Protein 6QSP (pdb70)

Organism: NCBI:txid351671

Sequence (637 aa):
MWSHPQFQGIYISAVGMLNALGDNVDDIAQNLVLGQAPGMYERSGWLQPGKTTCCLGGVDAELPAMPDMLSEHNSRNNRLLLAALMQIKPQVDEAIARHGRERIAVVIMGTSTSGLDEGDQHVSRTVYQQSHGSYHDYHYYQQELGDPSRFLARYLAIEGPAFTLSTACSSSSRAIISGQRLIEMGLVDAAIVGGADTLSRMPINGFDSLESLSPTLCEPFCQDRQGITIGEASTLLLLTRREPQPIALLGVGESSDAWHMSAPHPEGRGAIAAINMALRKAGISPAEIGYINLHGTGTKLNDQMESIVINQIFGENTPCSSTKYLTGHTLGAAGACEAGLCWLLLTRHLPLPAQDFTRSGIDIALPACGLLTQSQPLEKPIVMSNSFAFGGNNTSLILGVAKLTLDITDWQAIAPGLSLTEEWKAWSATLPAAIDKSRPLEKCTQLPMMTARRLSSGSRLAVDCGLSLLRRHQVDAIVYTSRHGELERNYQILQNLAQQESISPTNFAMSVHNSSVGNLTIVAKAPLVSSSVSAGIDSFQQGLFEALTLIHAGHRKVLFVDFEGEIPGFYHNVIDAKTPTYPFAVALLLEQGAGLSCTKQSSMETEPSLPQSLQFLHGWLRGEQHFVVSGDHCQWNWSR

InterPro domains:
  IPR000794 Beta-ketoacyl synthase [PTHR11712] (4-388)
  IPR000794 Beta-ketoacyl synthase [cd00834] (2-388)
  IPR014030 Beta-ketoacyl synthase-like, N-terminal domain [PF00109] (92-232)
  IPR014031 Beta-ketoacyl synthase, C-terminal domain [PF02801] (239-338)
  IPR016039 Thiolase-like [G3DSA:3.40.47.10] (1-237)
  IPR016039 Thiolase-like [G3DSA:3.40.47.10] (241-387)
  IPR016039 Thiolase-like [SSF53901] (2-233)
  IPR016039 Thiolase-like [SSF53901] (207-389)
  IPR018201 Beta-ketoacyl synthase, active site [PS00606] (150-166)
  IPR020841 Polyketide synthase, beta-ketoacyl synthase domain [PS52004] (1-390)
  IPR020841 Polyketide synthase, beta-ketoacyl synthase domain [SM00825] (2-389)

Nearest PDB structures (foldseek):
  6qsp-assembly1_A  TM=1.003E+00  e=7.684E-95  Xenorhabdus doucetiae
  7f28-assembly2_D  TM=9.356E-01  e=2.136E-48  Acinetobacter baumannii NCGM 237
  2alm-assembly1_A-2  TM=8.874E-01  e=4.408E-36  Streptococcus pneumoniae
  2rjt-assembly2_C  TM=8.879E-01  e=5.010E-35  Streptococcus pneumoniae
  1ox0-assembly1_A  TM=8.831E-01  e=5.010E-35  Streptococcus pneumoniae

Solvent-accessible surface area: 23431 Å² total; per-residue (Å²): 241,195,89,86,104,151,207,182,44,4,46,5,32,3,6,0,0,3,3,2,0,10,66,52,24,88,66,0,6,117,20,6,75,107,41,95,16,90,6,27,96,101,34,92,67,52,6,41,109,90,102,64,0,10,0,0,2,8,94,25,165,13,45,79,16,40,132,143,10,50,47,1,36,1,72,1,1,61,0,0,5,13,0,0,84,53,2,56,96,73,0,62,86,11,29,87,136,24,23,116,101,86,1,0,0,0,0,0,0,34,3,2,0,16,27,8,0,4,69,12,0,15,66,59,56,117,161,82,84,184,85,35,221,52,114,34,66,6,37,0,16,4,24,0,1,0,1,26,0,0,13,127,68,18,47,9,80,6,8,14,0,0,0,2,0,7,9,0,0,0,0,1,0,4,0,0,0,4,13,0,9,47,55,42,44,1,12,0,0,0,0,0,0,0,1,7,10,0,50,7,10,0,12,0,17,51,31,45,160,26,14,6,73,82,48,2,25,0,0,0,76,86,7,120,3,2,0,2,3,3,0,0,0,0,1,5,0,8,106,42,104,45,101,4,10,9,55,0,3,0,2,12,1,12,16,131,87,10,43,25,30,23,77,122,2,126,0,3,39,32,0,0,46,59,0,7,173,101,23,66,28,49,45,76,76,5,4,0,0,2,1,3,0,8,0,30,97,97,12,0,83,8,1,1,59,0,1,47,121,33,23,24,105,138,12,25,0,0,0,0,0,27,5,1,0,4,0,12,0,0,0,1,0,0,1,1,0,2,1,31,0,4,6,46,98,158,20,53,0,11,22,4,19,41,123,102,37,20,80,16,154,86,22,48,58,3,18,22,10,106,129,61,57,98,44,141,90,75,25,0,0,2,0,2,17,11,22,2,5,2,3,0,0,1,0,2,0,75,95,146,6,56,0,46,23,70,27,43,53,3,15,1,5,25,20,19,86,84,127,60,1,105,66,23,5,76,78,118,110,31,62,32,70,142,97,144,108,62,85,148,14,101,60,13,91,83,131,48,1,178,170,16,18,20,0,1,64,7,0,0,13,6,0,13,10,0,32,189,118,50,160,8,48,0,0,0,0,0,0,20,17,6,6,7,40,23,24,43,93,0,0,35,25,2,7,91,149,80,110,14,55,57,88,19,12,6,34,12,24,4,1,1,0,0,0,16,0,0,47,69,34,177,15,57,38,11,2,0,0,0,0,11,0,15,12,3,4,0,9,0,1,12,0,0,17,0,0,20,78,45,65,30,107,60,0,0,0,0,6,3,18,9,90,4,19,55,46,0,89,128,41,27,62,115,102,8,27,15,18,12,2,0,1,0,0,0,0,16,126,25,83,43,7,24,1,52,71,96,100,19,175,96,44,9,21,75,15,16,7,0,0,27,0,0,10,8,29,25,83,42,91,116,121,21,79,0,25,0,41,104,8,47,4,40,2,30,134

B-factor: mean 27.85, std 10.8, range [8.54, 96.68]

Radius of gyration: 23.26 Å; Cα contacts (8 Å, |Δi|>4): 1718; chains: 2; bounding box: 78×54×68 Å

Foldseek 3Di:
DDDDVVVFFKFFADKFKFFQQHLGLVSNQVSLLVLARNQFDWDFDQAPPGATFGEIEGPDDFDADDPVLLLQGAVFQSQQVSRCVRCVVVVVCQCVPFNLAQEEEEEEEQWQRVQLVVCVVVCVVVVPDPVDPRDHHPLRGDRFNNQVSVCVVSVRNYHTGWAYQKLCGQVVSVVVQRVCCVVVSHFKYWGAGKYHDHSCVQNVCVVVQAGDRDQAAFQFAPQRHFHEIIMTMITMMGRDDDQKTFQFKFKFFQVPAQFAADQQCPGVLRRAVRRCVSNPHALQQALEEQEQRGRGPRRRQNRLNSLCVRNNQAREYEHSCSRRISNIRRNNRNVVSVLVSCQVVQRWDRARPQVPRHGNPPGHRRNHHNDTGGRPHFKYKYKTQGGSRIIMITIMGGD/DDFWDWDDKFKWFQQDGDPVSLLVLLQDPPNDDDLPHDTDDQDQDDNVRLVLAFQQLSRQLSRLVVVVVVDDFAEEEEFEACALVVLVVVVVVCVVVVHDRDPVSVVCRPSCNSVVVSCVVSVNPHHYYYFHDHLCRQVVSVVVVVVVLVVPGFKYKYKYWDDANPPVCCVVDDVLADRHTMMMITIIGHDGPKDKDKAFAPDERHSDRQSSQVSSNVSNPDQWGWRDYHRMIIIMGD

Secondary structure (DSSP, 8-state):
----TT---EEEEEEEEEBTTBSSHHHHHHHHHHT--TTEEEEEEEETTTEEEEEE---SPPPPPPGGGGGG--HHHHHHHHHHHHHHHHHHHHHHHH-GGGEEEEEE-S-SSHHHHHHHHHHHHHT--SS------GGGG-TTHHHHHHHHHHT--S-EEEE--GGGHHHHHHHHHHHHHHTTS-SEEEEEEEE---HHHHHHHHHTT-B-SSPP-TTBTT---B-BB-EEEEEEEESS--SEEEEEEEEEE--S-SSSPPTT-HHHHHHHHHHHHHHT--GGG-SEEE----S-HHHHHHHHHHHHHHHTT-S-EE--HHHH-B-GGGHHHHHHHHHHHHHHHTPPBPPP--SSS-B-TTSPP--B-SS-B---SSEEEEEEEEGGGEEEEEEEEE-/-EEEEEEEEEEEBTTB-SHHHHHHHHTSSS----TTSPPPPPSSS-HHHHHHS-HHHHHHHHHHHHHHHH---SEEEEE-SS-SHHHHHHHHHHHHTTPPPPHHHHHTTSTTHHHHHHHHHTT---EEEEEEBTBTHHHHHHHHHHHHHHTT-SEEEEEEEEPPPPGGGTTTS-TT---S-EEEEEEEEEEEEEEEEEEE-S--S-SS-HHHHHHHHHHHT-SEEEEE-SSEEEEEE-

Structure (mmCIF, N/CA/C/O backbone):
data_6QSP
#
_entry.id   6QSP
#
_cell.length_a   56.950
_cell.length_b   88.890
_cell.length_c   63.000
_cell.angle_alpha   90.00
_cell.angle_beta   108.13
_cell.angle_gamma   90.00
#
_symmetry.space_group_name_H-M   'P 1 21 1'
#
loop_
_entity.id
_entity.type
_entity.pdbx_description
1 polymer 'Beta-ketoacyl synthase'
2 polymer 'Uncharacterized protein'
3 non-polymer GLYCEROL
4 non-polymer 'PHOSPHATE ION'
5 water water
#
loop_
_atom_site.group_PDB
_atom_site.id
_atom_site.type_symbol
_atom_site.label_atom_id
_atom_site.label_alt_id
_atom_site.label_comp_id
_atom_site.label_asym_id
_atom_site.label_entity_id
_atom_site.label_seq_id
_atom_site.pdbx_PDB_ins_code
_atom_site.Cartn_x
_atom_site.Cartn_y
_atom_site.Cartn_z
_atom_site.occupancy
_atom_site.B_iso_or_equiv
_atom_site.auth_seq_id
_atom_site.auth_comp_id
_atom_site.auth_asym_id
_atom_site.auth_atom_id
_atom_site.pdbx_PDB_model_num
ATOM 1 N N . MET A 1 1 ? -31.876 63.910 33.822 1.00 45.93 -14 MET A N 1
ATOM 2 C CA . MET A 1 1 ? -32.636 64.606 32.743 1.00 39.01 -14 MET A CA 1
ATOM 3 C C . MET A 1 1 ? -31.981 64.292 31.396 1.00 39.99 -14 MET A C 1
ATOM 4 O O . MET A 1 1 ? -30.848 63.753 31.408 1.00 44.15 -14 MET A O 1
ATOM 9 N N . TRP A 1 2 ? -32.651 64.607 30.284 1.00 42.30 -13 TRP A N 1
ATOM 10 C CA . TRP A 1 2 ? -32.138 64.293 28.925 1.00 38.33 -13 TRP A CA 1
ATOM 11 C C . TRP A 1 2 ? -30.986 65.249 28.602 1.00 36.57 -13 TRP A C 1
ATOM 12 O O . TRP A 1 2 ? -31.095 66.434 28.931 1.00 34.43 -13 TRP A O 1
ATOM 23 N N . SER A 1 3 ? -29.918 64.734 27.988 1.00 35.18 -12 SER A N 1
ATOM 24 C CA . SER A 1 3 ? -28.796 65.549 27.456 1.00 30.23 -12 SER A CA 1
ATOM 25 C C . SER A 1 3 ? -28.594 65.196 25.983 1.00 31.01 -12 SER A C 1
ATOM 26 O O . SER A 1 3 ? -28.983 64.084 25.572 1.00 34.55 -12 SER A O 1
ATOM 29 N N . HIS A 1 4 ? -28.042 66.128 25.215 1.00 30.93 -11 HIS A N 1
ATOM 30 C CA . HIS A 1 4 ? -27.853 65.992 23.749 1.00 31.08 -11 HIS A CA 1
ATOM 31 C C . HIS A 1 4 ? -26.717 64.998 23.517 1.00 34.13 -11 HIS A C 1
ATOM 32 O O . HIS A 1 4 ? -25.607 65.169 24.024 1.00 35.97 -11 HIS A O 1
ATOM 39 N N . PRO A 1 5 ? -27.001 63.890 22.805 1.00 31.83 -10 PRO A N 1
ATOM 40 C CA . PRO A 1 5 ? -26.021 62.829 22.602 1.00 36.20 -10 PRO A CA 1
ATOM 41 C C . PRO A 1 5 ? -24.770 63.235 21.807 1.00 37.70 -10 PRO A C 1
ATOM 42 O O . PRO A 1 5 ? -23.840 62.493 21.835 1.00 43.02 -10 PRO A O 1
ATOM 46 N N . GLN A 1 6 ? -24.772 64.400 21.163 1.00 34.84 -9 GLN A N 1
ATOM 47 C CA . GLN A 1 6 ? -23.564 64.818 20.404 1.00 36.73 -9 GLN A CA 1
ATOM 48 C C . GLN A 1 6 ? -22.602 65.620 21.295 1.00 35.26 -9 GLN A C 1
ATOM 49 O O . GLN A 1 6 ? -21.542 65.970 20.803 1.00 41.85 -9 GLN A O 1
ATOM 55 N N . PHE A 1 7 ? -22.985 65.914 22.544 1.00 38.69 -8 PHE A N 1
ATOM 56 C CA . PHE A 1 7 ? -22.137 66.704 23.472 1.00 37.79 -8 PHE A CA 1
ATOM 57 C C . PHE A 1 7 ? -21.443 65.813 24.502 1.00 42.97 -8 PHE A C 1
ATOM 58 O O . PHE A 1 7 ? -21.960 64.735 24.717 1.00 45.05 -8 PHE A O 1
ATOM 66 N N . GLN A 1 15 ? -10.499 53.045 18.451 1.00 44.76 0 GLN A N 1
ATOM 67 C CA . GLN A 1 15 ? -10.285 53.720 17.138 1.00 45.03 0 GLN A CA 1
ATOM 68 C C . GLN A 1 15 ? -9.260 52.937 16.307 1.00 31.12 0 GLN A C 1
ATOM 69 O O . GLN A 1 15 ? -8.325 52.360 16.891 1.00 31.49 0 GLN A O 1
ATOM 75 N N . GLY A 1 16 ? -9.439 52.936 14.984 1.00 30.81 1 GLY A N 1
ATOM 76 C CA . GLY A 1 16 ? -8.628 52.158 14.030 1.00 28.92 1 GLY A CA 1
ATOM 77 C C . GLY A 1 16 ? -7.268 52.782 13.827 1.00 23.09 1 GLY A C 1
ATOM 78 O O . GLY A 1 16 ? -7.153 54.008 13.924 1.00 24.65 1 GLY A O 1
ATOM 79 N N . ILE A 1 17 ? -6.250 51.949 13.618 1.00 23.29 2 ILE A N 1
ATOM 80 C CA . ILE A 1 17 ? -4.867 52.409 13.337 1.00 22.85 2 ILE A CA 1
ATOM 81 C C . ILE A 1 17 ? -4.583 52.203 11.843 1.00 22.95 2 ILE A C 1
ATOM 82 O O . ILE A 1 17 ? -4.971 51.171 11.258 1.00 22.27 2 ILE A O 1
ATOM 87 N N . TYR A 1 18 ? -3.921 53.189 11.251 1.00 21.21 3 TYR A N 1
ATOM 88 C CA . TYR A 1 18 ? -3.587 53.225 9.815 1.00 22.47 3 TYR A CA 1
ATOM 89 C C . TYR A 1 18 ? -2.073 53.374 9.668 1.00 22.11 3 TYR A C 1
ATOM 90 O O . TYR A 1 18 ? -1.382 53.783 10.619 1.00 21.29 3 TYR A O 1
ATOM 99 N N . ILE A 1 19 ? -1.585 53.061 8.473 1.00 23.21 4 ILE A N 1
ATOM 100 C CA . ILE A 1 19 ? -0.154 53.226 8.109 1.00 24.42 4 ILE A CA 1
ATOM 101 C C . ILE A 1 19 ? -0.055 54.437 7.188 1.00 24.02 4 ILE A C 1
ATOM 102 O O . ILE A 1 19 ? -0.589 54.377 6.080 1.00 28.35 4 ILE A O 1
ATOM 107 N N . SER A 1 20 ? 0.627 55.494 7.615 1.00 23.05 5 SER A N 1
ATOM 108 C CA . SER A 1 20 ? 0.740 56.731 6.810 1.00 25.89 5 SER A CA 1
ATOM 109 C C . SER A 1 20 ? 1.987 56.684 5.919 1.00 24.42 5 SER A C 1
ATOM 110 O O . SER A 1 20 ? 1.934 57.282 4.828 1.00 29.62 5 SER A O 1
ATOM 113 N N . ALA A 1 21 ? 3.058 55.998 6.331 1.00 23.23 6 ALA A N 1
ATOM 114 C CA . ALA A 1 21 ? 4.340 56.033 5.597 1.00 22.96 6 ALA A CA 1
ATOM 115 C C . ALA A 1 21 ? 5.213 54.836 5.966 1.00 21.42 6 ALA A C 1
ATOM 116 O O . ALA A 1 21 ? 5.124 54.360 7.110 1.00 22.16 6 ALA A O 1
ATOM 118 N N . VAL A 1 22 ? 6.028 54.384 5.010 1.00 21.66 7 VAL A N 1
ATOM 119 C CA . VAL A 1 22 ? 6.983 53.265 5.222 1.00 21.74 7 VAL A CA 1
ATOM 120 C C . VAL A 1 22 ? 8.316 53.633 4.572 1.00 21.33 7 VAL A C 1
ATOM 121 O O . VAL A 1 22 ? 8.315 54.051 3.402 1.00 22.04 7 VAL A O 1
ATOM 125 N N . GLY A 1 23 ? 9.402 53.447 5.326 1.00 20.31 8 GLY A N 1
ATOM 126 C CA . GLY A 1 23 ? 10.792 53.558 4.845 1.00 20.43 8 GLY A CA 1
ATOM 127 C C . GLY A 1 23 ? 11.475 52.208 4.986 1.00 19.91 8 GLY A C 1
ATOM 128 O O . GLY A 1 23 ? 11.271 51.560 6.028 1.00 19.38 8 GLY A O 1
ATOM 129 N N . MET A 1 24 ? 12.201 51.750 3.971 1.00 18.75 9 MET A N 1
ATOM 130 C CA . MET A 1 24 ? 12.812 50.393 3.999 1.00 19.92 9 MET A CA 1
ATOM 131 C C . MET A 1 24 ? 14.196 50.392 3.340 1.00 20.07 9 MET A C 1
ATOM 132 O O . MET A 1 24 ? 14.379 51.062 2.324 1.00 21.75 9 MET A O 1
ATOM 137 N N . LEU A 1 25 ? 15.100 49.568 3.868 1.00 19.43 10 LEU A N 1
ATOM 138 C CA . LEU A 1 25 ? 16.314 49.089 3.157 1.00 18.56 10 LEU A CA 1
ATOM 139 C C . LEU A 1 25 ? 16.434 47.587 3.410 1.00 17.63 10 LEU A C 1
ATOM 140 O O . LEU A 1 25 ? 16.236 47.153 4.567 1.00 18.85 10 LEU A O 1
ATOM 145 N N . ASN A 1 26 ? 16.744 46.826 2.367 1.00 17.78 11 ASN A N 1
ATOM 146 C CA . ASN A 1 26 ? 17.027 45.374 2.494 1.00 18.38 11 ASN A CA 1
ATOM 147 C C . ASN A 1 26 ? 17.762 44.924 1.226 1.00 18.99 11 ASN A C 1
ATOM 148 O O . ASN A 1 26 ? 18.121 45.795 0.417 1.00 19.27 11 ASN A O 1
ATOM 153 N N . ALA A 1 27 ? 17.969 43.619 1.036 1.00 18.85 12 ALA A N 1
ATOM 154 C CA . ALA A 1 27 ? 18.721 43.110 -0.139 1.00 19.22 12 ALA A CA 1
ATOM 155 C C . ALA A 1 27 ? 18.008 43.460 -1.461 1.00 20.20 12 ALA A C 1
ATOM 156 O O . ALA A 1 27 ? 18.663 43.378 -2.514 1.00 21.18 12 ALA A O 1
ATOM 158 N N . LEU A 1 28 ? 16.711 43.798 -1.437 1.00 19.81 13 LEU A N 1
ATOM 159 C CA . LEU A 1 28 ? 15.938 44.179 -2.651 1.00 21.87 13 LEU A CA 1
ATOM 160 C C . LEU A 1 28 ? 16.181 45.645 -3.042 1.00 22.40 13 LEU A C 1
ATOM 161 O O . LEU A 1 28 ? 15.817 45.987 -4.175 1.00 27.23 13 LEU A O 1
ATOM 166 N N . GLY A 1 29 ? 16.775 46.480 -2.186 1.00 20.89 14 GLY A N 1
ATOM 167 C CA . GLY A 1 29 ? 17.031 47.886 -2.549 1.00 22.78 14 GLY A CA 1
ATOM 168 C C . GLY A 1 29 ? 17.127 48.839 -1.376 1.00 22.17 14 GLY A C 1
ATOM 169 O O . GLY A 1 29 ? 16.821 48.437 -0.228 1.00 21.86 14 GLY A O 1
ATOM 170 N N . ASP A 1 30 ? 17.470 50.093 -1.696 1.00 25.75 15 ASP A N 1
ATOM 171 C CA . ASP A 1 30 ? 17.835 51.185 -0.751 1.00 28.20 15 ASP A CA 1
ATOM 172 C C . ASP A 1 30 ? 16.636 52.101 -0.489 1.00 25.87 15 ASP A C 1
ATOM 173 O O . ASP A 1 30 ? 16.782 53.039 0.307 1.00 28.93 15 ASP A O 1
ATOM 178 N N . ASN A 1 31 ? 15.504 51.860 -1.151 1.00 25.64 16 ASN A N 1
ATOM 179 C CA . ASN A 1 31 ? 14.287 52.703 -1.017 1.00 28.78 16 ASN A CA 1
ATOM 180 C C . ASN A 1 31 ? 13.085 51.926 -1.558 1.00 27.34 16 ASN A C 1
ATOM 181 O O . ASN A 1 31 ? 13.297 50.916 -2.249 1.00 26.06 16 ASN A O 1
ATOM 186 N N . VAL A 1 32 ? 11.868 52.391 -1.264 1.00 31.42 17 VAL A N 1
ATOM 187 C CA . VAL A 1 32 ? 10.623 51.622 -1.563 1.00 32.12 17 VAL A CA 1
ATOM 188 C C . VAL A 1 32 ? 10.444 51.494 -3.084 1.00 30.81 17 VAL A C 1
ATOM 189 O O . VAL A 1 32 ? 9.935 50.443 -3.510 1.00 29.92 17 VAL A O 1
ATOM 193 N N . ASP A 1 33 ? 10.851 52.499 -3.874 1.00 32.43 18 ASP A N 1
ATOM 194 C CA . ASP A 1 33 ? 10.742 52.457 -5.358 1.00 35.69 18 ASP A CA 1
ATOM 195 C C . ASP A 1 33 ? 11.555 51.268 -5.887 1.00 30.44 18 ASP A C 1
ATOM 196 O O . ASP A 1 33 ? 10.988 50.442 -6.631 1.00 31.76 18 ASP A O 1
ATOM 201 N N . ASP A 1 34 ? 12.825 51.162 -5.488 1.00 29.33 19 ASP A N 1
ATOM 202 C CA . ASP A 1 34 ? 13.753 50.115 -5.989 1.00 28.65 19 ASP A CA 1
ATOM 203 C C . ASP A 1 34 ? 13.305 48.745 -5.473 1.00 24.90 19 ASP A C 1
ATOM 204 O O . ASP A 1 34 ? 13.376 47.763 -6.239 1.00 27.62 19 ASP A O 1
ATOM 209 N N . ILE A 1 35 ? 12.870 48.677 -4.216 1.00 23.82 20 ILE A N 1
ATOM 210 C CA . ILE A 1 35 ? 12.415 47.401 -3.595 1.00 23.42 20 ILE A CA 1
ATOM 211 C C . ILE A 1 35 ? 11.192 46.881 -4.366 1.00 25.46 20 ILE A C 1
ATOM 212 O O . ILE A 1 35 ? 11.154 45.675 -4.686 1.00 27.48 20 ILE A O 1
ATOM 217 N N . ALA A 1 36 ? 10.228 47.752 -4.656 1.00 27.52 21 ALA A N 1
ATOM 218 C CA . ALA A 1 36 ? 8.986 47.384 -5.375 1.00 29.50 21 ALA A CA 1
ATOM 219 C C . ALA A 1 36 ? 9.350 46.786 -6.743 1.00 29.86 21 ALA A C 1
ATOM 220 O O . ALA A 1 36 ? 8.832 45.705 -7.085 1.00 32.80 21 ALA A O 1
ATOM 222 N N . GLN A 1 37 ? 10.218 47.466 -7.494 1.00 29.00 22 GLN A N 1
ATOM 223 C CA . GLN A 1 37 ? 10.657 47.029 -8.848 1.00 33.78 22 GLN A CA 1
ATOM 224 C C . GLN A 1 37 ? 11.318 45.649 -8.729 1.00 30.90 22 GLN A C 1
ATOM 225 O O . GLN A 1 37 ? 10.919 44.733 -9.480 1.00 35.30 22 GLN A O 1
ATOM 231 N N . ASN A 1 38 ? 12.277 45.499 -7.809 1.00 30.40 23 ASN A N 1
ATOM 232 C CA . ASN A 1 38 ? 13.116 44.276 -7.704 1.00 29.68 23 ASN A CA 1
ATOM 233 C C . ASN A 1 38 ? 12.269 43.111 -7.177 1.00 30.07 23 ASN A C 1
ATOM 234 O O . ASN A 1 38 ? 12.530 41.971 -7.593 1.00 31.85 23 ASN A O 1
ATOM 239 N N . LEU A 1 39 ? 11.279 43.381 -6.322 1.00 30.73 24 LEU A N 1
ATOM 240 C CA . LEU A 1 39 ? 10.332 42.348 -5.825 1.00 32.00 24 LEU A CA 1
ATOM 241 C C . LEU A 1 39 ? 9.563 41.762 -7.015 1.00 33.54 24 LEU A C 1
ATOM 242 O O . LEU A 1 39 ? 9.438 40.524 -7.096 1.00 36.01 24 LEU A O 1
ATOM 247 N N . VAL A 1 40 ? 9.084 42.619 -7.919 1.00 32.39 25 VAL A N 1
ATOM 248 C CA . VAL A 1 40 ? 8.319 42.193 -9.128 1.00 34.69 25 VAL A CA 1
ATOM 249 C C . VAL A 1 40 ? 9.251 41.376 -10.030 1.00 34.36 25 VAL A C 1
ATOM 250 O O . VAL A 1 40 ? 8.782 40.391 -10.612 1.00 36.27 25 VAL A O 1
ATOM 254 N N . LEU A 1 41 ? 10.519 41.785 -10.146 1.00 33.72 26 LEU A N 1
ATOM 255 C CA . LEU A 1 41 ? 11.523 41.127 -11.023 1.00 32.86 26 LEU A CA 1
ATOM 256 C C . LEU A 1 41 ? 12.022 39.825 -10.385 1.00 30.47 26 LEU A C 1
ATOM 257 O O . LEU A 1 41 ? 12.540 38.986 -11.136 1.00 34.99 26 LEU A O 1
ATOM 262 N N . GLY A 1 42 ? 11.864 39.654 -9.066 1.00 29.84 27 GLY A N 1
ATOM 263 C CA . GLY A 1 42 ? 12.360 38.471 -8.334 1.00 27.73 27 GLY A CA 1
ATOM 264 C C . GLY A 1 42 ? 13.881 38.440 -8.249 1.00 28.80 27 GLY A C 1
ATOM 265 O O . GLY A 1 42 ? 14.457 37.339 -8.271 1.00 31.80 27 GLY A O 1
ATOM 266 N N . GLN A 1 43 ? 14.529 39.601 -8.147 1.00 27.38 28 GLN A N 1
ATOM 267 C CA . GLN A 1 43 ? 16.009 39.674 -8.042 1.00 30.15 28 GLN A CA 1
ATOM 268 C C . GLN A 1 43 ? 16.392 40.631 -6.906 1.00 28.59 28 GLN A C 1
ATOM 269 O O . GLN A 1 43 ? 15.826 41.729 -6.798 1.00 34.10 28 GLN A O 1
ATOM 275 N N . ALA A 1 44 ? 17.314 40.202 -6.057 1.00 24.82 29 ALA A N 1
ATOM 276 C CA . ALA A 1 44 ? 17.773 40.974 -4.885 1.00 22.26 29 ALA A CA 1
ATOM 277 C C . ALA A 1 44 ? 19.254 41.282 -5.077 1.00 21.09 29 ALA A C 1
ATOM 278 O O . ALA A 1 44 ? 20.095 40.413 -4.858 1.00 21.84 29 ALA A O 1
ATOM 280 N N . PRO A 1 45 ? 19.618 42.499 -5.538 1.00 21.80 30 PRO A N 1
ATOM 281 C CA . PRO A 1 45 ? 21.019 42.816 -5.823 1.00 23.45 30 PRO A CA 1
ATOM 282 C C . PRO A 1 45 ? 21.959 42.653 -4.618 1.00 22.13 30 PRO A C 1
ATOM 283 O O . PRO A 1 45 ? 23.135 42.456 -4.834 1.00 22.50 30 PRO A O 1
ATOM 287 N N . GLY A 1 46 ? 21.438 42.752 -3.391 1.00 20.72 31 GLY A N 1
ATOM 288 C CA . GLY A 1 46 ? 22.245 42.626 -2.168 1.00 20.00 31 GLY A CA 1
ATOM 289 C C . GLY A 1 46 ? 22.471 41.181 -1.738 1.00 19.26 31 GLY A C 1
ATOM 290 O O . GLY A 1 46 ? 23.205 40.974 -0.774 1.00 18.87 31 GLY A O 1
ATOM 291 N N . MET A 1 47 ? 21.833 40.213 -2.393 1.00 20.14 32 MET A N 1
ATOM 292 C CA . MET A 1 47 ? 21.902 38.782 -2.008 1.00 18.27 32 MET A CA 1
ATOM 293 C C . MET A 1 47 ? 23.021 38.092 -2.799 1.00 19.71 32 MET A C 1
ATOM 294 O O . MET A 1 47 ? 22.874 37.911 -4.030 1.00 21.57 32 MET A O 1
ATOM 299 N N . TYR A 1 48 ? 24.131 37.774 -2.126 1.00 18.95 33 TYR A N 1
ATOM 300 C CA . TYR A 1 48 ? 25.285 37.086 -2.763 1.00 19.67 33 TYR A CA 1
ATOM 301 C C . TYR A 1 48 ? 26.256 36.596 -1.692 1.00 18.95 33 TYR A C 1
ATOM 302 O O . TYR A 1 48 ? 26.137 36.964 -0.508 1.00 19.22 33 TYR A O 1
ATOM 311 N N . GLU A 1 49 ? 27.162 35.721 -2.113 1.00 21.14 34 GLU A N 1
ATOM 312 C CA . GLU A 1 49 ? 28.175 35.101 -1.227 1.00 21.26 34 GLU A CA 1
ATOM 313 C C . GLU A 1 49 ? 29.192 36.156 -0.778 1.00 19.55 34 GLU A C 1
ATOM 314 O O . GLU A 1 49 ? 29.722 36.903 -1.627 1.00 21.14 34 GLU A O 1
ATOM 320 N N . ARG A 1 50 ? 29.421 36.232 0.529 1.00 19.97 35 ARG A N 1
ATOM 321 C CA . ARG A 1 50 ? 30.386 37.173 1.146 1.00 21.46 35 ARG A CA 1
ATOM 322 C C . ARG A 1 50 ? 31.351 36.400 2.042 1.00 21.37 35 ARG A C 1
ATOM 323 O O . ARG A 1 50 ? 30.913 35.492 2.771 1.00 22.73 35 ARG A O 1
ATOM 331 N N . SER A 1 51 ? 32.622 36.790 1.988 1.00 23.01 36 SER A N 1
ATOM 332 C CA . SER A 1 51 ? 33.733 36.235 2.786 1.00 22.69 36 SER A CA 1
ATOM 333 C C . SER A 1 51 ? 33.837 36.993 4.114 1.00 20.89 36 SER A C 1
ATOM 334 O O . SER A 1 51 ? 33.369 38.146 4.199 1.00 23.97 36 SER A O 1
ATOM 337 N N . GLY A 1 52 ? 34.453 36.364 5.108 1.00 22.76 37 GLY A N 1
ATOM 338 C CA . GLY A 1 52 ? 34.867 37.019 6.361 1.00 24.63 37 GLY A CA 1
ATOM 339 C C . GLY A 1 52 ? 33.833 36.890 7.461 1.00 22.71 37 GLY A C 1
ATOM 340 O O . GLY A 1 52 ? 34.068 37.452 8.549 1.00 27.16 37 GLY A O 1
ATOM 341 N N . TRP A 1 53 ? 32.723 36.193 7.206 1.00 19.82 38 TRP A N 1
ATOM 342 C CA . TRP A 1 53 ? 31.628 36.063 8.207 1.00 19.27 38 TRP A CA 1
ATOM 343 C C . TRP A 1 53 ? 31.624 34.683 8.863 1.00 21.04 38 TRP A C 1
ATOM 344 O O . TRP A 1 53 ? 31.601 34.609 10.088 1.00 21.18 38 TRP A O 1
ATOM 355 N N . LEU A 1 54 ? 31.569 33.639 8.044 1.00 22.04 39 LEU A N 1
ATOM 356 C CA . LEU A 1 54 ? 31.336 32.250 8.498 1.00 24.77 39 LEU A CA 1
ATOM 357 C C . LEU A 1 54 ? 32.694 31.602 8.731 1.00 24.75 39 LEU A C 1
ATOM 358 O O . LEU A 1 54 ? 33.527 31.572 7.791 1.00 29.09 39 LEU A O 1
ATOM 363 N N . GLN A 1 55 ? 32.917 31.133 9.959 1.00 27.09 40 GLN A N 1
ATOM 364 C CA . GLN A 1 55 ? 34.180 30.464 10.356 1.00 30.08 40 GLN A CA 1
ATOM 365 C C . GLN A 1 55 ? 34.058 28.977 10.026 1.00 32.04 40 GLN A C 1
ATOM 366 O O . GLN A 1 55 ? 32.956 28.432 9.966 1.00 33.81 40 GLN A O 1
ATOM 372 N N . PRO A 1 56 ? 35.168 28.268 9.727 1.00 35.29 41 PRO A N 1
ATOM 373 C CA . PRO A 1 56 ? 36.485 28.871 9.532 1.00 33.03 41 PRO A CA 1
ATOM 374 C C . PRO A 1 56 ? 36.798 29.156 8.053 1.00 33.80 41 PRO A C 1
ATOM 375 O O . PRO A 1 56 ? 36.895 28.204 7.283 1.00 37.33 41 PRO A O 1
ATOM 379 N N . GLY A 1 57 ? 36.954 30.435 7.691 1.00 34.37 42 GLY A N 1
ATOM 380 C CA . GLY A 1 57 ? 37.369 30.886 6.345 1.00 35.67 42 GLY A CA 1
ATOM 381 C C . GLY A 1 57 ? 36.429 30.426 5.234 1.00 32.75 42 GLY A C 1
ATOM 382 O O . GLY A 1 57 ? 36.920 30.163 4.123 1.00 38.72 42 GLY A O 1
ATOM 383 N N . LYS A 1 58 ? 35.120 30.353 5.495 1.00 30.19 43 LYS A N 1
ATOM 384 C CA . LYS A 1 58 ? 34.106 29.928 4.488 1.00 32.41 43 LYS A CA 1
ATOM 385 C C . LYS A 1 58 ? 33.446 31.170 3.881 1.00 27.46 43 LYS A C 1
ATOM 386 O O . LYS A 1 58 ? 33.460 32.204 4.539 1.00 29.00 43 LYS A O 1
ATOM 392 N N . THR A 1 59 ? 32.904 31.070 2.663 1.00 28.72 44 THR A N 1
ATOM 393 C CA A THR A 1 59 ? 31.996 32.108 2.105 0.50 27.76 44 THR A CA 1
ATOM 394 C CA B THR A 1 59 ? 31.994 32.094 2.089 0.50 28.49 44 THR A CA 1
ATOM 395 C C . THR A 1 59 ? 30.563 31.727 2.485 1.00 26.84 44 THR A C 1
ATOM 396 O O . THR A 1 59 ? 30.317 30.554 2.817 1.00 29.50 44 THR A O 1
ATOM 403 N N . CYS A 1 60 ? 29.670 32.698 2.453 1.00 25.31 45 CYS A N 1
ATOM 404 C CA . CYS A 1 60 ? 28.285 32.521 2.928 1.00 26.98 45 CYS A CA 1
ATOM 405 C C . CYS A 1 60 ? 27.360 33.421 2.110 1.00 21.86 45 CYS A C 1
ATOM 406 O O . CYS A 1 60 ? 27.629 34.623 2.055 1.00 21.13 45 CYS A O 1
ATOM 409 N N . CYS A 1 61 ? 26.307 32.862 1.509 1.00 22.79 46 CYS A N 1
ATOM 410 C CA . CYS A 1 61 ? 25.248 33.661 0.846 1.00 20.86 46 CYS A CA 1
ATOM 411 C C . CYS A 1 61 ? 24.526 34.460 1.934 1.00 21.43 46 CYS A C 1
ATOM 412 O O . CYS A 1 61 ? 24.066 33.841 2.890 1.00 19.74 46 CYS A O 1
ATOM 415 N N . LEU A 1 62 ? 24.492 35.786 1.806 1.00 18.96 47 LEU A N 1
ATOM 416 C CA . LEU A 1 62 ? 23.860 36.690 2.788 1.00 17.93 47 LEU A CA 1
ATOM 417 C C . LEU A 1 62 ? 23.088 37.775 2.042 1.00 18.89 47 LEU A C 1
ATOM 418 O O . LEU A 1 62 ? 23.539 38.200 0.954 1.00 19.54 47 LEU A O 1
ATOM 423 N N . GLY A 1 63 ? 21.970 38.215 2.626 1.00 17.56 48 GLY A N 1
ATOM 424 C CA . GLY A 1 63 ? 21.210 39.378 2.132 1.00 19.25 48 GLY A CA 1
ATOM 425 C C . GLY A 1 63 ? 21.735 40.647 2.771 1.00 18.87 48 GLY A C 1
ATOM 426 O O . GLY A 1 63 ? 21.480 40.874 3.940 1.00 23.01 48 GLY A O 1
ATOM 427 N N . GLY A 1 64 ? 22.477 41.452 2.027 1.00 17.18 49 GLY A N 1
ATOM 428 C CA . GLY A 1 64 ? 23.129 42.652 2.564 1.00 18.45 49 GLY A CA 1
ATOM 429 C C . GLY A 1 64 ? 22.553 43.936 1.997 1.00 17.42 49 GLY A C 1
ATOM 430 O O . GLY A 1 64 ? 22.005 43.928 0.863 1.00 20.37 49 GLY A O 1
ATOM 431 N N . VAL A 1 65 ? 22.709 45.014 2.758 1.00 18.82 50 VAL A N 1
ATOM 432 C CA . VAL A 1 65 ? 22.453 46.408 2.307 1.00 19.40 50 VAL A CA 1
ATOM 433 C C . VAL A 1 65 ? 23.813 47.043 2.025 1.00 20.71 50 VAL A C 1
ATOM 434 O O . VAL A 1 65 ? 24.588 47.252 2.980 1.00 20.63 50 VAL A O 1
ATOM 438 N N . ASP A 1 66 ? 24.090 47.297 0.749 1.00 20.54 51 ASP A N 1
ATOM 439 C CA . ASP A 1 66 ? 25.415 47.770 0.280 1.00 22.28 51 ASP A CA 1
ATOM 440 C C . ASP A 1 66 ? 25.418 49.298 0.153 1.00 24.39 51 ASP A C 1
ATOM 441 O O . ASP A 1 66 ? 26.506 49.858 -0.066 1.00 27.92 51 ASP A O 1
ATOM 446 N N . ALA A 1 67 ? 24.255 49.943 0.291 1.00 26.02 52 ALA A N 1
ATOM 447 C CA . ALA A 1 67 ? 24.089 51.412 0.167 1.00 27.69 52 ALA A CA 1
ATOM 448 C C . ALA A 1 67 ? 25.058 52.149 1.101 1.00 25.03 52 ALA A C 1
ATOM 449 O O . ALA A 1 67 ? 25.290 51.689 2.231 1.00 24.37 52 ALA A O 1
ATOM 451 N N . GLU A 1 68 ? 25.575 53.290 0.660 1.00 27.95 53 GLU A N 1
ATOM 452 C CA . GLU A 1 68 ? 26.255 54.249 1.565 1.00 28.88 53 GLU A CA 1
ATOM 453 C C . GLU A 1 68 ? 25.192 54.773 2.534 1.00 27.46 53 GLU A C 1
ATOM 454 O O . GLU A 1 68 ? 24.141 55.264 2.070 1.00 30.84 53 GLU A O 1
ATOM 460 N N . LEU A 1 69 ? 25.432 54.639 3.832 1.00 25.88 54 LEU A N 1
ATOM 461 C CA . LEU A 1 69 ? 24.450 55.033 4.871 1.00 23.59 54 LEU A CA 1
ATOM 462 C C . LEU A 1 69 ? 24.756 56.440 5.364 1.00 25.00 54 LEU A C 1
ATOM 463 O O . LEU A 1 69 ? 25.907 56.868 5.354 1.00 26.68 54 LEU A O 1
ATOM 468 N N . PRO A 1 70 ? 23.725 57.195 5.803 1.00 26.36 55 PRO A N 1
ATOM 469 C CA . PRO A 1 70 ? 23.942 58.510 6.394 1.00 26.78 55 PRO A CA 1
ATOM 470 C C . PRO A 1 70 ? 24.886 58.409 7.600 1.00 23.49 55 PRO A C 1
ATOM 471 O O . PRO A 1 70 ? 24.816 57.452 8.373 1.00 25.02 55 PRO A O 1
ATOM 475 N N . ALA A 1 71 ? 25.772 59.385 7.735 1.00 25.81 56 ALA A N 1
ATOM 476 C CA . ALA A 1 71 ? 26.698 59.466 8.880 1.00 27.66 56 ALA A CA 1
ATOM 477 C C . ALA A 1 71 ? 25.883 59.715 10.153 1.00 26.06 56 ALA A C 1
ATOM 478 O O . ALA A 1 71 ? 24.891 60.474 10.105 1.00 29.32 56 ALA A O 1
ATOM 480 N N . MET A 1 72 ? 26.292 59.101 11.255 1.00 26.42 57 MET A N 1
ATOM 481 C CA . MET A 1 72 ? 25.768 59.437 12.598 1.00 25.79 57 MET A CA 1
ATOM 482 C C . MET A 1 72 ? 26.265 60.839 12.944 1.00 27.89 57 MET A C 1
ATOM 483 O O . MET A 1 72 ? 27.472 61.091 12.947 1.00 28.44 57 MET A O 1
ATOM 488 N N . PRO A 1 73 ? 25.365 61.814 13.201 1.00 29.98 58 PRO A N 1
ATOM 489 C CA . PRO A 1 73 ? 25.799 63.137 13.642 1.00 33.01 58 PRO A CA 1
ATOM 490 C C . PRO A 1 73 ? 26.770 62.958 14.815 1.00 32.17 58 PRO A C 1
ATOM 491 O O . PRO A 1 73 ? 26.535 62.093 15.652 1.00 32.47 58 PRO A O 1
ATOM 495 N N . ASP A 1 74 ? 27.844 63.747 14.857 1.00 33.77 59 ASP A N 1
ATOM 496 C CA . ASP A 1 74 ? 28.970 63.459 15.786 1.00 36.38 59 ASP A CA 1
ATOM 497 C C . ASP A 1 74 ? 28.560 63.813 17.229 1.00 31.03 59 ASP A C 1
ATOM 498 O O . ASP A 1 74 ? 29.189 63.289 18.149 1.00 32.79 59 ASP A O 1
ATOM 503 N N . MET A 1 75 ? 27.465 64.549 17.442 1.00 31.53 60 MET A N 1
ATOM 504 C CA . MET A 1 75 ? 26.926 64.800 18.807 1.00 30.37 60 MET A CA 1
ATOM 505 C C . MET A 1 75 ? 26.108 63.584 19.289 1.00 26.43 60 MET A C 1
ATOM 506 O O . MET A 1 75 ? 25.681 63.586 20.461 1.00 27.60 60 MET A O 1
ATOM 511 N N . LEU A 1 76 ? 25.922 62.567 18.441 1.00 23.78 61 LEU A N 1
ATOM 512 C CA . LEU A 1 76 ? 25.193 61.311 18.778 1.00 22.51 61 LEU A CA 1
ATOM 513 C C . LEU A 1 76 ? 26.106 60.096 18.562 1.00 22.25 61 LEU A C 1
ATOM 514 O O . LEU A 1 76 ? 25.588 58.983 18.320 1.00 22.96 61 LEU A O 1
ATOM 519 N N . SER A 1 77 ? 27.422 60.278 18.678 1.00 24.42 62 SER A N 1
ATOM 520 C CA . SER A 1 77 ? 28.423 59.228 18.341 1.00 25.43 62 SER A CA 1
ATOM 521 C C . SER A 1 77 ? 28.298 58.013 19.279 1.00 25.22 62 SER A C 1
ATOM 522 O O . SER A 1 77 ? 28.721 56.907 18.874 1.00 26.19 62 SER A O 1
ATOM 525 N N . GLU A 1 78 ? 27.690 58.162 20.460 1.00 24.06 63 GLU A N 1
ATOM 526 C CA . GLU A 1 78 ? 27.442 57.010 21.373 1.00 26.02 63 GLU A CA 1
ATOM 527 C C . GLU A 1 78 ? 26.517 55.999 20.684 1.00 22.13 63 GLU A C 1
ATOM 528 O O . GLU A 1 78 ? 26.510 54.823 21.113 1.00 25.69 63 GLU A O 1
ATOM 534 N N . HIS A 1 79 ? 25.740 56.441 19.686 1.00 21.20 64 HIS A N 1
ATOM 535 C CA . HIS A 1 79 ? 24.744 55.608 18.953 1.00 21.69 64 HIS A CA 1
ATOM 536 C C . HIS A 1 79 ? 25.255 55.222 17.555 1.00 20.96 64 HIS A C 1
ATOM 537 O O . HIS A 1 79 ? 24.447 54.748 16.747 1.00 20.84 64 HIS A O 1
ATOM 544 N N . ASN A 1 80 ? 26.547 55.406 17.281 1.00 20.15 65 ASN A N 1
ATOM 545 C CA . ASN A 1 80 ? 27.143 55.204 15.933 1.00 21.91 65 ASN A CA 1
ATOM 546 C C . ASN A 1 80 ? 27.329 53.706 15.651 1.00 21.37 65 ASN A C 1
ATOM 547 O O . ASN A 1 80 ? 28.467 53.234 15.705 1.00 25.39 65 ASN A O 1
ATOM 552 N N . SER A 1 81 ? 26.237 52.992 15.372 1.00 20.22 66 SER A N 1
ATOM 553 C CA . SER A 1 81 ? 26.225 51.608 14.837 1.00 18.88 66 SER A CA 1
ATOM 554 C C . SER A 1 81 ? 25.718 51.610 13.390 1.00 18.99 66 SER A C 1
ATOM 555 O O . SER A 1 81 ? 24.909 52.492 13.042 1.00 18.32 66 SER A O 1
ATOM 558 N N . ARG A 1 82 ? 26.099 50.612 12.585 1.00 18.01 67 ARG A N 1
ATOM 559 C CA . ARG A 1 82 ? 25.446 50.412 11.268 1.00 19.37 67 ARG A CA 1
ATOM 560 C C . ARG A 1 82 ? 23.943 50.229 11.504 1.00 18.09 67 ARG A C 1
ATOM 561 O O . ARG A 1 82 ? 23.155 50.719 10.695 1.00 18.84 67 ARG A O 1
ATOM 569 N N . ASN A 1 83 ? 23.561 49.556 12.587 1.00 17.37 68 ASN A N 1
ATOM 570 C CA . ASN A 1 83 ? 22.131 49.302 12.892 1.00 16.91 68 ASN A CA 1
ATOM 571 C C . ASN A 1 83 ? 21.375 50.642 12.919 1.00 16.51 68 ASN A C 1
ATOM 572 O O . ASN A 1 83 ? 20.348 50.764 12.243 1.00 17.71 68 ASN A O 1
ATOM 577 N N . ASN A 1 84 ? 21.877 51.631 13.649 1.00 16.09 69 ASN A N 1
ATOM 578 C CA . ASN A 1 84 ? 21.196 52.945 13.758 1.00 16.57 69 ASN A CA 1
ATOM 579 C C . ASN A 1 84 ? 21.338 53.739 12.460 1.00 18.06 69 ASN A C 1
ATOM 580 O O . ASN A 1 84 ? 20.415 54.513 12.160 1.00 18.01 69 ASN A O 1
ATOM 585 N N . ARG A 1 85 ? 22.437 53.583 11.716 1.00 17.94 70 ARG A N 1
ATOM 586 C CA . ARG A 1 85 ? 22.571 54.277 10.410 1.00 19.00 70 ARG A CA 1
ATOM 587 C C . ARG A 1 85 ? 21.573 53.686 9.405 1.00 18.30 70 ARG A C 1
ATOM 588 O O . ARG A 1 85 ? 21.053 54.455 8.590 1.00 19.58 70 ARG A O 1
ATOM 596 N N . LEU A 1 86 ? 21.257 52.388 9.487 1.00 18.31 71 LEU A N 1
ATOM 597 C CA . LEU A 1 86 ? 20.205 51.763 8.639 1.00 19.82 71 LEU A CA 1
ATOM 598 C C . LEU A 1 86 ? 18.836 52.339 9.025 1.00 18.12 71 LEU A C 1
ATOM 599 O O . LEU A 1 86 ? 18.023 52.582 8.130 1.00 20.32 71 LEU A O 1
ATOM 604 N N . LEU A 1 87 ? 18.578 52.501 10.322 1.00 18.81 72 LEU A N 1
ATOM 605 C CA . LEU A 1 87 ? 17.316 53.121 10.800 1.00 18.54 72 LEU A CA 1
ATOM 606 C C . LEU A 1 87 ? 17.257 54.578 10.326 1.00 17.69 72 LEU A C 1
ATOM 607 O O . LEU A 1 87 ? 16.183 54.999 9.886 1.00 20.78 72 LEU A O 1
ATOM 612 N N . LEU A 1 88 ? 18.365 55.317 10.407 1.00 19.90 73 LEU A N 1
ATOM 613 C CA . LEU A 1 88 ? 18.419 56.734 9.955 1.00 19.13 73 LEU A CA 1
ATOM 614 C C . LEU A 1 88 ? 18.127 56.790 8.447 1.00 20.43 73 LEU A C 1
ATOM 615 O O . LEU A 1 88 ? 17.353 57.666 8.020 1.00 21.82 73 LEU A O 1
ATOM 620 N N . ALA A 1 89 ? 18.670 55.861 7.659 1.00 20.37 74 ALA A N 1
ATOM 621 C CA . ALA A 1 89 ? 18.405 55.800 6.201 1.00 21.62 74 ALA A CA 1
ATOM 622 C C . ALA A 1 89 ? 16.905 55.575 5.963 1.00 20.59 74 ALA A C 1
ATOM 623 O O . ALA A 1 89 ? 16.341 56.236 5.077 1.00 24.16 74 ALA A O 1
ATOM 625 N N . ALA A 1 90 ? 16.266 54.678 6.727 1.00 20.41 75 ALA A N 1
ATOM 626 C CA . ALA A 1 90 ? 14.807 54.431 6.603 1.00 20.17 75 ALA A CA 1
ATOM 627 C C . ALA A 1 90 ? 14.029 55.687 7.018 1.00 19.91 75 ALA A C 1
ATOM 628 O O . ALA A 1 90 ? 13.056 56.058 6.329 1.00 20.42 75 ALA A O 1
ATOM 630 N N . LEU A 1 91 ? 14.452 56.346 8.094 1.00 20.95 76 LEU A N 1
ATOM 631 C CA . LEU A 1 91 ? 13.772 57.563 8.603 1.00 21.41 76 LEU A CA 1
ATOM 632 C C . LEU A 1 91 ? 13.804 58.666 7.534 1.00 21.46 76 LEU A C 1
ATOM 633 O O . LEU A 1 91 ? 12.796 59.395 7.367 1.00 22.39 76 LEU A O 1
ATOM 638 N N . MET A 1 92 ? 14.909 58.788 6.803 1.00 23.39 77 MET A N 1
ATOM 639 C CA . MET A 1 92 ? 15.042 59.865 5.789 1.00 25.10 77 MET A CA 1
ATOM 640 C C . MET A 1 92 ? 13.956 59.705 4.712 1.00 24.74 77 MET A C 1
ATOM 641 O O . MET A 1 92 ? 13.530 60.734 4.157 1.00 28.32 77 MET A O 1
ATOM 646 N N . GLN A 1 93 ? 13.508 58.474 4.437 1.00 23.74 78 GLN A N 1
ATOM 647 C CA . GLN A 1 93 ? 12.465 58.195 3.416 1.00 25.47 78 GLN A CA 1
ATOM 648 C C . GLN A 1 93 ? 11.103 58.737 3.868 1.00 26.57 78 GLN A C 1
ATOM 649 O O . GLN A 1 93 ? 10.283 59.063 2.984 1.00 29.53 78 GLN A O 1
ATOM 655 N N . ILE A 1 94 ? 10.860 58.818 5.179 1.00 25.67 79 ILE A N 1
ATOM 656 C CA . ILE A 1 94 ? 9.527 59.204 5.734 1.00 25.77 79 ILE A CA 1
ATOM 657 C C . ILE A 1 94 ? 9.630 60.475 6.584 1.00 25.84 79 ILE A C 1
ATOM 658 O O . ILE A 1 94 ? 8.669 60.761 7.298 1.00 28.05 79 ILE A O 1
ATOM 663 N N . LYS A 1 95 ? 10.726 61.228 6.487 1.00 25.97 80 LYS A N 1
ATOM 664 C CA . LYS A 1 95 ? 11.021 62.364 7.406 1.00 27.69 80 LYS A CA 1
ATOM 665 C C . LYS A 1 95 ? 9.914 63.422 7.346 1.00 27.34 80 LYS A C 1
ATOM 666 O O . LYS A 1 95 ? 9.471 63.887 8.392 1.00 29.06 80 LYS A O 1
ATOM 672 N N . PRO A 1 96 ? 9.401 63.846 6.164 1.00 28.60 81 PRO A N 1
ATOM 673 C CA . PRO A 1 96 ? 8.327 64.843 6.130 1.00 30.74 81 PRO A CA 1
ATOM 674 C C . PRO A 1 96 ? 7.075 64.397 6.910 1.00 29.68 81 PRO A C 1
ATOM 675 O O . PRO A 1 96 ? 6.497 65.195 7.631 1.00 31.44 81 PRO A O 1
ATOM 679 N N . GLN A 1 97 ? 6.700 63.123 6.767 1.00 28.86 82 GLN A N 1
ATOM 680 C CA . GLN A 1 97 ? 5.505 62.527 7.420 1.00 29.80 82 GLN A CA 1
ATOM 681 C C . GLN A 1 97 ? 5.737 62.489 8.941 1.00 27.73 82 GLN A C 1
ATOM 682 O O . GLN A 1 97 ? 4.809 62.832 9.694 1.00 27.58 82 GLN A O 1
ATOM 688 N N . VAL A 1 98 ? 6.938 62.113 9.383 1.00 25.01 83 VAL A N 1
ATOM 689 C CA . VAL A 1 98 ? 7.299 62.067 10.828 1.00 23.67 83 VAL A CA 1
ATOM 690 C C . VAL A 1 98 ? 7.287 63.493 11.398 1.00 25.98 83 VAL A C 1
ATOM 691 O O . VAL A 1 98 ? 6.685 63.701 12.464 1.00 27.70 83 VAL A O 1
ATOM 695 N N . ASP A 1 99 ? 7.902 64.446 10.698 1.00 29.31 84 ASP A N 1
ATOM 696 C CA . ASP A 1 99 ? 7.946 65.872 11.115 1.00 31.48 84 ASP A CA 1
ATOM 697 C C . ASP A 1 99 ? 6.516 66.410 11.267 1.00 31.54 84 ASP A C 1
ATOM 698 O O . ASP A 1 99 ? 6.263 67.138 12.249 1.00 33.31 84 ASP A O 1
ATOM 703 N N . GLU A 1 100 ? 5.607 66.050 10.354 1.00 30.70 85 GLU A N 1
ATOM 704 C CA . GLU A 1 100 ? 4.182 66.488 10.394 1.00 33.89 85 GLU A CA 1
ATOM 705 C C . GLU A 1 100 ? 3.500 65.903 11.645 1.00 30.90 85 GLU A C 1
ATOM 706 O O . GLU A 1 100 ? 2.792 66.640 12.346 1.00 32.18 85 GLU A O 1
ATOM 712 N N . ALA A 1 101 ? 3.696 64.622 11.929 1.00 28.11 86 ALA A N 1
ATOM 713 C CA . ALA A 1 101 ? 3.105 63.947 13.109 1.00 28.62 86 ALA A CA 1
ATOM 714 C C . ALA A 1 101 ? 3.570 64.628 14.405 1.00 27.60 86 ALA A C 1
ATOM 715 O O . ALA A 1 101 ? 2.725 64.878 15.273 1.00 28.70 86 ALA A O 1
ATOM 717 N N . ILE A 1 102 ? 4.868 64.914 14.541 1.00 27.35 87 ILE A N 1
ATOM 718 C CA . ILE A 1 102 ? 5.426 65.531 15.780 1.00 28.48 87 ILE A CA 1
ATOM 719 C C . ILE A 1 102 ? 4.815 66.931 15.946 1.00 31.10 87 ILE A C 1
ATOM 720 O O . ILE A 1 102 ? 4.392 67.264 17.069 1.00 33.20 87 ILE A O 1
ATOM 725 N N . ALA A 1 103 ? 4.745 67.712 14.868 1.00 31.55 88 ALA A N 1
ATOM 726 C CA . ALA A 1 103 ? 4.244 69.106 14.886 1.00 34.51 88 ALA A CA 1
ATOM 727 C C . ALA A 1 103 ? 2.747 69.119 15.231 1.00 35.68 88 ALA A C 1
ATOM 728 O O . ALA A 1 103 ? 2.314 70.001 15.998 1.00 41.26 88 ALA A O 1
ATOM 730 N N . ARG A 1 104 ? 1.988 68.162 14.693 1.00 32.15 89 ARG A N 1
ATOM 731 C CA . ARG A 1 104 ? 0.510 68.080 14.846 1.00 34.29 89 ARG A CA 1
ATOM 732 C C . ARG A 1 104 ? 0.134 67.607 16.255 1.00 32.78 89 ARG A C 1
ATOM 733 O O . ARG A 1 104 ? -0.784 68.220 16.856 1.00 36.46 89 ARG A O 1
ATOM 741 N N . HIS A 1 105 ? 0.758 66.528 16.742 1.00 28.11 90 HIS A N 1
ATOM 742 C CA . HIS A 1 105 ? 0.335 65.832 17.990 1.00 28.44 90 HIS A CA 1
ATOM 743 C C . HIS A 1 105 ? 1.163 66.287 19.199 1.00 27.55 90 HIS A C 1
ATOM 744 O O . HIS A 1 105 ? 0.651 66.142 20.326 1.00 30.77 90 HIS A O 1
ATOM 751 N N . GLY A 1 106 ? 2.375 66.811 18.981 1.00 29.17 91 GLY A N 1
ATOM 752 C CA . GLY A 1 106 ? 3.329 67.175 20.050 1.00 29.69 91 GLY A CA 1
ATOM 753 C C . GLY A 1 106 ? 4.275 66.029 20.369 1.00 29.01 91 GLY A C 1
ATOM 754 O O . GLY A 1 106 ? 3.888 64.865 20.131 1.00 29.01 91 GLY A O 1
ATOM 755 N N . ARG A 1 107 ? 5.464 66.359 20.889 1.00 29.34 92 ARG A N 1
ATOM 756 C CA . ARG A 1 107 ? 6.579 65.423 21.205 1.00 28.09 92 ARG A CA 1
ATOM 757 C C . ARG A 1 107 ? 6.109 64.321 22.164 1.00 25.95 92 ARG A C 1
ATOM 758 O O . ARG A 1 107 ? 6.628 63.191 22.090 1.00 26.65 92 ARG A O 1
ATOM 766 N N . GLU A 1 108 ? 5.173 64.643 23.057 1.00 27.69 93 GLU A N 1
ATOM 767 C CA . GLU A 1 108 ? 4.751 63.746 24.167 1.00 28.49 93 GLU A CA 1
ATOM 768 C C . GLU A 1 108 ? 3.761 62.688 23.648 1.00 24.90 93 GLU A C 1
ATOM 769 O O . GLU A 1 108 ? 3.578 61.668 24.345 1.00 28.71 93 GLU A O 1
ATOM 775 N N . ARG A 1 109 ? 3.122 62.916 22.491 1.00 24.62 94 ARG A N 1
ATOM 776 C CA . ARG A 1 109 ? 2.005 62.065 21.981 1.00 24.15 94 ARG A CA 1
ATOM 777 C C . ARG A 1 109 ? 2.458 61.287 20.735 1.00 24.38 94 ARG A C 1
ATOM 778 O O . ARG A 1 109 ? 1.609 60.903 19.898 1.00 23.37 94 ARG A O 1
ATOM 786 N N . ILE A 1 110 ? 3.763 61.031 20.636 1.00 22.93 95 ILE A N 1
ATOM 787 C CA . ILE A 1 110 ? 4.359 60.084 19.654 1.00 21.97 95 ILE A CA 1
ATOM 788 C C . ILE A 1 110 ? 5.096 59.006 20.451 1.00 20.31 95 ILE A C 1
ATOM 789 O O . ILE A 1 110 ? 5.772 59.340 21.435 1.00 21.20 95 ILE A O 1
ATOM 794 N N . ALA A 1 111 ? 4.978 57.754 20.031 1.00 20.35 96 ALA A N 1
ATOM 795 C CA . ALA A 1 111 ? 5.778 56.638 20.572 1.00 20.08 96 ALA A CA 1
ATOM 796 C C . ALA A 1 111 ? 6.853 56.232 19.563 1.00 18.87 96 ALA A C 1
ATOM 797 O O . ALA A 1 111 ? 6.659 56.430 18.344 1.00 20.23 96 ALA A O 1
ATOM 799 N N . VAL A 1 112 ? 7.951 55.666 20.055 1.00 18.85 97 VAL A N 1
ATOM 800 C CA A VAL A 1 112 ? 9.004 55.015 19.218 0.50 17.53 97 VAL A CA 1
ATOM 801 C CA B VAL A 1 112 ? 8.949 54.994 19.172 0.50 17.86 97 VAL A CA 1
ATOM 802 C C . VAL A 1 112 ? 9.172 53.579 19.715 1.00 17.13 97 VAL A C 1
ATOM 803 O O . VAL A 1 112 ? 9.787 53.421 20.779 1.00 18.47 97 VAL A O 1
ATOM 810 N N . ILE A 1 113 ? 8.619 52.596 19.001 1.00 17.58 98 ILE A N 1
ATOM 811 C CA . ILE A 1 113 ? 8.687 51.170 19.418 1.00 17.08 98 ILE A CA 1
ATOM 812 C C . ILE A 1 113 ? 9.444 50.394 18.348 1.00 16.41 98 ILE A C 1
ATOM 813 O O . ILE A 1 113 ? 8.942 50.223 17.232 1.00 17.49 98 ILE A O 1
ATOM 818 N N . MET A 1 114 ? 10.661 49.993 18.679 1.00 16.79 99 MET A N 1
ATOM 819 C CA . MET A 1 114 ? 11.526 49.253 17.743 1.00 16.75 99 MET A CA 1
ATOM 820 C C . MET A 1 114 ? 11.557 47.776 18.140 1.00 16.11 99 MET A C 1
ATOM 821 O O . MET A 1 114 ? 11.135 47.423 19.254 1.00 17.16 99 MET A O 1
ATOM 826 N N . GLY A 1 115 ? 12.093 46.962 17.246 1.00 16.51 100 GLY A N 1
ATOM 827 C CA . GLY A 1 115 ? 12.450 45.563 17.519 1.00 16.48 100 GLY A CA 1
ATOM 828 C C . GLY A 1 115 ? 13.819 45.276 16.935 1.00 16.48 100 GLY A C 1
ATOM 829 O O . GLY A 1 115 ? 14.133 45.777 15.841 1.00 17.38 100 GLY A O 1
ATOM 830 N N . THR A 1 116 ? 14.626 44.508 17.645 1.00 15.97 101 THR A N 1
ATOM 831 C CA . THR A 1 116 ? 15.933 44.052 17.133 1.00 15.18 101 THR A CA 1
ATOM 832 C C . THR A 1 116 ? 16.344 42.793 17.876 1.00 16.14 101 THR A C 1
ATOM 833 O O . THR A 1 116 ? 16.005 42.648 19.067 1.00 17.03 101 THR A O 1
ATOM 837 N N . SER A 1 117 ? 17.094 41.945 17.182 1.00 16.27 102 SER A N 1
ATOM 838 C CA . SER A 1 117 ? 17.813 40.806 17.792 1.00 17.58 102 SER A CA 1
ATOM 839 C C . SER A 1 117 ? 19.319 41.089 17.805 1.00 17.36 102 SER A C 1
ATOM 840 O O . SER A 1 117 ? 20.027 40.303 18.437 1.00 20.87 102 SER A O 1
ATOM 843 N N . THR A 1 118 ? 19.800 42.155 17.151 1.00 16.11 103 THR A N 1
ATOM 844 C CA . THR A 1 118 ? 21.263 42.442 17.084 1.00 17.09 103 THR A CA 1
ATOM 845 C C . THR A 1 118 ? 21.643 43.763 17.749 1.00 15.26 103 THR A C 1
ATOM 846 O O . THR A 1 118 ? 22.715 43.813 18.362 1.00 16.48 103 THR A O 1
ATOM 850 N N . SER A 1 119 ? 20.872 44.827 17.547 1.00 14.92 104 SER A N 1
ATOM 851 C CA . SER A 1 119 ? 21.389 46.198 17.756 1.00 16.07 104 SER A CA 1
ATOM 852 C C . SER A 1 119 ? 22.775 46.273 17.082 1.00 16.72 104 SER A C 1
ATOM 853 O O . SER A 1 119 ? 22.934 45.682 16.006 1.00 16.28 104 SER A O 1
ATOM 856 N N . GLY A 1 120 ? 23.756 46.914 17.709 1.00 16.75 105 GLY A N 1
ATOM 857 C CA . GLY A 1 120 ? 25.133 47.034 17.187 1.00 16.87 105 GLY A CA 1
ATOM 858 C C . GLY A 1 120 ? 26.001 45.859 17.608 1.00 15.56 105 GLY A C 1
ATOM 859 O O . GLY A 1 120 ? 27.100 46.074 18.146 1.00 17.19 105 GLY A O 1
ATOM 860 N N . LEU A 1 121 ? 25.543 44.635 17.358 1.00 16.90 106 LEU A N 1
ATOM 861 C CA . LEU A 1 121 ? 26.278 43.406 17.734 1.00 17.39 106 LEU A CA 1
ATOM 862 C C . LEU A 1 121 ? 27.601 43.338 16.955 1.00 16.17 106 LEU A C 1
ATOM 863 O O . LEU A 1 121 ? 28.610 42.959 17.542 1.00 16.42 106 LEU A O 1
ATOM 868 N N . ASP A 1 122 ? 27.615 43.728 15.685 1.00 16.99 107 ASP A N 1
ATOM 869 C CA . ASP A 1 122 ? 28.861 43.719 14.880 1.00 16.89 107 ASP A CA 1
ATOM 870 C C . ASP A 1 122 ? 29.884 44.662 15.527 1.00 15.62 107 ASP A C 1
ATOM 871 O O . ASP A 1 122 ? 31.088 44.306 15.600 1.00 17.38 107 ASP A O 1
ATOM 876 N N . GLU A 1 123 ? 29.440 45.824 16.004 1.00 16.90 108 GLU A N 1
ATOM 877 C CA . GLU A 1 123 ? 30.329 46.777 16.724 1.00 17.49 108 GLU A CA 1
ATOM 878 C C . GLU A 1 123 ? 30.848 46.127 18.018 1.00 16.88 108 GLU A C 1
ATOM 879 O O . GLU A 1 123 ? 32.042 46.286 18.349 1.00 17.46 108 GLU A O 1
ATOM 885 N N . GLY A 1 124 ? 30.008 45.382 18.734 1.00 16.75 109 GLY A N 1
ATOM 886 C CA . GLY A 1 124 ? 30.445 44.647 19.934 1.00 16.61 109 GLY A CA 1
ATOM 887 C C . GLY A 1 124 ? 31.492 43.593 19.599 1.00 15.84 109 GLY A C 1
ATOM 888 O O . GLY A 1 124 ? 32.464 43.435 20.358 1.00 16.76 109 GLY A O 1
ATOM 889 N N . ASP A 1 125 ? 31.305 42.896 18.482 1.00 16.20 110 ASP A N 1
ATOM 890 C CA . ASP A 1 125 ? 32.240 41.854 17.986 1.00 16.69 110 ASP A CA 1
ATOM 891 C C . ASP A 1 125 ? 33.595 42.515 17.680 1.00 16.03 110 ASP A C 1
ATOM 892 O O . ASP A 1 125 ? 34.653 42.026 18.166 1.00 18.45 110 ASP A O 1
ATOM 897 N N . GLN A 1 126 ? 33.585 43.591 16.899 1.00 17.60 111 GLN A N 1
ATOM 898 C CA . GLN A 1 126 ? 34.812 44.358 16.570 1.00 18.76 111 GLN A CA 1
ATOM 899 C C . GLN A 1 126 ? 35.513 44.761 17.872 1.00 17.74 111 GLN A C 1
ATOM 900 O O . GLN A 1 126 ? 36.748 44.638 17.964 1.00 19.61 111 GLN A O 1
ATOM 906 N N . HIS A 1 127 ? 34.763 45.244 18.863 1.00 17.30 112 HIS A N 1
ATOM 907 C CA . HIS A 1 127 ? 35.355 45.718 20.142 1.00 18.28 112 HIS A CA 1
ATOM 908 C C . HIS A 1 127 ? 36.082 44.571 20.857 1.00 18.45 112 HIS A C 1
ATOM 909 O O . HIS A 1 127 ? 37.206 44.766 21.335 1.00 19.20 112 HIS A O 1
ATOM 916 N N . VAL A 1 128 ? 35.475 43.399 20.945 1.00 17.35 113 VAL A N 1
ATOM 917 C CA . VAL A 1 128 ? 36.122 42.256 21.651 1.00 17.71 113 VAL A CA 1
ATOM 918 C C . VAL A 1 128 ? 37.385 41.858 20.879 1.00 17.49 113 VAL A C 1
ATOM 919 O O . VAL A 1 128 ? 38.456 41.778 21.496 1.00 20.29 113 VAL A O 1
ATOM 923 N N . SER A 1 129 ? 37.292 41.610 19.577 1.00 18.80 114 SER A N 1
ATOM 924 C CA . SER A 1 129 ? 38.454 41.143 18.776 1.00 19.53 114 SER A CA 1
ATOM 925 C C . SER A 1 129 ? 39.563 42.206 18.788 1.00 20.13 114 SER A C 1
ATOM 926 O O . SER A 1 129 ? 40.745 41.831 18.964 1.00 23.23 114 SER A O 1
ATOM 929 N N . ARG A 1 130 ? 39.216 43.481 18.616 1.00 21.67 115 ARG A N 1
ATOM 930 C CA . ARG A 1 130 ? 40.229 44.567 18.530 1.00 23.91 115 ARG A CA 1
ATOM 931 C C . ARG A 1 130 ? 40.913 44.674 19.894 1.00 21.66 115 ARG A C 1
ATOM 932 O O . ARG A 1 130 ? 42.127 44.957 19.934 1.00 24.48 115 ARG A O 1
ATOM 940 N N . THR A 1 131 ? 40.168 44.510 20.984 1.00 20.97 116 THR A N 1
ATOM 941 C CA . THR A 1 131 ? 40.716 44.638 22.359 1.00 21.42 116 THR A CA 1
ATOM 942 C C . THR A 1 131 ? 41.623 43.434 22.639 1.00 22.61 116 THR A C 1
ATOM 943 O O . THR A 1 131 ? 42.769 43.650 23.111 1.00 27.57 116 THR A O 1
ATOM 947 N N . VAL A 1 132 ? 41.142 42.216 22.366 1.00 23.87 117 VAL A N 1
ATOM 948 C CA . VAL A 1 132 ? 41.860 40.951 22.714 1.00 25.12 117 VAL A CA 1
ATOM 949 C C . VAL A 1 132 ? 43.208 40.938 21.992 1.00 24.17 117 VAL A C 1
ATOM 950 O O . VAL A 1 132 ? 44.226 40.595 22.636 1.00 27.73 117 VAL A O 1
ATOM 954 N N . TYR A 1 133 ? 43.249 41.360 20.728 1.00 23.25 118 TYR A N 1
ATOM 955 C CA . TYR A 1 133 ? 44.486 41.253 19.910 1.00 23.30 118 TYR A CA 1
ATOM 956 C C . TYR A 1 133 ? 45.153 42.611 19.683 1.00 25.62 118 TYR A C 1
ATOM 957 O O . TYR A 1 133 ? 46.173 42.623 18.977 1.00 27.79 118 TYR A O 1
ATOM 966 N N . GLN A 1 134 ? 44.659 43.678 20.315 1.00 24.91 119 GLN A N 1
ATOM 967 C CA . GLN A 1 134 ? 45.277 45.033 20.262 1.00 25.36 119 GLN A CA 1
ATOM 968 C C . GLN A 1 134 ? 45.414 45.440 18.789 1.00 24.36 119 GLN A C 1
ATOM 969 O O . GLN A 1 134 ? 46.485 45.903 18.365 1.00 27.68 119 GLN A O 1
ATOM 975 N N . GLN A 1 135 ? 44.342 45.257 18.030 1.00 24.92 120 GLN A N 1
ATOM 976 C CA . GLN A 1 135 ? 44.294 45.550 16.578 1.00 27.69 120 GLN A CA 1
ATOM 977 C C . GLN A 1 135 ? 44.124 47.063 16.407 1.00 30.35 120 GLN A C 1
ATOM 978 O O . GLN A 1 135 ? 43.298 47.658 17.112 1.00 37.92 120 GLN A O 1
ATOM 984 N N . SER A 1 136 ? 44.908 47.665 15.522 1.00 35.79 121 SER A N 1
ATOM 985 C CA . SER A 1 136 ? 44.935 49.133 15.307 1.00 39.75 121 SER A CA 1
ATOM 986 C C . SER A 1 136 ? 44.482 49.460 13.882 1.00 44.71 121 SER A C 1
ATOM 987 O O . SER A 1 136 ? 43.558 50.268 13.731 1.00 58.43 121 SER A O 1
ATOM 990 N N . HIS A 1 137 ? 45.061 48.791 12.886 1.00 38.37 122 HIS A N 1
ATOM 991 C CA . HIS A 1 137 ? 44.957 49.154 11.447 1.00 38.68 122 HIS A CA 1
ATOM 992 C C . HIS A 1 137 ? 43.579 48.841 10.850 1.00 47.75 122 HIS A C 1
ATOM 993 O O . HIS A 1 137 ? 43.009 49.750 10.211 1.00 60.36 122 HIS A O 1
ATOM 1000 N N . GLY A 1 138 ? 43.061 47.627 11.028 1.00 55.84 123 GLY A N 1
ATOM 1001 C CA . GLY A 1 138 ? 41.769 47.211 10.439 1.00 62.65 123 GLY A CA 1
ATOM 1002 C C . GLY A 1 138 ? 40.622 48.162 10.769 1.00 71.19 123 GLY A C 1
ATOM 1003 O O . GLY A 1 138 ? 39.760 48.372 9.880 1.00 66.36 123 GLY A O 1
ATOM 1004 N N . SER A 1 139 ? 40.616 48.727 11.987 1.00 74.83 124 SER A N 1
ATOM 1005 C CA . SER A 1 139 ? 39.450 49.380 12.645 1.00 76.33 124 SER A CA 1
ATOM 1006 C C . SER A 1 139 ? 39.674 50.890 12.807 1.00 75.85 124 SER A C 1
ATOM 1007 O O . SER A 1 139 ? 40.729 51.279 13.345 1.00 90.46 124 SER A O 1
ATOM 1010 N N . TYR A 1 140 ? 38.703 51.699 12.373 1.00 74.62 125 TYR A N 1
ATOM 1011 C CA . TYR A 1 140 ? 38.633 53.172 12.573 1.00 76.91 125 TYR A CA 1
ATOM 1012 C C . TYR A 1 140 ? 37.435 53.524 13.476 1.00 69.83 125 TYR A C 1
ATOM 1013 O O . TYR A 1 140 ? 37.180 54.729 13.689 1.00 66.60 125 TYR A O 1
ATOM 1022 N N . HIS A 1 141 ? 36.725 52.527 14.021 1.00 55.57 126 HIS A N 1
ATOM 1023 C CA . HIS A 1 141 ? 35.407 52.737 14.680 1.00 43.25 126 HIS A CA 1
ATOM 1024 C C . HIS A 1 141 ? 35.559 53.228 16.127 1.00 40.88 126 HIS A C 1
ATOM 1025 O O . HIS A 1 141 ? 36.259 52.552 16.908 1.00 38.78 126 HIS A O 1
ATOM 1032 N N . ASP A 1 142 ? 34.882 54.330 16.479 1.00 35.63 127 ASP A N 1
ATOM 1033 C CA . ASP A 1 142 ? 34.763 54.826 17.877 1.00 35.95 127 ASP A CA 1
ATOM 1034 C C . ASP A 1 142 ? 33.637 54.040 18.561 1.00 29.43 127 ASP A C 1
ATOM 1035 O O . ASP A 1 142 ? 32.473 54.439 18.449 1.00 30.69 127 ASP A O 1
ATOM 1040 N N . TYR A 1 143 ? 33.983 52.945 19.235 1.00 27.13 128 TYR A N 1
ATOM 1041 C CA . TYR A 1 143 ? 33.026 52.080 19.972 1.00 23.24 128 TYR A CA 1
ATOM 1042 C C . TYR A 1 143 ? 32.512 52.826 21.203 1.00 21.50 128 TYR A C 1
ATOM 1043 O O . TYR A 1 143 ? 33.282 53.517 21.882 1.00 23.99 128 TYR A O 1
ATOM 1052 N N . HIS A 1 144 ? 31.232 52.625 21.507 1.00 20.75 129 HIS A N 1
ATOM 1053 C CA . HIS A 1 144 ? 30.607 52.982 22.803 1.00 19.53 129 HIS A CA 1
ATOM 1054 C C . HIS A 1 144 ? 29.689 51.832 23.194 1.00 17.08 129 HIS A C 1
ATOM 1055 O O . HIS A 1 144 ? 29.017 51.298 22.296 1.00 17.70 129 HIS A O 1
ATOM 1062 N N . TYR A 1 145 ? 29.640 51.483 24.476 1.00 17.63 130 TYR A N 1
ATOM 1063 C CA . TYR A 1 145 ? 28.792 50.364 24.954 1.00 17.71 130 TYR A CA 1
ATOM 1064 C C . TYR A 1 145 ? 27.341 50.579 24.505 1.00 17.44 130 TYR A C 1
ATOM 1065 O O . TYR A 1 145 ? 26.668 49.589 24.168 1.00 17.79 130 TYR A O 1
ATOM 1074 N N . TYR A 1 146 ? 26.857 51.822 24.473 1.00 17.10 131 TYR A N 1
ATOM 1075 C CA . TYR A 1 146 ? 25.454 52.109 24.074 1.00 16.92 131 TYR A CA 1
ATOM 1076 C C . TYR A 1 146 ? 25.143 51.481 22.702 1.00 18.14 131 TYR A C 1
ATOM 1077 O O . TYR A 1 146 ? 24.001 51.033 22.488 1.00 19.45 131 TYR A O 1
ATOM 1086 N N . GLN A 1 147 ? 26.122 51.406 21.795 1.00 17.25 132 GLN A N 1
ATOM 1087 C CA . GLN A 1 147 ? 25.923 50.867 20.424 1.00 18.30 132 GLN A CA 1
ATOM 1088 C C . GLN A 1 147 ? 25.467 49.408 20.481 1.00 17.41 132 GLN A C 1
ATOM 1089 O O . GLN A 1 147 ? 24.748 48.988 19.578 1.00 17.69 132 GLN A O 1
ATOM 1095 N N . GLN A 1 148 ? 25.916 48.638 21.465 1.00 16.90 133 GLN A N 1
ATOM 1096 C CA . GLN A 1 148 ? 25.592 47.191 21.465 1.00 17.71 133 GLN A CA 1
ATOM 1097 C C . GLN A 1 148 ? 24.330 46.896 22.294 1.00 15.54 133 GLN A C 1
ATOM 1098 O O . GLN A 1 148 ? 23.828 45.765 22.198 1.00 18.18 133 GLN A O 1
ATOM 1104 N N . GLU A 1 149 ? 23.816 47.856 23.059 1.00 16.61 134 GLU A N 1
ATOM 1105 C CA . GLU A 1 149 ? 22.602 47.632 23.884 1.00 16.74 134 GLU A CA 1
ATOM 1106 C C . GLU A 1 149 ? 21.383 47.361 23.000 1.00 15.55 134 GLU A C 1
ATOM 1107 O O . GLU A 1 149 ? 21.160 48.085 22.033 1.00 16.50 134 GLU A O 1
ATOM 1113 N N . LEU A 1 150 ? 20.552 46.403 23.402 1.00 14.98 135 LEU A N 1
ATOM 1114 C CA . LEU A 1 150 ? 19.334 46.066 22.627 1.00 14.65 135 LEU A CA 1
ATOM 1115 C C . LEU A 1 150 ? 18.300 47.197 22.678 1.00 15.51 135 LEU A C 1
ATOM 1116 O O . LEU A 1 150 ? 17.477 47.248 21.767 1.00 17.73 135 LEU A O 1
ATOM 1121 N N . GLY A 1 151 ? 18.347 48.078 23.682 1.00 15.51 136 GLY A N 1
ATOM 1122 C CA . GLY A 1 151 ? 17.438 49.237 23.741 1.00 15.97 136 GLY A CA 1
ATOM 1123 C C . GLY A 1 151 ? 17.918 50.405 22.890 1.00 16.07 136 GLY A C 1
ATOM 1124 O O . GLY A 1 151 ? 17.195 51.403 22.816 1.00 16.68 136 GLY A O 1
ATOM 1125 N N . ASP A 1 152 ? 19.083 50.303 22.243 1.00 17.12 137 ASP A N 1
ATOM 1126 C CA . ASP A 1 152 ? 19.650 51.489 21.559 1.00 16.50 137 ASP A CA 1
ATOM 1127 C C . ASP A 1 152 ? 18.792 51.944 20.375 1.00 16.77 137 ASP A C 1
ATOM 1128 O O . ASP A 1 152 ? 18.747 53.149 20.120 1.00 18.32 137 ASP A O 1
ATOM 1133 N N . PRO A 1 153 ? 18.110 51.076 19.583 1.00 17.21 138 PRO A N 1
ATOM 1134 C CA . PRO A 1 153 ? 17.339 51.578 18.435 1.00 18.65 138 PRO A CA 1
ATOM 1135 C C . PRO A 1 153 ? 16.302 52.646 18.820 1.00 17.41 138 PRO A C 1
ATOM 1136 O O . PRO A 1 153 ? 16.232 53.725 18.202 1.00 17.18 138 PRO A O 1
ATOM 1140 N N . SER A 1 154 ? 15.480 52.350 19.816 1.00 16.79 139 SER A N 1
ATOM 1141 C CA . SER A 1 154 ? 14.430 53.305 20.270 1.00 17.80 139 SER A CA 1
ATOM 1142 C C . SER A 1 154 ? 15.056 54.491 21.007 1.00 17.57 139 SER A C 1
ATOM 1143 O O . SER A 1 154 ? 14.578 55.609 20.824 1.00 19.35 139 SER A O 1
ATOM 1146 N N . ARG A 1 155 ? 16.114 54.265 21.783 1.00 17.36 140 ARG A N 1
ATOM 1147 C CA . ARG A 1 155 ? 16.807 55.343 22.512 1.00 17.89 140 ARG A CA 1
ATOM 1148 C C . ARG A 1 155 ? 17.369 56.340 21.493 1.00 17.66 140 ARG A C 1
ATOM 1149 O O . ARG A 1 155 ? 17.152 57.555 21.653 1.00 18.57 140 ARG A O 1
ATOM 1157 N N . PHE A 1 156 ? 18.051 55.845 20.467 1.00 17.64 141 PHE A N 1
ATOM 1158 C CA . PHE A 1 156 ? 18.665 56.691 19.424 1.00 18.71 141 PHE A CA 1
ATOM 1159 C C . PHE A 1 156 ? 17.568 57.505 18.718 1.00 18.43 141 PHE A C 1
ATOM 1160 O O . PHE A 1 156 ? 17.678 58.735 18.585 1.00 18.62 141 PHE A O 1
ATOM 1168 N N . LEU A 1 157 ? 16.510 56.845 18.246 1.00 17.10 142 LEU A N 1
ATOM 1169 C CA . LEU A 1 157 ? 15.486 57.555 17.441 1.00 18.28 142 LEU A CA 1
ATOM 1170 C C . LEU A 1 157 ? 14.778 58.594 18.317 1.00 17.95 142 LEU A C 1
ATOM 1171 O O . LEU A 1 157 ? 14.507 59.695 17.817 1.00 18.60 142 LEU A O 1
ATOM 1176 N N . ALA A 1 158 ? 14.494 58.277 19.576 1.00 19.07 143 ALA A N 1
ATOM 1177 C CA . ALA A 1 158 ? 13.820 59.233 20.482 1.00 20.33 143 ALA A CA 1
ATOM 1178 C C . ALA A 1 158 ? 14.713 60.462 20.683 1.00 19.55 143 ALA A C 1
ATOM 1179 O O . ALA A 1 158 ? 14.187 61.599 20.646 1.00 21.00 143 ALA A O 1
ATOM 1181 N N . ARG A 1 159 ? 16.015 60.263 20.883 1.00 18.07 144 ARG A N 1
ATOM 1182 C CA . ARG A 1 159 ? 16.959 61.388 21.090 1.00 18.10 144 ARG A CA 1
ATOM 1183 C C . ARG A 1 159 ? 17.053 62.220 19.805 1.00 19.31 144 ARG A C 1
ATOM 1184 O O . ARG A 1 159 ? 17.078 63.471 19.881 1.00 19.71 144 ARG A O 1
ATOM 1192 N N . TYR A 1 160 ? 17.132 61.548 18.659 1.00 18.29 145 TYR A N 1
ATOM 1193 C CA . TYR A 1 160 ? 17.309 62.196 17.338 1.00 18.69 145 TYR A CA 1
ATOM 1194 C C . TYR A 1 160 ? 16.106 63.094 17.015 1.00 18.58 145 TYR A C 1
ATOM 1195 O O . TYR A 1 160 ? 16.312 64.186 16.473 1.00 19.88 145 TYR A O 1
ATOM 1204 N N . LEU A 1 161 ? 14.893 62.644 17.353 1.00 18.57 146 LEU A N 1
ATOM 1205 C CA . LEU A 1 161 ? 13.620 63.307 16.971 1.00 19.54 146 LEU A CA 1
ATOM 1206 C C . LEU A 1 161 ? 13.003 64.092 18.139 1.00 20.43 146 LEU A C 1
ATOM 1207 O O . LEU A 1 161 ? 11.974 64.753 17.902 1.00 22.67 146 LEU A O 1
ATOM 1212 N N . ALA A 1 162 ? 13.578 64.023 19.343 1.00 19.45 147 ALA A N 1
ATOM 1213 C CA . ALA A 1 162 ? 13.037 64.636 20.581 1.00 20.46 147 ALA A CA 1
ATOM 1214 C C . ALA A 1 162 ? 11.634 64.078 20.874 1.00 20.84 147 ALA A C 1
ATOM 1215 O O . ALA A 1 162 ? 10.749 64.840 21.301 1.00 25.68 147 ALA A O 1
ATOM 1217 N N . ILE A 1 163 ? 11.445 62.772 20.722 1.00 21.14 148 ILE A N 1
ATOM 1218 C CA . ILE A 1 163 ? 10.151 62.121 21.059 1.00 23.06 148 ILE A CA 1
ATOM 1219 C C . ILE A 1 163 ? 10.164 61.810 22.562 1.00 20.67 148 ILE A C 1
ATOM 1220 O O . ILE A 1 163 ? 11.134 61.204 23.030 1.00 21.90 148 ILE A O 1
ATOM 1225 N N . GLU A 1 164 ? 9.143 62.280 23.288 1.00 21.67 149 GLU A N 1
ATOM 1226 C CA . GLU A 1 164 ? 9.068 62.218 24.770 1.00 23.50 149 GLU A CA 1
ATOM 1227 C C . GLU A 1 164 ? 7.997 61.203 25.200 1.00 23.63 149 GLU A C 1
ATOM 1228 O O . GLU A 1 164 ? 7.873 60.981 26.407 1.00 26.50 149 GLU A O 1
ATOM 1234 N N . GLY A 1 165 ? 7.288 60.585 24.248 1.00 22.40 150 GLY A N 1
ATOM 1235 C CA . GLY A 1 165 ? 6.325 59.501 24.512 1.00 22.36 150 GLY A CA 1
ATOM 1236 C C . GLY A 1 165 ? 7.028 58.162 24.767 1.00 20.15 150 GLY A C 1
ATOM 1237 O O . GLY A 1 165 ? 8.256 58.087 24.892 1.00 21.91 150 GLY A O 1
ATOM 1238 N N . PRO A 1 166 ? 6.269 57.054 24.912 1.00 20.76 151 PRO A N 1
ATOM 1239 C CA . PRO A 1 166 ? 6.874 55.747 25.164 1.00 19.84 151 PRO A CA 1
ATOM 1240 C C . PRO A 1 166 ? 7.940 55.440 24.111 1.00 18.75 151 PRO A C 1
ATOM 1241 O O . PRO A 1 166 ? 7.730 55.694 22.933 1.00 21.05 151 PRO A O 1
ATOM 1245 N N . ALA A 1 167 ? 9.056 54.880 24.561 1.00 19.72 152 ALA A N 1
ATOM 1246 C CA . ALA A 1 167 ? 10.210 54.556 23.698 1.00 18.66 152 ALA A CA 1
ATOM 1247 C C . ALA A 1 167 ? 10.897 53.310 24.255 1.00 17.38 152 ALA A C 1
ATOM 1248 O O . ALA A 1 167 ? 11.490 53.367 25.354 1.00 19.69 152 ALA A O 1
ATOM 1250 N N . PHE A 1 168 ? 10.798 52.202 23.535 1.00 16.56 153 PHE A N 1
ATOM 1251 C CA . PHE A 1 168 ? 11.430 50.939 23.974 1.00 16.22 153 PHE A CA 1
ATOM 1252 C C . PHE A 1 168 ? 11.594 50.020 22.778 1.00 15.51 153 PHE A C 1
ATOM 1253 O O . PHE A 1 168 ? 11.029 50.270 21.711 1.00 15.72 153 PHE A O 1
ATOM 1261 N N . THR A 1 169 ? 12.418 49.000 22.968 1.00 16.42 154 THR A N 1
ATOM 1262 C CA . THR A 1 169 ? 12.720 47.991 21.931 1.00 15.43 154 THR A CA 1
ATOM 1263 C C . THR A 1 169 ? 12.266 46.608 22.413 1.00 15.72 154 THR A C 1
ATOM 1264 O O . THR A 1 169 ? 12.599 46.207 23.543 1.00 18.05 154 THR A O 1
ATOM 1268 N N . LEU A 1 170 ? 11.513 45.914 21.573 1.00 16.35 155 LEU A N 1
ATOM 1269 C CA . LEU A 1 170 ? 11.165 44.488 21.771 1.00 16.94 155 LEU A CA 1
ATOM 1270 C C . LEU A 1 170 ? 12.373 43.663 21.326 1.00 16.04 155 LEU A C 1
ATOM 1271 O O . LEU A 1 170 ? 12.931 43.939 20.251 1.00 16.89 155 LEU A O 1
ATOM 1276 N N . SER A 1 171 ? 12.751 42.655 22.094 1.00 16.48 156 SER A N 1
ATOM 1277 C CA . SER A 1 171 ? 13.796 41.697 21.654 1.00 16.04 156 SER A CA 1
ATOM 1278 C C . SER A 1 171 ? 13.289 40.281 21.926 1.00 17.07 156 SER A C 1
ATOM 1279 O O . SER A 1 171 ? 13.612 39.708 22.973 1.00 19.78 156 SER A O 1
ATOM 1282 N N . THR A 1 172 ? 12.415 39.817 21.036 1.00 17.93 157 THR A N 1
ATOM 1283 C CA . THR A 1 172 ? 11.828 38.457 21.030 1.00 17.57 157 THR A CA 1
ATOM 1284 C C . THR A 1 172 ? 12.324 37.732 19.783 1.00 17.78 157 THR A C 1
ATOM 1285 O O . THR A 1 172 ? 11.513 37.141 19.073 1.00 19.83 157 THR A O 1
ATOM 1289 N N . ALA A 1 173 ? 13.633 37.743 19.546 1.00 19.38 158 ALA A N 1
ATOM 1290 C CA . ALA A 1 173 ? 14.233 37.007 18.412 1.00 20.79 158 ALA A CA 1
ATOM 1291 C C . ALA A 1 173 ? 13.486 37.410 17.127 1.00 19.57 158 ALA A C 1
ATOM 1292 O O . ALA A 1 173 ? 13.301 38.633 16.936 1.00 20.32 158 ALA A O 1
ATOM 1294 N N . CYS A 1 174 ? 13.072 36.456 16.287 1.00 22.67 159 CYS A N 1
ATOM 1295 C CA . CYS A 1 174 ? 12.543 36.677 14.911 1.00 25.42 159 CYS A CA 1
ATOM 1296 C C . CYS A 1 174 ? 11.194 37.420 14.918 1.00 21.80 159 CYS A C 1
ATOM 1297 O O . CYS A 1 174 ? 10.764 37.810 13.825 1.00 26.07 159 CYS A O 1
ATOM 1300 N N . SER A 1 175 ? 10.525 37.605 16.066 1.00 19.12 160 SER A N 1
ATOM 1301 C CA . SER A 1 175 ? 9.216 38.317 16.118 1.00 18.05 160 SER A CA 1
ATOM 1302 C C . SER A 1 175 ? 9.360 39.743 16.664 1.00 17.91 160 SER A C 1
ATOM 1303 O O . SER A 1 175 ? 8.326 40.426 16.827 1.00 19.13 160 SER A O 1
ATOM 1306 N N . SER A 1 176 ? 10.583 40.202 16.919 1.00 16.95 161 SER A N 1
ATOM 1307 C CA . SER A 1 176 ? 10.835 41.491 17.610 1.00 17.24 161 SER A CA 1
ATOM 1308 C C . SER A 1 176 ? 10.086 42.634 16.917 1.00 17.38 161 SER A C 1
ATOM 1309 O O . SER A 1 176 ? 9.368 43.389 17.591 1.00 17.28 161 SER A O 1
ATOM 1312 N N . SER A 1 177 ? 10.301 42.824 15.624 1.00 16.54 162 SER A N 1
ATOM 1313 C CA . SER A 1 177 ? 9.820 44.034 14.925 1.00 16.78 162 SER A CA 1
ATOM 1314 C C . SER A 1 177 ? 8.338 43.898 14.562 1.00 17.67 162 SER A C 1
ATOM 1315 O O . SER A 1 177 ? 7.715 44.947 14.336 1.00 19.54 162 SER A O 1
ATOM 1318 N N . SER A 1 178 ? 7.773 42.691 14.501 1.00 17.93 163 SER A N 1
ATOM 1319 C CA . SER A 1 178 ? 6.297 42.531 14.387 1.00 18.77 163 SER A CA 1
ATOM 1320 C C . SER A 1 178 ? 5.630 42.785 15.745 1.00 17.98 163 SER A C 1
ATOM 1321 O O . SER A 1 178 ? 4.579 43.434 15.757 1.00 19.09 163 SER A O 1
ATOM 1324 N N . ARG A 1 179 ? 6.217 42.350 16.857 1.00 17.96 164 ARG A N 1
ATOM 1325 C CA . ARG A 1 179 ? 5.712 42.741 18.202 1.00 17.36 164 ARG A CA 1
ATOM 1326 C C . ARG A 1 179 ? 5.756 44.270 18.337 1.00 18.05 164 ARG A C 1
ATOM 1327 O O . ARG A 1 179 ? 4.838 44.837 18.958 1.00 18.76 164 ARG A O 1
ATOM 1335 N N . ALA A 1 180 ? 6.768 44.941 17.787 1.00 16.67 165 ALA A N 1
ATOM 1336 C CA . ALA A 1 180 ? 6.868 46.416 17.879 1.00 17.53 165 ALA A CA 1
ATOM 1337 C C . ALA A 1 180 ? 5.627 47.057 17.230 1.00 18.02 165 ALA A C 1
ATOM 1338 O O . ALA A 1 180 ? 5.124 48.073 17.749 1.00 18.35 165 ALA A O 1
ATOM 1340 N N . ILE A 1 181 ? 5.188 46.528 16.089 1.00 17.59 166 ILE A N 1
ATOM 1341 C CA . ILE A 1 181 ? 3.982 47.022 15.367 1.00 18.37 166 ILE A CA 1
ATOM 1342 C C . ILE A 1 181 ? 2.755 46.833 16.268 1.00 19.83 166 ILE A C 1
ATOM 1343 O O . ILE A 1 181 ? 1.952 47.784 16.388 1.00 19.84 166 ILE A O 1
ATOM 1348 N N . ILE A 1 182 ? 2.626 45.668 16.905 1.00 18.24 167 ILE A N 1
ATOM 1349 C CA . ILE A 1 182 ? 1.475 45.378 17.810 1.00 19.01 167 ILE A CA 1
ATOM 1350 C C . ILE A 1 182 ? 1.466 46.386 18.961 1.00 18.58 167 ILE A C 1
ATOM 1351 O O . ILE A 1 182 ? 0.400 46.960 19.247 1.00 20.07 167 ILE A O 1
ATOM 1356 N N . SER A 1 183 ? 2.602 46.585 19.625 1.00 18.22 168 SER A N 1
ATOM 1357 C CA . SER A 1 183 ? 2.678 47.481 20.805 1.00 18.64 168 SER A CA 1
ATOM 1358 C C . SER A 1 183 ? 2.372 48.931 20.393 1.00 18.53 168 SER A C 1
ATOM 1359 O O . SER A 1 183 ? 1.614 49.610 21.116 1.00 20.18 168 SER A O 1
ATOM 1362 N N . GLY A 1 184 ? 2.900 49.404 19.263 1.00 19.02 169 GLY A N 1
ATOM 1363 C CA . GLY A 1 184 ? 2.601 50.776 18.817 1.00 19.31 169 GLY A CA 1
ATOM 1364 C C . GLY A 1 184 ? 1.121 50.931 18.517 1.00 21.14 169 GLY A C 1
ATOM 1365 O O . GLY A 1 184 ? 0.538 51.964 18.881 1.00 21.66 169 GLY A O 1
ATOM 1366 N N . GLN A 1 185 ? 0.527 49.932 17.867 1.00 19.67 170 GLN A N 1
ATOM 1367 C CA . GLN A 1 185 ? -0.916 49.945 17.543 1.00 22.17 170 GLN A CA 1
ATOM 1368 C C . GLN A 1 185 ? -1.694 50.107 18.854 1.00 21.68 170 GLN A C 1
ATOM 1369 O O . GLN A 1 185 ? -2.626 50.934 18.909 1.00 23.00 170 GLN A O 1
ATOM 1375 N N . ARG A 1 186 ? -1.326 49.347 19.881 1.00 21.01 171 ARG A N 1
ATOM 1376 C CA . ARG A 1 186 ? -2.081 49.345 21.161 1.00 19.09 171 ARG A CA 1
ATOM 1377 C C . ARG A 1 186 ? -1.899 50.681 21.887 1.00 21.55 171 ARG A C 1
ATOM 1378 O O . ARG A 1 186 ? -2.890 51.171 22.455 1.00 21.74 171 ARG A O 1
ATOM 1386 N N . LEU A 1 187 ? -0.706 51.273 21.864 1.00 19.45 172 LEU A N 1
ATOM 1387 C CA . LEU A 1 187 ? -0.474 52.561 22.577 1.00 20.45 172 LEU A CA 1
ATOM 1388 C C . LEU A 1 187 ? -1.349 53.663 21.959 1.00 21.25 172 LEU A C 1
ATOM 1389 O O . LEU A 1 187 ? -1.804 54.548 22.711 1.00 22.40 172 LEU A O 1
ATOM 1394 N N . ILE A 1 188 ? -1.601 53.600 20.648 1.00 20.92 173 ILE A N 1
ATOM 1395 C CA . ILE A 1 188 ? -2.513 54.558 19.957 1.00 20.74 173 ILE A CA 1
ATOM 1396 C C . ILE A 1 188 ? -3.956 54.215 20.368 1.00 22.66 173 ILE A C 1
ATOM 1397 O O . ILE A 1 188 ? -4.679 55.125 20.775 1.00 25.17 173 ILE A O 1
ATOM 1402 N N . GLU A 1 189 ? -4.368 52.946 20.281 1.00 23.36 174 GLU A N 1
ATOM 1403 C CA . GLU A 1 189 ? -5.728 52.520 20.709 1.00 25.92 174 GLU A CA 1
ATOM 1404 C C . GLU A 1 189 ? -6.021 52.987 22.140 1.00 27.61 174 GLU A C 1
ATOM 1405 O O . GLU A 1 189 ? -7.179 53.378 22.422 1.00 32.20 174 GLU A O 1
ATOM 1411 N N . MET A 1 190 ? -5.036 52.878 23.027 1.00 25.89 175 MET A N 1
ATOM 1412 C CA . MET A 1 190 ? -5.165 53.213 24.471 1.00 28.23 175 MET A CA 1
ATOM 1413 C C . MET A 1 190 ? -5.380 54.717 24.669 1.00 28.68 175 MET A C 1
ATOM 1414 O O . MET A 1 190 ? -5.852 55.083 25.752 1.00 31.16 175 MET A O 1
ATOM 1419 N N . GLY A 1 191 ? -4.998 55.542 23.688 1.00 26.20 176 GLY A N 1
ATOM 1420 C CA . GLY A 1 191 ? -5.063 57.012 23.781 1.00 26.85 176 GLY A CA 1
ATOM 1421 C C . GLY A 1 191 ? -3.825 57.629 24.409 1.00 26.11 176 GLY A C 1
ATOM 1422 O O . GLY A 1 191 ? -3.855 58.851 24.657 1.00 31.04 176 GLY A O 1
ATOM 1423 N N . LEU A 1 192 ? -2.752 56.857 24.626 1.00 25.26 177 LEU A N 1
ATOM 1424 C CA . LEU A 1 192 ? -1.500 57.395 25.237 1.00 27.50 177 LEU A CA 1
ATOM 1425 C C . LEU A 1 192 ? -0.750 58.249 24.212 1.00 23.87 177 LEU A C 1
ATOM 1426 O O . LEU A 1 192 ? -0.088 59.229 24.608 1.00 25.88 177 LEU A O 1
ATOM 1431 N N . VAL A 1 193 ? -0.837 57.873 22.940 1.00 24.40 178 VAL A N 1
ATOM 1432 C CA . VAL A 1 193 ? -0.192 58.600 21.808 1.00 23.67 178 VAL A CA 1
ATOM 1433 C C . VAL A 1 193 ? -1.183 58.646 20.637 1.00 23.57 178 VAL A C 1
ATOM 1434 O O . VAL A 1 193 ? -2.151 57.850 20.622 1.00 23.45 178 VAL A O 1
ATOM 1438 N N . ASP A 1 194 ? -0.948 59.553 19.691 1.00 24.23 179 ASP A N 1
ATOM 1439 C CA . ASP A 1 194 ? -1.752 59.695 18.451 1.00 24.03 179 ASP A CA 1
ATOM 1440 C C . ASP A 1 194 ? -1.062 59.016 17.267 1.00 23.99 179 ASP A C 1
ATOM 1441 O O . ASP A 1 194 ? -1.756 58.670 16.287 1.00 23.62 179 ASP A O 1
ATOM 1446 N N . ALA A 1 195 ? 0.258 58.858 17.331 1.00 23.05 180 ALA A N 1
ATOM 1447 C CA . ALA A 1 195 ? 1.028 58.199 16.261 1.00 21.54 180 ALA A CA 1
ATOM 1448 C C . ALA A 1 195 ? 2.207 57.458 16.882 1.00 20.50 180 ALA A C 1
ATOM 1449 O O . ALA A 1 195 ? 2.601 57.771 18.018 1.00 21.42 180 ALA A O 1
ATOM 1451 N N . ALA A 1 196 ? 2.756 56.509 16.139 1.00 21.14 181 ALA A N 1
ATOM 1452 C CA . ALA A 1 196 ? 3.885 55.684 16.610 1.00 20.20 181 ALA A CA 1
ATOM 1453 C C . ALA A 1 196 ? 4.808 55.377 15.436 1.00 19.76 181 ALA A C 1
ATOM 1454 O O . ALA A 1 196 ? 4.336 54.924 14.396 1.00 22.07 181 ALA A O 1
ATOM 1456 N N . ILE A 1 197 ? 6.097 55.604 15.634 1.00 18.71 182 ILE A N 1
ATOM 1457 C CA . ILE A 1 197 ? 7.141 55.123 14.697 1.00 17.54 182 ILE A CA 1
ATOM 1458 C C . ILE A 1 197 ? 7.480 53.712 15.173 1.00 18.13 182 ILE A C 1
ATOM 1459 O O . ILE A 1 197 ? 7.945 53.556 16.327 1.00 19.30 182 ILE A O 1
ATOM 1464 N N . VAL A 1 198 ? 7.215 52.720 14.336 1.00 16.96 183 VAL A N 1
ATOM 1465 C CA . VAL A 1 198 ? 7.444 51.295 14.694 1.00 17.60 183 VAL A CA 1
ATOM 1466 C C . VAL A 1 198 ? 8.310 50.616 13.633 1.00 17.55 183 VAL A C 1
ATOM 1467 O O . VAL A 1 198 ? 8.431 51.120 12.499 1.00 18.42 183 VAL A O 1
ATOM 1471 N N . GLY A 1 199 ? 8.853 49.463 13.991 1.00 18.95 184 GLY A N 1
ATOM 1472 C CA . GLY A 1 199 ? 9.613 48.628 13.055 1.00 18.06 184 GLY A CA 1
ATOM 1473 C C . GLY A 1 199 ? 10.890 48.168 13.704 1.00 17.04 184 GLY A C 1
ATOM 1474 O O . GLY A 1 199 ? 10.870 47.808 14.884 1.00 18.27 184 GLY A O 1
ATOM 1475 N N . GLY A 1 200 ? 11.970 48.153 12.945 1.00 18.30 185 GLY A N 1
ATOM 1476 C CA . GLY A 1 200 ? 13.263 47.792 13.533 1.00 19.02 185 GLY A CA 1
ATOM 1477 C C . GLY A 1 200 ? 14.309 47.505 12.493 1.00 19.02 185 GLY A C 1
ATOM 1478 O O . GLY A 1 200 ? 14.034 47.586 11.281 1.00 18.12 185 GLY A O 1
ATOM 1479 N N . ALA A 1 201 ? 15.495 47.203 12.989 1.00 20.28 186 ALA A N 1
ATOM 1480 C CA . ALA A 1 201 ? 16.624 46.862 12.111 1.00 18.27 186 ALA A CA 1
ATOM 1481 C C . ALA A 1 201 ? 17.477 45.802 12.798 1.00 16.98 186 ALA A C 1
ATOM 1482 O O . ALA A 1 201 ? 17.597 45.835 13.990 1.00 17.35 186 ALA A O 1
ATOM 1484 N N . ASP A 1 202 ? 18.040 44.935 11.976 1.00 16.81 187 ASP A N 1
ATOM 1485 C CA . ASP A 1 202 ? 19.073 43.948 12.373 1.00 16.30 187 ASP A CA 1
ATOM 1486 C C . ASP A 1 202 ? 20.190 44.107 11.332 1.00 15.64 187 ASP A C 1
ATOM 1487 O O . ASP A 1 202 ? 19.878 44.350 10.194 1.00 18.49 187 ASP A O 1
ATOM 1492 N N . THR A 1 203 ? 21.433 43.943 11.757 1.00 17.07 188 THR A N 1
ATOM 1493 C CA . THR A 1 203 ? 22.588 44.101 10.851 1.00 16.57 188 THR A CA 1
ATOM 1494 C C . THR A 1 203 ? 23.440 42.835 10.886 1.00 15.78 188 THR A C 1
ATOM 1495 O O . THR A 1 203 ? 23.444 42.163 11.878 1.00 17.85 188 THR A O 1
ATOM 1499 N N . LEU A 1 204 ? 24.105 42.567 9.777 1.00 16.16 189 LEU A N 1
ATOM 1500 C CA . LEU A 1 204 ? 24.930 41.346 9.664 1.00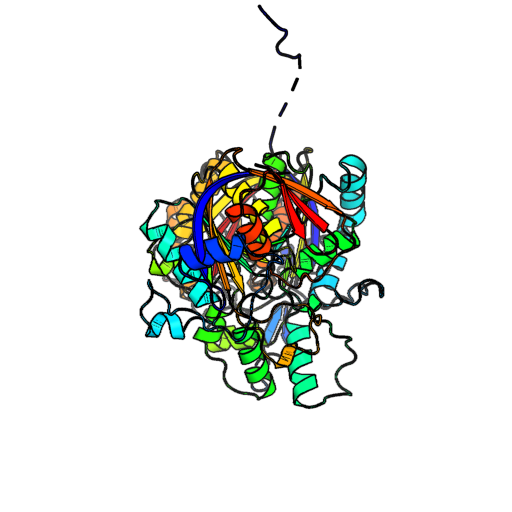 16.46 189 LEU A CA 1
ATOM 1501 C C . LEU A 1 204 ? 25.939 41.331 10.812 1.00 16.67 189 LEU A C 1
ATOM 1502 O O . LEU A 1 204 ? 26.588 42.358 11.098 1.00 17.29 189 LEU A O 1
ATOM 1507 N N . SER A 1 205 ? 26.098 40.171 11.421 1.00 17.00 190 SER A N 1
ATOM 1508 C CA . SER A 1 205 ? 27.118 39.932 12.458 1.00 16.91 190 SER A CA 1
ATOM 1509 C C . SER A 1 205 ? 27.581 38.481 12.380 1.00 16.29 190 SER A C 1
ATOM 1510 O O . SER A 1 205 ? 26.772 37.572 12.070 1.00 17.92 190 SER A O 1
ATOM 1513 N N . ARG A 1 206 ? 28.851 38.267 12.679 1.00 16.35 191 ARG A N 1
ATOM 1514 C CA . ARG A 1 206 ? 29.417 36.902 12.781 1.00 16.56 191 ARG A CA 1
ATOM 1515 C C . ARG A 1 206 ? 28.679 36.092 13.852 1.00 17.41 191 ARG A C 1
ATOM 1516 O O . ARG A 1 206 ? 28.692 34.856 13.764 1.00 17.59 191 ARG A O 1
ATOM 1524 N N . MET A 1 207 ? 28.112 36.737 14.874 1.00 16.40 192 MET A N 1
ATOM 1525 C CA . MET A 1 207 ? 27.525 35.969 16.005 1.00 17.58 192 MET A CA 1
ATOM 1526 C C . MET A 1 207 ? 26.304 35.179 15.521 1.00 18.40 192 MET A C 1
ATOM 1527 O O . MET A 1 207 ? 26.284 33.962 15.645 1.00 18.27 192 MET A O 1
ATOM 1532 N N . PRO A 1 208 ? 25.236 35.776 14.953 1.00 17.38 193 PRO A N 1
ATOM 1533 C CA . PRO A 1 208 ? 24.125 34.958 14.458 1.00 17.71 193 PRO A CA 1
ATOM 1534 C C . PRO A 1 208 ? 24.502 34.011 13.309 1.00 16.64 193 PRO A C 1
ATOM 1535 O O . PRO A 1 208 ? 23.961 32.916 13.226 1.00 17.97 193 PRO A O 1
ATOM 1539 N N . ILE A 1 209 ? 25.406 34.425 12.427 1.00 16.94 194 ILE A N 1
ATOM 1540 C CA . ILE A 1 209 ? 25.796 33.572 11.264 1.00 17.24 194 ILE A CA 1
ATOM 1541 C C . ILE A 1 209 ? 26.448 32.291 11.801 1.00 17.52 194 ILE A C 1
ATOM 1542 O O . ILE A 1 209 ? 26.018 31.196 11.428 1.00 19.43 194 ILE A O 1
ATOM 1547 N N . ASN A 1 210 ? 27.429 32.409 12.688 1.00 17.16 195 ASN A N 1
ATOM 1548 C CA . ASN A 1 210 ? 28.108 31.219 13.253 1.00 17.03 195 ASN A CA 1
ATOM 1549 C C . ASN A 1 210 ? 27.200 30.514 14.272 1.00 16.60 195 ASN A C 1
ATOM 1550 O O . ASN A 1 210 ? 27.310 29.267 14.400 1.00 18.61 195 ASN A O 1
ATOM 1555 N N . GLY A 1 211 ? 26.334 31.246 14.975 1.00 17.62 196 GLY A N 1
ATOM 1556 C CA . GLY A 1 211 ? 25.366 30.625 15.898 1.00 19.22 196 GLY A CA 1
ATOM 1557 C C . GLY A 1 211 ? 24.395 29.708 15.173 1.00 18.60 196 GLY A C 1
ATOM 1558 O O . GLY A 1 211 ? 24.213 28.547 15.594 1.00 19.10 196 GLY A O 1
ATOM 1559 N N . PHE A 1 212 ? 23.786 30.178 14.088 1.00 18.55 197 PHE A N 1
ATOM 1560 C CA . PHE A 1 212 ? 22.863 29.327 13.303 1.00 19.18 197 PHE A CA 1
ATOM 1561 C C . PHE A 1 212 ? 23.643 28.156 12.698 1.00 18.54 197 PHE A C 1
ATOM 1562 O O . PHE A 1 212 ? 23.077 27.043 12.570 1.00 20.91 197 PHE A O 1
ATOM 1570 N N . ASP A 1 213 ? 24.906 28.367 12.332 1.00 19.42 198 ASP A N 1
ATOM 1571 C CA . ASP A 1 213 ? 25.734 27.234 11.833 1.00 20.08 198 ASP A CA 1
ATOM 1572 C C . ASP A 1 213 ? 25.883 26.181 12.943 1.00 21.86 198 ASP A C 1
ATOM 1573 O O . ASP A 1 213 ? 25.791 24.980 12.637 1.00 23.74 198 ASP A O 1
ATOM 1578 N N . SER A 1 214 ? 26.098 26.608 14.187 1.00 19.42 199 SER A N 1
ATOM 1579 C CA . SER A 1 214 ? 26.264 25.693 15.353 1.00 21.09 199 SER A CA 1
ATOM 1580 C C . SER A 1 214 ? 24.979 24.878 15.584 1.00 21.57 199 SER A C 1
ATOM 1581 O O . SER A 1 214 ? 25.096 23.728 16.062 1.00 23.35 199 SER A O 1
ATOM 1584 N N . LEU A 1 215 ? 23.814 25.434 15.225 1.00 20.95 200 LEU A N 1
ATOM 1585 C CA . LEU A 1 215 ? 22.482 24.768 15.304 1.00 22.18 200 LEU A CA 1
ATOM 1586 C C . LEU A 1 215 ? 22.238 23.881 14.069 1.00 24.22 200 LEU A C 1
ATOM 1587 O O . LEU A 1 215 ? 21.135 23.293 13.983 1.00 26.66 200 LEU A O 1
ATOM 1592 N N . GLU A 1 216 ? 23.191 23.808 13.131 1.00 22.46 201 GLU A N 1
ATOM 1593 C CA . GLU A 1 216 ? 23.067 23.032 11.865 1.00 25.65 201 GLU A CA 1
ATOM 1594 C C . GLU A 1 216 ? 21.845 23.553 11.092 1.00 23.15 201 GLU A C 1
ATOM 1595 O O . GLU A 1 216 ? 21.170 22.775 10.429 1.00 26.84 201 GLU A O 1
ATOM 1601 N N . SER A 1 217 ? 21.580 24.852 11.176 1.00 22.65 202 SER A N 1
ATOM 1602 C CA . SER A 1 217 ? 20.356 25.490 10.631 1.00 23.04 202 SER A CA 1
ATOM 1603 C C . SER A 1 217 ? 20.709 26.573 9.602 1.00 20.49 202 SER A C 1
ATOM 1604 O O . SER A 1 217 ? 19.792 27.267 9.143 1.00 22.47 202 SER A O 1
ATOM 1607 N N . LEU A 1 218 ? 21.989 26.717 9.251 1.00 22.00 203 LEU A N 1
ATOM 1608 C CA . LEU A 1 218 ? 22.447 27.698 8.239 1.00 21.46 203 LEU A CA 1
ATOM 1609 C C . LEU A 1 218 ? 22.670 26.973 6.912 1.00 22.41 203 LEU A C 1
ATOM 1610 O O . LEU A 1 218 ? 23.482 26.038 6.873 1.00 24.80 203 LEU A O 1
ATOM 1615 N N . SER A 1 219 ? 21.954 27.382 5.872 1.00 23.52 204 SER A N 1
ATOM 1616 C CA . SER A 1 219 ? 22.259 27.009 4.472 1.00 28.59 204 SER A CA 1
ATOM 1617 C C . SER A 1 219 ? 23.421 27.882 3.995 1.00 33.58 204 SER A C 1
ATOM 1618 O O . SER A 1 219 ? 23.351 29.108 4.051 1.00 39.55 204 SER A O 1
ATOM 1621 N N . PRO A 1 220 ? 24.533 27.290 3.519 1.00 42.05 205 PRO A N 1
ATOM 1622 C CA . PRO A 1 220 ? 25.652 28.075 2.996 1.00 46.14 205 PRO A CA 1
ATOM 1623 C C . PRO A 1 220 ? 25.255 28.720 1.660 1.00 43.92 205 PRO A C 1
ATOM 1624 O O . PRO A 1 220 ? 25.740 29.832 1.375 1.00 34.69 205 PRO A O 1
ATOM 1628 N N . THR A 1 221 ? 24.365 28.025 0.927 1.00 44.39 206 THR A N 1
ATOM 1629 C CA . THR A 1 221 ? 23.743 28.436 -0.360 1.00 38.46 206 THR A CA 1
ATOM 1630 C C . THR A 1 221 ? 22.321 28.967 -0.139 1.00 27.60 206 THR A C 1
ATOM 1631 O O . THR A 1 221 ? 21.662 28.624 0.883 1.00 26.23 206 THR A O 1
ATOM 1635 N N . LEU A 1 222 ? 21.848 29.766 -1.087 1.00 25.67 207 LEU A N 1
ATOM 1636 C CA . LEU A 1 222 ? 20.586 30.524 -0.941 1.00 24.05 207 LEU A CA 1
ATOM 1637 C C . LEU A 1 222 ? 19.453 29.588 -0.504 1.00 22.19 207 LEU A C 1
ATOM 1638 O O . LEU A 1 222 ? 19.225 28.535 -1.162 1.00 25.44 207 LEU A O 1
ATOM 1643 N N . CYS A 1 223 ? 18.708 30.000 0.523 1.00 22.24 208 CYS A N 1
ATOM 1644 C CA . CYS A 1 223 ? 17.618 29.186 1.115 1.00 22.34 208 CYS A CA 1
ATOM 1645 C C . CYS A 1 223 ? 16.538 28.896 0.064 1.00 21.33 208 CYS A C 1
ATOM 1646 O O . CYS A 1 223 ? 16.377 29.667 -0.902 1.00 21.80 208 CYS A O 1
ATOM 1649 N N . GLU A 1 224 ? 15.828 27.792 0.271 1.00 22.31 209 GLU A N 1
ATOM 1650 C CA . GLU A 1 224 ? 14.721 27.331 -0.593 1.00 22.82 209 GLU A CA 1
ATOM 1651 C C . GLU A 1 224 ? 13.536 26.963 0.288 1.00 22.81 209 GLU A C 1
ATOM 1652 O O . GLU A 1 224 ? 13.272 25.781 0.508 1.00 24.30 209 GLU A O 1
ATOM 1658 N N . PRO A 1 225 ? 12.784 27.948 0.829 1.00 21.85 210 PRO A N 1
ATOM 1659 C CA . PRO A 1 225 ? 11.634 27.629 1.672 1.00 20.85 210 PRO A CA 1
ATOM 1660 C C . PRO A 1 225 ? 10.669 26.652 0.980 1.00 21.60 210 PRO A C 1
ATOM 1661 O O . PRO A 1 225 ? 10.375 26.817 -0.201 1.00 22.69 210 PRO A O 1
ATOM 1665 N N . PHE A 1 226 ? 10.220 25.648 1.734 1.00 22.91 211 PHE A N 1
ATOM 1666 C CA . PHE A 1 226 ? 9.199 24.641 1.342 1.00 23.60 211 PHE A CA 1
ATOM 1667 C C . PHE A 1 226 ? 9.705 23.684 0.254 1.00 24.34 211 PHE A C 1
ATOM 1668 O O . PHE A 1 226 ? 8.860 22.969 -0.315 1.00 27.29 211 PHE A O 1
ATOM 1676 N N . CYS A 1 227 ? 11.018 23.602 0.020 1.00 24.14 212 CYS A N 1
ATOM 1677 C CA . CYS A 1 227 ? 11.601 22.781 -1.069 1.00 25.98 212 CYS A CA 1
ATOM 1678 C C .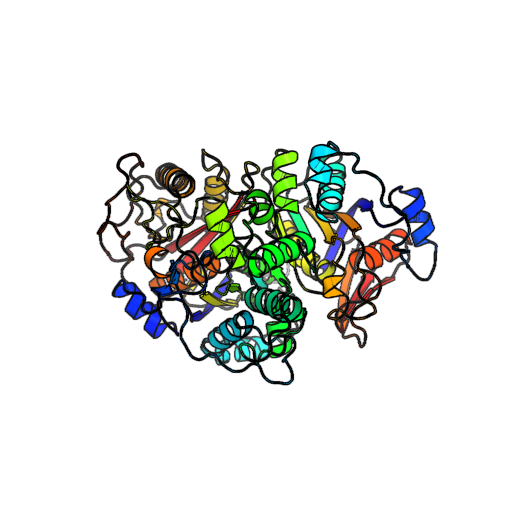 CYS A 1 227 ? 12.192 21.471 -0.541 1.00 24.38 212 CYS A C 1
ATOM 1679 O O . CYS A 1 227 ? 12.520 21.364 0.672 1.00 25.90 212 CYS A O 1
ATOM 1682 N N . GLN A 1 228 ? 12.286 20.503 -1.452 1.00 27.88 213 GLN A N 1
ATOM 1683 C CA . GLN A 1 228 ? 12.699 19.106 -1.167 1.00 29.94 213 GLN A CA 1
ATOM 1684 C C . GLN A 1 228 ? 14.096 19.086 -0.534 1.00 31.69 213 GLN A C 1
ATOM 1685 O O . GLN A 1 228 ? 14.286 18.329 0.438 1.00 37.19 213 GLN A O 1
ATOM 1691 N N . ASP A 1 229 ? 15.041 19.878 -1.048 1.00 31.93 214 ASP A N 1
ATOM 1692 C CA . ASP A 1 229 ? 16.474 19.781 -0.650 1.00 38.97 214 ASP A CA 1
ATOM 1693 C C . ASP A 1 229 ? 16.838 20.841 0.405 1.00 37.07 214 ASP A C 1
ATOM 1694 O O . ASP A 1 229 ? 18.043 21.034 0.643 1.00 39.53 214 ASP A O 1
ATOM 1699 N N . ARG A 1 230 ? 15.862 21.482 1.055 1.00 31.49 215 ARG A N 1
ATOM 1700 C CA . ARG A 1 230 ? 16.147 22.659 1.922 1.00 29.04 215 ARG A CA 1
ATOM 1701 C C . ARG A 1 230 ? 17.035 22.246 3.105 1.00 28.63 215 ARG A C 1
ATOM 1702 O O . ARG A 1 230 ? 16.787 21.188 3.722 1.00 30.72 215 ARG A O 1
ATOM 1710 N N . GLN A 1 231 ? 18.049 23.060 3.400 1.00 26.79 216 GLN A N 1
ATOM 1711 C CA . GLN A 1 231 ? 19.095 22.760 4.410 1.00 28.86 216 GLN A CA 1
ATOM 1712 C C . GLN A 1 231 ? 19.226 23.924 5.397 1.00 24.36 216 GLN A C 1
ATOM 1713 O O . GLN A 1 231 ? 20.281 24.018 6.044 1.00 28.48 216 GLN A O 1
ATOM 1719 N N . GLY A 1 232 ? 18.196 24.763 5.535 1.00 23.14 217 GLY A N 1
ATOM 1720 C CA . GLY A 1 232 ? 18.183 25.806 6.575 1.00 21.77 217 GLY A CA 1
ATOM 1721 C C . GLY A 1 232 ? 18.093 27.217 6.025 1.00 21.63 217 GLY A C 1
ATOM 1722 O O . GLY A 1 232 ? 17.616 27.406 4.892 1.00 21.65 217 GLY A O 1
ATOM 1723 N N . ILE A 1 233 ? 18.534 28.186 6.824 1.00 19.31 218 ILE A N 1
ATOM 1724 C CA . ILE A 1 233 ? 18.215 29.616 6.585 1.00 19.66 218 ILE A CA 1
ATOM 1725 C C . ILE A 1 233 ? 19.361 30.288 5.835 1.00 19.46 218 ILE A C 1
ATOM 1726 O O . ILE A 1 233 ? 20.504 29.781 5.857 1.00 20.80 218 ILE A O 1
ATOM 1731 N N . THR A 1 234 ? 19.026 31.401 5.194 1.00 18.00 219 THR A N 1
ATOM 1732 C CA . THR A 1 234 ? 19.976 32.400 4.667 1.00 18.64 219 THR A CA 1
ATOM 1733 C C . THR A 1 234 ? 19.759 33.676 5.465 1.00 17.68 219 THR A C 1
ATOM 1734 O O . THR A 1 234 ? 18.628 34.156 5.474 1.00 21.31 219 THR A O 1
ATOM 1738 N N . ILE A 1 235 ? 20.791 34.184 6.122 1.00 17.51 220 ILE A N 1
ATOM 1739 C CA . ILE A 1 235 ? 20.657 35.407 6.955 1.00 19.11 220 ILE A CA 1
ATOM 1740 C C . ILE A 1 235 ? 20.728 36.650 6.067 1.00 17.72 220 ILE A C 1
ATOM 1741 O O . ILE A 1 235 ? 21.475 36.674 5.074 1.00 17.78 220 ILE A O 1
ATOM 1746 N N . GLY A 1 236 ? 19.885 37.628 6.385 1.00 17.20 221 GLY A N 1
ATOM 1747 C CA . GLY A 1 236 ? 19.953 38.955 5.766 1.00 16.25 221 GLY A CA 1
ATOM 1748 C C . GLY A 1 236 ? 19.852 40.044 6.809 1.00 16.01 221 GLY A C 1
ATOM 1749 O O . GLY A 1 236 ? 19.570 39.736 7.995 1.00 17.43 221 GLY A O 1
ATOM 1750 N N . GLU A 1 237 ? 20.073 41.282 6.378 1.00 16.89 222 GLU A N 1
ATOM 1751 C CA . GLU A 1 237 ? 19.880 42.474 7.232 1.00 17.02 222 GLU A CA 1
ATOM 1752 C C . GLU A 1 237 ? 18.828 43.368 6.577 1.00 16.72 222 GLU A C 1
ATOM 1753 O O . GLU A 1 237 ? 18.648 43.332 5.334 1.00 17.80 222 GLU A O 1
ATOM 1759 N N . ALA A 1 238 ? 18.176 44.186 7.391 1.00 16.99 223 ALA A N 1
ATOM 1760 C CA . ALA A 1 238 ? 17.115 45.091 6.911 1.00 16.72 223 ALA A CA 1
ATOM 1761 C C . ALA A 1 238 ? 16.819 46.151 7.967 1.00 17.25 223 ALA A C 1
ATOM 1762 O O . ALA A 1 238 ? 17.025 45.882 9.154 1.00 16.88 223 ALA A O 1
ATOM 1764 N N . SER A 1 239 ? 16.302 47.297 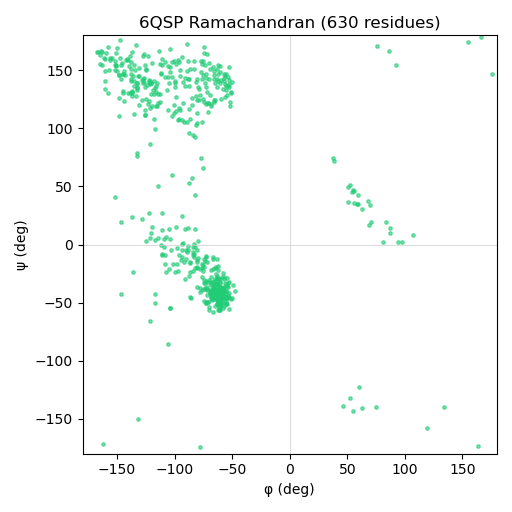7.522 1.00 18.06 224 SER A N 1
ATOM 1765 C CA . SER A 1 239 ? 15.641 48.308 8.381 1.00 18.51 224 SER A CA 1
ATOM 1766 C C . SER A 1 239 ? 14.272 48.608 7.782 1.00 18.72 224 SER A C 1
ATOM 1767 O O . SER A 1 239 ? 14.155 48.703 6.545 1.00 18.17 224 SER A O 1
ATOM 1770 N N . THR A 1 240 ? 13.272 48.733 8.643 1.00 17.36 225 THR A N 1
ATOM 1771 C CA . THR A 1 240 ? 11.915 49.164 8.249 1.00 17.55 225 THR A CA 1
ATOM 1772 C C . THR A 1 240 ? 11.381 50.099 9.330 1.00 17.99 225 THR A C 1
ATOM 1773 O O . THR A 1 240 ? 11.473 49.748 10.533 1.00 18.43 225 THR A O 1
ATOM 1777 N N . LEU A 1 241 ? 10.864 51.251 8.914 1.00 19.08 226 LEU A N 1
ATOM 1778 C CA . LEU A 1 241 ? 10.074 52.135 9.797 1.00 18.35 226 LEU A CA 1
ATOM 1779 C C . LEU A 1 241 ? 8.691 52.305 9.174 1.00 18.75 226 LEU A C 1
ATOM 1780 O O . LEU A 1 241 ? 8.605 52.578 7.953 1.00 20.24 226 LEU A O 1
ATOM 1785 N N . LEU A 1 242 ? 7.656 52.083 9.983 1.00 19.00 227 LEU A N 1
ATOM 1786 C CA . LEU A 1 242 ? 6.260 52.374 9.596 1.00 19.85 227 LEU A CA 1
ATOM 1787 C C . LEU A 1 242 ? 5.746 53.468 10.535 1.00 19.46 227 LEU A C 1
ATOM 1788 O O . LEU A 1 242 ? 5.982 53.388 11.754 1.00 21.21 227 LEU A O 1
ATOM 1793 N N . LEU A 1 243 ? 5.043 54.450 9.988 1.00 21.50 228 LEU A N 1
ATOM 1794 C CA . LEU A 1 243 ? 4.378 55.483 10.813 1.00 21.03 228 LEU A CA 1
ATOM 1795 C C . LEU A 1 243 ? 2.918 55.059 10.982 1.00 20.48 228 LEU A C 1
ATOM 1796 O O . LEU A 1 243 ? 2.166 55.075 9.995 1.00 23.57 228 LEU A O 1
ATOM 1801 N N . LEU A 1 244 ? 2.568 54.612 12.181 1.00 21.54 229 LEU A N 1
ATOM 1802 C CA . LEU A 1 244 ? 1.183 54.259 12.561 1.00 21.50 229 LEU A CA 1
ATOM 1803 C C . LEU A 1 244 ? 0.480 55.517 13.059 1.00 19.86 229 LEU A C 1
ATOM 1804 O O . LEU A 1 244 ? 1.114 56.339 13.746 1.00 21.17 229 LEU A O 1
ATOM 1809 N N . THR A 1 245 ? -0.794 55.655 12.733 1.00 22.08 230 THR A N 1
ATOM 1810 C CA . THR A 1 245 ? -1.580 56.836 13.152 1.00 22.65 230 THR A CA 1
ATOM 1811 C C . THR A 1 245 ? -3.063 56.487 13.308 1.00 23.16 230 THR A C 1
ATOM 1812 O O . THR A 1 245 ? -3.532 55.534 12.661 1.00 23.27 230 THR A O 1
ATOM 1816 N N . ARG A 1 246 ? -3.755 57.256 14.147 1.00 24.31 231 ARG A N 1
ATOM 1817 C CA A ARG A 1 246 ? -5.234 57.191 14.304 0.50 26.25 231 ARG A CA 1
ATOM 1818 C CA B ARG A 1 246 ? -5.236 57.179 14.300 0.50 26.65 231 ARG A CA 1
ATOM 1819 C C . ARG A 1 246 ? -5.909 57.942 13.146 1.00 27.81 231 ARG A C 1
ATOM 1820 O O . ARG A 1 246 ? -7.116 57.723 12.928 1.00 29.94 231 ARG A O 1
ATOM 1835 N N . GLU A 1 247 ? -5.164 58.786 12.423 1.00 27.26 232 GLU A N 1
ATOM 1836 C CA . GLU A 1 247 ? -5.709 59.580 11.289 1.00 28.53 232 GLU A CA 1
ATOM 1837 C C . GLU A 1 247 ? -5.838 58.672 10.067 1.00 27.53 232 GLU A C 1
ATOM 1838 O O . GLU A 1 247 ? -4.892 57.974 9.708 1.00 25.91 232 GLU A O 1
ATOM 1844 N N . PRO A 1 248 ? -7.020 58.624 9.407 1.00 26.71 233 PRO A N 1
ATOM 1845 C CA . PRO A 1 248 ? -7.234 57.736 8.264 1.00 27.98 233 PRO A CA 1
ATOM 1846 C C . PRO A 1 248 ? -6.186 57.885 7.148 1.00 26.81 233 PRO A C 1
ATOM 1847 O O . PRO A 1 248 ? -5.771 58.980 6.840 1.00 27.85 233 PRO A O 1
ATOM 1851 N N . GLN A 1 249 ? -5.736 56.744 6.627 1.00 26.34 234 GLN A N 1
ATOM 1852 C CA . GLN A 1 249 ? -4.778 56.631 5.499 1.00 26.45 234 GLN A CA 1
ATOM 1853 C C . GLN A 1 249 ? -5.276 55.533 4.564 1.00 27.97 234 GLN A C 1
ATOM 1854 O O . GLN A 1 249 ? -6.157 54.757 4.933 1.00 30.05 234 GLN A O 1
ATOM 1860 N N . PRO A 1 250 ? -4.743 55.429 3.326 1.00 29.41 235 PRO A N 1
ATOM 1861 C CA . PRO A 1 250 ? -5.216 54.408 2.390 1.00 31.46 235 PRO A CA 1
ATOM 1862 C C . PRO A 1 250 ? -5.115 52.959 2.892 1.00 27.88 235 PRO A C 1
ATOM 1863 O O . PRO A 1 250 ? -5.948 52.167 2.487 1.00 31.35 235 PRO A O 1
ATOM 1867 N N . ILE A 1 251 ? -4.136 52.652 3.755 1.00 27.55 236 ILE A N 1
ATOM 1868 C CA . ILE A 1 251 ? -3.912 51.281 4.300 1.00 26.02 236 ILE A CA 1
ATOM 1869 C C . ILE A 1 251 ? -4.177 51.272 5.805 1.00 22.97 236 ILE A C 1
ATOM 1870 O O . ILE A 1 251 ? -3.584 52.103 6.530 1.00 24.65 236 ILE A O 1
ATOM 1875 N N . ALA A 1 252 ? -4.997 50.314 6.238 1.00 24.75 237 ALA A N 1
ATOM 1876 C CA . ALA A 1 252 ? -5.374 50.075 7.644 1.00 25.16 237 ALA A CA 1
ATOM 1877 C C . ALA A 1 252 ? -4.585 48.883 8.186 1.00 23.88 237 ALA A C 1
ATOM 1878 O O . ALA A 1 252 ? -4.342 47.911 7.437 1.00 24.05 237 ALA A O 1
ATOM 1880 N N . LEU A 1 253 ? -4.213 48.959 9.457 1.00 23.59 238 LEU A N 1
ATOM 1881 C CA . LEU A 1 253 ? -3.762 47.775 10.229 1.00 23.10 238 LEU A CA 1
ATOM 1882 C C . LEU A 1 253 ? -5.033 47.142 10.814 1.00 24.24 238 LEU A C 1
ATOM 1883 O O . LEU A 1 253 ? -5.536 47.633 11.835 1.00 24.51 238 LEU A O 1
ATOM 1888 N N . LEU A 1 254 ? -5.567 46.132 10.122 1.00 24.68 239 LEU A N 1
ATOM 1889 C CA . LEU A 1 254 ? -6.917 45.574 10.391 1.00 25.46 239 LEU A CA 1
ATOM 1890 C C . LEU A 1 254 ? -6.859 44.654 11.608 1.00 24.73 239 LEU A C 1
ATOM 1891 O O . LEU A 1 254 ? -7.791 44.695 12.421 1.00 27.24 239 LEU A O 1
ATOM 1896 N N . GLY A 1 255 ? -5.804 43.845 11.717 1.00 25.84 240 GLY A N 1
ATOM 1897 C CA . GLY A 1 255 ? -5.739 42.768 12.717 1.00 24.12 240 GLY A CA 1
ATOM 1898 C C . GLY A 1 255 ? -4.320 42.521 13.185 1.00 21.90 240 GLY A C 1
ATOM 1899 O O . GLY A 1 255 ? -3.372 42.677 12.388 1.00 24.14 240 GLY A O 1
ATOM 1900 N N . VAL A 1 256 ? -4.183 42.164 14.458 1.00 20.26 241 VAL A N 1
ATOM 1901 C CA . VAL A 1 256 ? -2.902 41.726 15.071 1.00 20.79 241 VAL A CA 1
ATOM 1902 C C . VAL A 1 256 ? -3.213 40.511 15.943 1.00 22.12 241 VAL A C 1
ATOM 1903 O O . VAL A 1 256 ? -4.322 40.452 16.550 1.00 24.24 241 VAL A O 1
ATOM 1907 N N . GLY A 1 257 ? -2.279 39.569 15.986 1.00 22.23 242 GLY A N 1
ATOM 1908 C CA . GLY A 1 257 ? -2.389 38.336 16.781 1.00 22.07 242 GLY A CA 1
ATOM 1909 C C . GLY A 1 257 ? -1.044 37.945 17.347 1.00 20.56 242 GLY A C 1
ATOM 1910 O O . GLY A 1 257 ? -0.023 38.215 16.689 1.00 20.73 242 GLY A O 1
ATOM 1911 N N . GLU A 1 258 ? -1.056 37.307 18.516 1.00 20.30 243 GLU A N 1
ATOM 1912 C CA . GLU A 1 258 ? 0.164 36.956 19.276 1.00 20.46 243 GLU A CA 1
ATOM 1913 C C . GLU A 1 258 ? -0.105 35.686 20.087 1.00 21.29 243 GLU A C 1
ATOM 1914 O O . GLU A 1 258 ? -1.249 35.483 20.524 1.00 22.02 243 GLU A O 1
ATOM 1920 N N . SER A 1 259 ? 0.932 34.882 20.305 1.00 20.67 244 SER A N 1
ATOM 1921 C CA . SER A 1 259 ? 0.874 33.652 21.125 1.00 20.49 244 SER A CA 1
ATOM 1922 C C . SER A 1 259 ? 2.283 33.196 21.484 1.00 20.33 244 SER A C 1
ATOM 1923 O O . SER A 1 259 ? 3.247 33.653 20.827 1.00 20.75 244 SER A O 1
ATOM 1926 N N . SER A 1 260 ? 2.376 32.275 22.443 1.00 19.55 245 SER A N 1
ATOM 1927 C CA . SER A 1 260 ? 3.626 31.551 22.779 1.00 20.65 245 SER A CA 1
ATOM 1928 C C . SER A 1 260 ? 3.366 30.049 22.726 1.00 21.37 245 SER A C 1
ATOM 1929 O O . SER A 1 260 ? 2.325 29.606 23.257 1.00 24.67 245 SER A O 1
ATOM 1932 N N . ASP A 1 261 ? 4.284 29.297 22.114 1.00 22.31 246 ASP A N 1
ATOM 1933 C CA . ASP A 1 261 ? 4.174 27.820 21.984 1.00 21.93 246 ASP A CA 1
ATOM 1934 C C . ASP A 1 261 ? 4.305 27.130 23.349 1.00 21.50 246 ASP A C 1
ATOM 1935 O O . ASP A 1 261 ? 3.651 26.079 23.539 1.00 24.20 246 ASP A O 1
ATOM 1940 N N . ALA A 1 262 ? 5.196 27.612 24.218 1.00 22.15 247 ALA A N 1
ATOM 1941 C CA . ALA A 1 262 ? 5.585 26.939 25.479 1.00 23.75 247 ALA A CA 1
ATOM 1942 C C . ALA A 1 262 ? 6.039 25.504 25.174 1.00 24.15 247 ALA A C 1
ATOM 1943 O O . ALA A 1 262 ? 5.613 24.567 25.896 1.00 26.29 247 ALA A O 1
ATOM 1945 N N . TRP A 1 263 ? 6.864 25.325 24.136 1.00 21.90 248 TRP A N 1
ATOM 1946 C CA . TRP A 1 263 ? 7.277 23.973 23.667 1.00 22.39 248 TRP A CA 1
ATOM 1947 C C . TRP A 1 263 ? 8.804 23.824 23.715 1.00 22.26 248 TRP A C 1
ATOM 1948 O O . TRP A 1 263 ? 9.292 22.980 24.478 1.00 25.28 248 TRP A O 1
ATOM 1959 N N . HIS A 1 264 ? 9.530 24.589 22.900 1.00 24.17 249 HIS A N 1
ATOM 1960 C CA . HIS A 1 264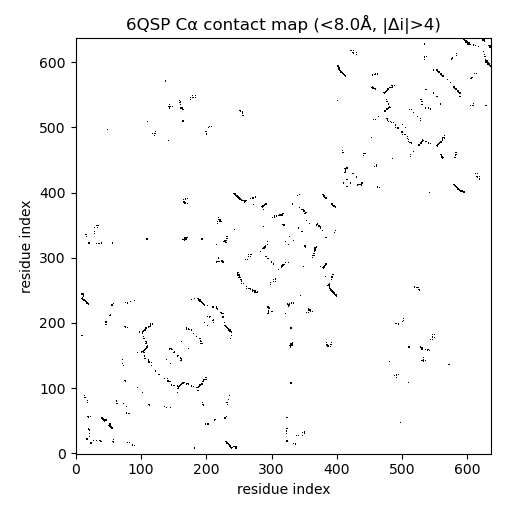 ? 11.008 24.482 22.769 1.00 22.69 249 HIS A CA 1
ATOM 1961 C C . HIS A 1 264 ? 11.607 25.866 22.514 1.00 22.33 249 HIS A C 1
ATOM 1962 O O . HIS A 1 264 ? 10.893 26.746 22.011 1.00 24.21 249 HIS A O 1
ATOM 1969 N N . MET A 1 265 ? 12.887 26.055 22.837 1.00 22.60 250 MET A N 1
ATOM 1970 C CA . MET A 1 265 ? 13.527 27.389 22.697 1.00 23.65 250 MET A CA 1
ATOM 1971 C C . MET A 1 265 ? 13.834 27.712 21.226 1.00 24.46 250 MET A C 1
ATOM 1972 O O . MET A 1 265 ? 13.935 28.924 20.915 1.00 26.22 250 MET A O 1
ATOM 1977 N N . SER A 1 266 ? 13.954 26.724 20.336 1.00 24.77 251 SER A N 1
ATOM 1978 C CA . SER A 1 266 ? 14.382 26.990 18.931 1.00 26.30 251 SER A CA 1
ATOM 1979 C C . SER A 1 266 ? 13.555 26.219 17.890 1.00 29.13 251 SER A C 1
ATOM 1980 O O . SER A 1 266 ? 13.530 26.676 16.738 1.00 36.45 251 SER A O 1
ATOM 1983 N N . ALA A 1 267 ? 12.928 25.099 18.259 1.00 29.79 252 ALA A N 1
ATOM 1984 C CA . ALA A 1 267 ? 12.043 24.288 17.392 1.00 32.33 252 ALA A CA 1
ATOM 1985 C C . ALA A 1 267 ? 10.591 24.692 17.624 1.00 32.04 252 ALA A C 1
ATOM 1986 O O . ALA A 1 267 ? 10.198 24.998 18.749 1.00 30.28 252 ALA A O 1
ATOM 1988 N N . PRO A 1 268 ? 9.745 24.682 16.573 1.00 33.94 253 PRO A N 1
ATOM 1989 C CA . PRO A 1 268 ? 8.334 25.043 16.716 1.00 33.67 253 PRO A CA 1
ATOM 1990 C C . PRO A 1 268 ? 7.487 23.922 17.336 1.00 33.11 253 PRO A C 1
ATOM 1991 O O . PRO A 1 268 ? 7.892 22.773 17.281 1.00 36.27 253 PRO A O 1
ATOM 1995 N N . HIS A 1 269 ? 6.336 24.277 17.912 1.00 30.85 254 HIS A N 1
ATOM 1996 C CA . HIS A 1 269 ? 5.296 23.304 18.332 1.00 31.52 254 HIS A CA 1
ATOM 1997 C C . HIS A 1 269 ? 5.000 22.419 17.124 1.00 34.61 254 HIS A C 1
ATOM 1998 O O . HIS A 1 269 ? 4.666 22.928 16.060 1.00 35.77 254 HIS A O 1
ATOM 2005 N N . PRO A 1 270 ? 5.160 21.082 17.229 1.00 41.21 255 PRO A N 1
ATOM 2006 C CA . PRO A 1 270 ? 5.041 20.206 16.063 1.00 44.01 255 PRO A CA 1
ATOM 2007 C C . PRO A 1 270 ? 3.650 20.280 15.412 1.00 48.55 255 PRO A C 1
ATOM 2008 O O . PRO A 1 270 ? 3.567 20.108 14.203 1.00 51.96 255 PRO A O 1
ATOM 2012 N N . GLU A 1 271 ? 2.616 20.565 16.214 1.00 44.59 256 GLU A N 1
ATOM 2013 C CA . GLU A 1 271 ? 1.208 20.722 15.759 1.00 41.26 256 GLU A CA 1
ATOM 2014 C C . GLU A 1 271 ? 0.892 22.195 15.461 1.00 35.27 256 GLU A C 1
ATOM 2015 O O . GLU A 1 271 ? -0.254 22.472 15.115 1.00 37.37 256 GLU A O 1
ATOM 2021 N N . GLY A 1 272 ? 1.846 23.115 15.620 1.00 30.81 257 GLY A N 1
ATOM 2022 C CA . GLY A 1 272 ? 1.633 24.532 15.271 1.00 29.02 257 GLY A CA 1
ATOM 2023 C C . GLY A 1 272 ? 0.536 25.182 16.106 1.00 27.52 257 GLY A C 1
ATOM 2024 O O . GLY A 1 272 ? -0.100 26.130 15.602 1.00 27.61 257 GLY A O 1
ATOM 2025 N N . ARG A 1 273 ? 0.342 24.738 17.352 1.00 28.79 258 ARG A N 1
ATOM 2026 C CA . ARG A 1 273 ? -0.725 25.253 18.256 1.00 30.38 258 ARG A CA 1
ATOM 2027 C C . ARG A 1 273 ? -0.584 26.776 18.410 1.00 28.67 258 ARG A C 1
ATOM 2028 O O . ARG A 1 273 ? -1.613 27.486 18.330 1.00 28.11 258 ARG A O 1
ATOM 2036 N N . GLY A 1 274 ? 0.637 27.276 18.613 1.00 24.45 259 GLY A N 1
ATOM 2037 C CA . GLY A 1 274 ? 0.860 28.718 18.798 1.00 25.98 259 GLY A CA 1
ATOM 2038 C C . GLY A 1 274 ? 0.592 29.486 17.516 1.00 24.07 259 GLY A C 1
ATOM 2039 O O . GLY A 1 274 ? -0.050 30.542 17.580 1.00 22.94 259 GLY A O 1
ATOM 2040 N N . ALA A 1 275 ? 1.062 28.987 16.374 1.00 23.95 260 ALA A N 1
ATOM 2041 C CA . ALA A 1 275 ? 0.836 29.650 15.068 1.00 24.65 260 ALA A CA 1
ATOM 2042 C C . ALA A 1 275 ? -0.672 29.796 14.844 1.00 23.72 260 ALA A C 1
ATOM 2043 O O . ALA A 1 275 ? -1.130 30.897 14.463 1.00 24.09 260 ALA A O 1
ATOM 2045 N N . ILE A 1 276 ? -1.426 28.732 15.107 1.00 23.53 261 ILE A N 1
ATOM 2046 C CA . ILE A 1 276 ? -2.905 28.715 14.906 1.00 25.60 261 ILE A CA 1
ATOM 2047 C C . ILE A 1 276 ? -3.539 29.797 15.793 1.00 24.51 261 ILE A C 1
ATOM 2048 O O . ILE A 1 276 ? -4.371 30.578 15.286 1.00 24.80 261 ILE A O 1
ATOM 2053 N N . ALA A 1 277 ? -3.126 29.886 17.058 1.00 25.09 262 ALA A N 1
ATOM 2054 C CA . ALA A 1 277 ? -3.666 30.850 18.044 1.00 24.33 262 ALA A CA 1
ATOM 2055 C C . ALA A 1 277 ? -3.419 32.290 17.571 1.00 23.37 262 ALA A C 1
ATOM 2056 O O . ALA A 1 277 ? -4.351 33.115 17.678 1.00 24.81 262 ALA A O 1
ATOM 2058 N N . ALA A 1 278 ? -2.217 32.597 17.068 1.00 21.97 263 ALA A N 1
ATOM 2059 C CA . ALA A 1 278 ? -1.861 33.963 16.624 1.00 22.84 263 ALA A CA 1
ATOM 2060 C C . ALA A 1 278 ? -2.686 34.328 15.386 1.00 22.25 263 ALA A C 1
ATOM 2061 O O . ALA A 1 278 ? -3.202 35.455 15.318 1.00 21.87 263 ALA A O 1
ATOM 2063 N N . ILE A 1 279 ? -2.790 33.424 14.418 1.00 22.89 264 ILE A N 1
ATOM 2064 C CA . ILE A 1 279 ? -3.540 33.678 13.153 1.00 23.11 264 ILE A CA 1
ATOM 2065 C C . ILE A 1 279 ? -5.023 33.905 13.485 1.00 23.73 264 ILE A C 1
ATOM 2066 O O . ILE A 1 279 ? -5.615 34.884 12.986 1.00 24.87 264 ILE A O 1
ATOM 2071 N N . ASN A 1 280 ? -5.594 33.046 14.320 1.00 24.98 265 ASN A N 1
ATOM 2072 C CA . ASN A 1 280 ? -7.021 33.135 14.723 1.00 26.71 265 ASN A CA 1
ATOM 2073 C C . ASN A 1 280 ? -7.261 34.477 15.427 1.00 23.43 265 ASN A C 1
ATOM 2074 O O . ASN A 1 280 ? -8.266 35.131 15.130 1.00 25.32 265 ASN A O 1
ATOM 2079 N N . MET A 1 281 ? -6.363 34.884 16.324 1.00 22.63 266 MET A N 1
ATOM 2080 C CA . MET A 1 281 ? -6.516 36.163 17.069 1.00 22.51 266 MET A CA 1
ATOM 2081 C C . MET A 1 281 ? -6.533 37.333 16.066 1.00 23.51 266 MET A C 1
ATOM 2082 O O . MET A 1 281 ? -7.373 38.236 16.229 1.00 24.16 266 MET A O 1
ATOM 2087 N N . ALA A 1 282 ? -5.654 37.330 15.060 1.00 21.40 267 ALA A N 1
ATOM 2088 C CA . ALA A 1 282 ? -5.573 38.431 14.068 1.00 22.66 267 ALA A CA 1
ATOM 2089 C C . ALA A 1 282 ? -6.869 38.472 13.243 1.00 22.79 267 ALA A C 1
ATOM 2090 O O . ALA A 1 282 ? -7.403 39.574 13.041 1.00 23.50 267 ALA A O 1
ATOM 2092 N N . LEU A 1 283 ? -7.373 37.317 12.799 1.00 22.08 268 LEU A N 1
ATOM 2093 C CA . LEU A 1 283 ? -8.612 37.252 11.984 1.00 22.84 268 LEU A CA 1
ATOM 2094 C C . LEU A 1 283 ? -9.786 37.808 12.805 1.00 25.86 268 LEU A C 1
ATOM 2095 O O . LEU A 1 283 ? -10.579 38.582 12.245 1.00 26.30 268 LEU A O 1
ATOM 2100 N N . ARG A 1 284 ? -9.878 37.468 14.090 1.00 25.32 269 ARG A N 1
ATOM 2101 C CA . ARG A 1 284 ? -11.032 37.877 14.932 1.00 26.91 269 ARG A CA 1
ATOM 2102 C C . ARG A 1 284 ? -10.945 39.387 15.222 1.00 25.77 269 ARG A C 1
ATOM 2103 O O . ARG A 1 284 ? -11.992 40.046 15.182 1.00 28.09 269 ARG A O 1
ATOM 2111 N N . LYS A 1 285 ? -9.752 39.936 15.444 1.00 23.48 270 LYS A N 1
ATOM 2112 C CA . LYS A 1 285 ? -9.549 41.404 15.603 1.00 23.74 270 LYS A CA 1
ATOM 2113 C C . LYS A 1 285 ? -10.015 42.129 14.338 1.00 24.61 270 LYS A C 1
ATOM 2114 O O . LYS A 1 285 ? -10.655 43.198 14.465 1.00 28.14 270 LYS A O 1
ATOM 2120 N N . ALA A 1 286 ? -9.676 41.600 13.158 1.00 26.17 271 ALA A N 1
ATOM 2121 C CA . ALA A 1 286 ? -10.051 42.204 11.855 1.00 25.37 271 ALA A CA 1
ATOM 2122 C C . ALA A 1 286 ? -11.532 41.940 11.539 1.00 25.94 271 ALA A C 1
ATOM 2123 O O . ALA A 1 286 ? -12.070 42.625 10.661 1.00 30.68 271 ALA A O 1
ATOM 2125 N N . GLY A 1 287 ? -12.161 40.977 12.220 1.00 27.48 272 GLY A N 1
ATOM 2126 C CA . GLY A 1 287 ? -13.579 40.617 12.033 1.00 28.92 272 GLY A CA 1
ATOM 2127 C C . GLY A 1 287 ? -13.800 39.977 10.676 1.00 28.70 272 GLY A C 1
ATOM 2128 O O . GLY A 1 287 ? -14.851 40.221 10.067 1.00 33.95 272 GLY A O 1
ATOM 2129 N N . ILE A 1 288 ? -12.842 39.170 10.220 1.00 28.20 273 ILE A N 1
ATOM 2130 C CA . ILE A 1 288 ? -12.896 38.494 8.890 1.00 31.03 273 ILE A CA 1
ATOM 2131 C C . ILE A 1 288 ? -12.676 36.989 9.054 1.00 29.71 273 ILE A C 1
ATOM 2132 O O . ILE A 1 288 ? -12.138 36.566 10.092 1.00 31.64 273 ILE A O 1
ATOM 2137 N N . SER A 1 289 ? -13.064 36.232 8.024 1.00 32.88 274 SER A N 1
ATOM 2138 C CA . SER A 1 289 ? -12.849 34.770 7.899 1.00 34.39 274 SER A CA 1
ATOM 2139 C C . SER A 1 289 ? -11.557 34.513 7.128 1.00 32.18 274 SER A C 1
ATOM 2140 O O . SER A 1 289 ? -11.050 35.403 6.446 1.00 29.19 274 SER A O 1
ATOM 2143 N N . PRO A 1 290 ? -10.976 33.295 7.226 1.00 30.93 275 PRO A N 1
ATOM 2144 C CA . PRO A 1 290 ? -9.815 32.920 6.417 1.00 31.85 275 PRO A CA 1
ATOM 2145 C C . PRO A 1 290 ? -10.004 33.217 4.919 1.00 30.55 275 PRO A C 1
ATOM 2146 O O . PRO A 1 290 ? -9.042 33.598 4.275 1.00 32.38 275 PRO A O 1
ATOM 2150 N N . ALA A 1 291 ? -11.238 33.073 4.421 1.00 32.24 276 ALA A N 1
ATOM 2151 C CA . ALA A 1 291 ? -11.610 33.221 2.992 1.00 32.99 276 ALA A CA 1
ATOM 2152 C C . ALA A 1 291 ? -11.378 34.659 2.503 1.00 32.60 276 ALA A C 1
ATOM 2153 O O . ALA A 1 291 ? -11.294 34.842 1.274 1.00 36.90 276 ALA A O 1
ATOM 2155 N N . GLU A 1 292 ? -11.280 35.644 3.406 1.00 30.55 277 GLU A N 1
ATOM 2156 C CA . GLU A 1 292 ? -11.175 37.085 3.035 1.00 30.10 277 GLU A CA 1
ATOM 2157 C C . GLU A 1 292 ? -9.706 37.491 2.839 1.00 28.09 277 GLU A C 1
ATOM 2158 O O . GLU A 1 292 ? -9.475 38.621 2.380 1.00 30.55 277 GLU A O 1
ATOM 2164 N N . ILE A 1 293 ? -8.750 36.610 3.141 1.00 29.86 278 ILE A N 1
ATOM 2165 C CA . ILE A 1 293 ? -7.289 36.867 2.940 1.00 28.14 278 ILE A CA 1
ATOM 2166 C C . ILE A 1 293 ? -6.931 36.626 1.465 1.00 26.96 278 ILE A C 1
ATOM 2167 O O . ILE A 1 293 ? -7.180 35.519 0.971 1.00 29.47 278 ILE A O 1
ATOM 2172 N N . GLY A 1 294 ? -6.336 37.620 0.800 1.00 28.18 279 GLY A N 1
ATOM 2173 C CA . GLY A 1 294 ? -5.902 37.521 -0.610 1.00 27.54 279 GLY A CA 1
ATOM 2174 C C . GLY A 1 294 ? -4.496 36.950 -0.750 1.00 26.37 279 GLY A C 1
ATOM 2175 O O . GLY A 1 294 ? -4.193 36.358 -1.802 1.00 27.59 279 GLY A O 1
ATOM 2176 N N . TYR A 1 295 ? -3.646 37.115 0.267 1.00 25.74 280 TYR A N 1
ATOM 2177 C CA . TYR A 1 295 ? -2.232 36.661 0.237 1.00 24.23 280 TYR A CA 1
ATOM 2178 C C . TYR A 1 295 ? -1.701 36.560 1.664 1.00 22.06 280 TYR A C 1
ATOM 2179 O O . TYR A 1 295 ? -1.990 37.431 2.496 1.00 23.39 280 TYR A O 1
ATOM 2188 N N . ILE A 1 296 ? -0.909 35.520 1.915 1.00 21.32 281 ILE A N 1
ATOM 2189 C CA . ILE A 1 296 ? -0.137 35.350 3.171 1.00 20.87 281 ILE A CA 1
ATOM 2190 C C . ILE A 1 296 ? 1.354 35.374 2.835 1.00 21.47 281 ILE A C 1
ATOM 2191 O O . ILE A 1 296 ? 1.810 34.497 2.077 1.00 22.20 281 ILE A O 1
ATOM 2196 N N . ASN A 1 297 ? 2.068 36.347 3.394 1.00 21.23 282 ASN A N 1
ATOM 2197 C CA . ASN A 1 297 ? 3.552 36.333 3.442 1.00 19.85 282 ASN A CA 1
ATOM 2198 C C . ASN A 1 297 ? 3.948 35.416 4.605 1.00 20.39 282 ASN A C 1
ATOM 2199 O O . ASN A 1 297 ? 3.784 35.804 5.774 1.00 19.93 282 ASN A O 1
ATOM 2204 N N . LEU A 1 298 ? 4.409 34.214 4.274 1.00 21.25 283 LEU A N 1
ATOM 2205 C CA . LEU A 1 298 ? 4.740 33.153 5.247 1.00 20.90 283 LEU A CA 1
ATOM 2206 C C . LEU A 1 298 ? 6.024 33.508 6.003 1.00 20.78 283 LEU A C 1
ATOM 2207 O O . LEU A 1 298 ? 6.800 34.401 5.572 1.00 22.01 283 LEU A O 1
ATOM 2212 N N . HIS A 1 299 ? 6.246 32.824 7.115 1.00 20.07 284 HIS A N 1
ATOM 2213 C CA . HIS A 1 299 ? 7.540 32.870 7.830 1.00 20.77 284 HIS A CA 1
ATOM 2214 C C . HIS A 1 299 ? 8.589 32.141 6.971 1.00 21.88 284 HIS A C 1
ATOM 2215 O O . HIS A 1 299 ? 9.597 32.783 6.603 1.00 23.45 284 HIS A O 1
ATOM 2222 N N . GLY A 1 300 ? 8.335 30.879 6.623 1.00 21.96 285 GLY A N 1
ATOM 2223 C CA . GLY A 1 300 ? 9.087 30.104 5.609 1.00 22.28 285 GLY A CA 1
ATOM 2224 C C . GLY A 1 300 ? 10.583 30.387 5.617 1.00 21.49 285 GLY A C 1
ATOM 2225 O O . GLY A 1 300 ? 11.092 31.017 4.676 1.00 21.22 285 GLY A O 1
ATOM 2226 N N . THR A 1 301 ? 11.293 29.862 6.606 1.00 21.47 286 THR A N 1
ATOM 2227 C CA . THR A 1 301 ? 12.734 30.149 6.825 1.00 20.45 286 THR A CA 1
ATOM 2228 C C . THR A 1 301 ? 13.622 29.211 6.005 1.00 20.26 286 THR A C 1
ATOM 2229 O O . THR A 1 301 ? 14.800 29.564 5.797 1.00 21.56 286 THR A O 1
ATOM 2233 N N . GLY A 1 302 ? 13.123 28.035 5.622 1.00 21.47 287 GLY A N 1
ATOM 2234 C CA . GLY A 1 302 ? 13.924 27.033 4.901 1.00 22.97 287 GLY A CA 1
ATOM 2235 C C . GLY A 1 302 ? 14.486 25.951 5.811 1.00 22.80 287 GLY A C 1
ATOM 2236 O O . GLY A 1 302 ? 15.211 25.092 5.297 1.00 23.86 287 GLY A O 1
ATOM 2237 N N . THR A 1 303 ? 14.186 25.956 7.114 1.00 21.97 288 THR A N 1
ATOM 2238 C CA . THR A 1 303 ? 14.516 24.794 7.981 1.00 23.16 288 THR A CA 1
ATOM 2239 C C . THR A 1 303 ? 13.510 23.666 7.710 1.00 24.42 288 THR A C 1
ATOM 2240 O O . THR A 1 303 ? 12.384 23.947 7.227 1.00 23.35 288 THR A O 1
ATOM 2244 N N . LYS A 1 304 ? 13.918 22.433 7.991 1.00 26.15 289 LYS A N 1
ATOM 2245 C CA . LYS A 1 304 ? 13.044 21.243 7.857 1.00 27.13 289 LYS A CA 1
ATOM 2246 C C . LYS A 1 304 ? 11.800 21.453 8.727 1.00 24.53 289 LYS A C 1
ATOM 2247 O O . LYS A 1 304 ? 10.690 21.383 8.181 1.00 27.12 289 LYS A O 1
ATOM 2253 N N . LEU A 1 305 ? 11.992 21.768 10.011 1.00 27.89 290 LEU A N 1
ATOM 2254 C CA . LEU A 1 305 ? 10.909 21.805 11.030 1.00 29.94 290 LEU A CA 1
ATOM 2255 C C . LEU A 1 305 ? 9.986 23.008 10.820 1.00 28.08 290 LEU A C 1
ATOM 2256 O O . LEU A 1 305 ? 8.758 22.828 10.933 1.00 29.79 290 LEU A O 1
ATOM 2261 N N . ASN A 1 306 ? 10.519 24.199 10.549 1.00 26.01 291 ASN A N 1
ATOM 2262 C CA . ASN A 1 306 ? 9.642 25.387 10.407 1.00 26.78 291 ASN A CA 1
ATOM 2263 C C . ASN A 1 306 ? 8.669 25.142 9.254 1.00 24.43 291 ASN A C 1
ATOM 2264 O O . ASN A 1 306 ? 7.452 25.310 9.435 1.00 26.16 291 ASN A O 1
ATOM 2269 N N . ASP A 1 307 ? 9.195 24.814 8.081 1.00 23.99 292 ASP A N 1
ATOM 2270 C CA . ASP A 1 307 ? 8.398 24.837 6.831 1.00 24.30 292 ASP A CA 1
ATOM 2271 C C . ASP A 1 307 ? 7.357 23.716 6.887 1.00 24.96 292 ASP A C 1
ATOM 2272 O O . ASP A 1 307 ? 6.246 23.936 6.399 1.00 27.32 292 ASP A O 1
ATOM 2277 N N . GLN A 1 308 ? 7.690 22.577 7.498 1.00 25.82 293 GLN A N 1
ATOM 2278 C CA . GLN A 1 308 ? 6.737 21.452 7.690 1.00 27.95 293 GLN A CA 1
ATOM 2279 C C . GLN A 1 308 ? 5.560 21.939 8.542 1.00 27.26 293 GLN A C 1
ATOM 2280 O O . GLN A 1 308 ? 4.401 21.826 8.080 1.00 28.45 293 GLN A O 1
ATOM 2286 N N . MET A 1 309 ? 5.846 22.463 9.736 1.00 28.08 294 MET A N 1
ATOM 2287 C CA . MET A 1 309 ? 4.825 22.961 10.701 1.00 26.37 294 MET A CA 1
ATOM 2288 C C . MET A 1 309 ? 3.939 23.999 9.995 1.00 23.62 294 MET A C 1
ATOM 2289 O O . MET A 1 309 ? 2.713 23.901 10.095 1.00 26.49 294 MET A O 1
ATOM 2294 N N . GLU A 1 310 ? 4.537 24.944 9.271 1.00 23.45 295 GLU A N 1
ATOM 2295 C CA . GLU A 1 310 ? 3.787 26.096 8.709 1.00 24.29 295 GLU A CA 1
ATOM 2296 C C . GLU A 1 310 ? 2.844 25.612 7.603 1.00 24.59 295 GLU A C 1
ATOM 2297 O O . GLU A 1 310 ? 1.698 26.118 7.547 1.00 24.83 295 GLU A O 1
ATOM 2303 N N . SER A 1 311 ? 3.297 24.692 6.746 1.00 24.17 296 SER A N 1
ATOM 2304 C CA . SER A 1 311 ? 2.468 24.125 5.651 1.00 24.96 296 SER A CA 1
ATOM 2305 C C . SER A 1 311 ? 1.240 23.438 6.269 1.00 25.78 296 SER A C 1
ATOM 2306 O O . SER A 1 311 ? 0.127 23.616 5.734 1.00 27.35 296 SER A O 1
ATOM 2309 N N . ILE A 1 312 ? 1.427 22.727 7.385 1.00 27.22 297 ILE A N 1
ATOM 2310 C CA . ILE A 1 312 ? 0.326 22.031 8.118 1.00 27.96 297 ILE A CA 1
ATOM 2311 C C . ILE A 1 312 ? -0.668 23.065 8.662 1.00 27.67 297 ILE A C 1
ATOM 2312 O O . ILE A 1 312 ? -1.872 22.839 8.506 1.00 30.31 297 ILE A O 1
ATOM 2317 N N . VAL A 1 313 ? -0.185 24.141 9.288 1.00 26.15 298 VAL A N 1
ATOM 2318 C CA . VAL A 1 313 ? -1.045 25.209 9.880 1.00 27.18 298 VAL A CA 1
ATOM 2319 C C . VAL A 1 313 ? -1.863 25.905 8.783 1.00 26.89 298 VAL A C 1
ATOM 2320 O O . VAL A 1 313 ? -3.078 26.109 8.978 1.00 28.39 298 VAL A O 1
ATOM 2324 N N . ILE A 1 314 ? -1.236 26.292 7.674 1.00 25.69 299 ILE A N 1
ATOM 2325 C CA . ILE A 1 314 ? -1.963 27.007 6.586 1.00 27.35 299 ILE A CA 1
ATOM 2326 C C . ILE A 1 314 ? -2.984 26.043 5.979 1.00 27.04 299 ILE A C 1
ATOM 2327 O O . ILE A 1 314 ? -4.139 26.476 5.779 1.00 27.63 299 ILE A O 1
ATOM 2332 N N . ASN A 1 315 ? -2.607 24.784 5.732 1.00 27.96 300 ASN A N 1
ATOM 2333 C CA . ASN A 1 315 ? -3.557 23.762 5.214 1.00 29.29 300 ASN A CA 1
ATOM 2334 C C . ASN A 1 315 ? -4.773 23.683 6.148 1.00 29.59 300 ASN A C 1
ATOM 2335 O O . ASN A 1 315 ? -5.902 23.618 5.623 1.00 35.19 300 ASN A O 1
ATOM 2340 N N . GLN A 1 316 ? -4.558 23.713 7.470 1.00 29.65 301 GLN A N 1
ATOM 2341 C CA . GLN A 1 316 ? -5.630 23.535 8.491 1.00 31.35 301 GLN A CA 1
ATOM 2342 C C . GLN A 1 316 ? -6.588 24.734 8.485 1.00 29.51 301 GLN A C 1
ATOM 2343 O O . GLN A 1 316 ? -7.808 24.503 8.538 1.00 34.07 301 GLN A O 1
ATOM 2349 N N . ILE A 1 317 ? -6.067 25.962 8.446 1.00 28.93 302 ILE A N 1
ATOM 2350 C CA . ILE A 1 317 ? -6.890 27.198 8.603 1.00 29.07 302 ILE A CA 1
ATOM 2351 C C . ILE A 1 317 ? -7.472 27.611 7.247 1.00 29.48 302 ILE A C 1
ATOM 2352 O O . ILE A 1 317 ? -8.674 27.940 7.195 1.00 30.70 302 ILE A O 1
ATOM 2357 N N . PHE A 1 318 ? -6.656 27.607 6.193 1.00 30.42 303 PHE A N 1
ATOM 2358 C CA . PHE A 1 318 ? -6.996 28.228 4.884 1.00 29.42 303 PHE A CA 1
ATOM 2359 C C . PHE A 1 318 ? -7.355 27.174 3.831 1.00 33.04 303 PHE A C 1
ATOM 2360 O O . PHE A 1 318 ? -8.018 27.528 2.840 1.00 36.62 303 PHE A O 1
ATOM 2368 N N . GLY A 1 319 ? -6.923 25.928 4.018 1.00 32.97 304 GLY A N 1
ATOM 2369 C CA . GLY A 1 319 ? -6.993 24.900 2.965 1.00 34.13 304 GLY A CA 1
ATOM 2370 C C . GLY A 1 319 ? -5.928 25.130 1.906 1.00 33.13 304 GLY A C 1
ATOM 2371 O O . GLY A 1 319 ? -4.798 25.516 2.283 1.00 31.19 304 GLY A O 1
ATOM 2372 N N . GLU A 1 320 ? -6.280 24.922 0.632 1.00 36.38 305 GLU A N 1
ATOM 2373 C CA . GLU A 1 320 ? -5.319 24.772 -0.498 1.00 39.32 305 GLU A CA 1
ATOM 2374 C C . GLU A 1 320 ? -5.395 25.963 -1.465 1.00 39.33 305 GLU A C 1
ATOM 2375 O O . GLU A 1 320 ? -4.627 25.954 -2.435 1.00 43.29 305 GLU A O 1
ATOM 2381 N N . ASN A 1 321 ? -6.269 26.949 -1.230 1.00 39.74 306 ASN A N 1
ATOM 2382 C CA . ASN A 1 321 ? -6.664 27.939 -2.273 1.00 42.51 306 ASN A CA 1
ATOM 2383 C C . ASN A 1 321 ? -6.347 29.385 -1.858 1.00 39.57 306 ASN A C 1
ATOM 2384 O O . ASN A 1 321 ? -6.781 30.300 -2.586 1.00 43.15 306 ASN A O 1
ATOM 2389 N N . THR A 1 322 ? -5.602 29.611 -0.773 1.00 34.28 307 THR A N 1
ATOM 2390 C CA . THR A 1 322 ? -5.162 30.974 -0.367 1.00 30.97 307 THR A CA 1
ATOM 2391 C C . THR A 1 322 ? -3.730 31.174 -0.850 1.00 30.05 307 THR A C 1
ATOM 2392 O O . THR A 1 322 ? -2.833 30.471 -0.400 1.00 29.08 307 THR A O 1
ATOM 2396 N N . PRO A 1 323 ? -3.467 32.105 -1.796 1.00 29.36 308 PRO A N 1
ATOM 2397 C CA . PRO A 1 323 ? -2.106 32.341 -2.274 1.00 27.65 308 PRO A CA 1
ATOM 2398 C C . PRO A 1 323 ? -1.155 32.659 -1.117 1.00 25.53 308 PRO A C 1
ATOM 2399 O O . PRO A 1 323 ? -1.477 33.468 -0.270 1.00 25.45 308 PRO A O 1
ATOM 2403 N N . CYS A 1 324 ? 0.001 32.011 -1.091 1.00 25.07 309 CYS A N 1
ATOM 2404 C CA . CYS A 1 324 ? 1.013 32.287 -0.050 1.00 23.42 309 CYS A CA 1
ATOM 2405 C C . CYS A 1 324 ? 2.416 31.998 -0.577 1.00 22.55 309 CYS A C 1
ATOM 2406 O O . CYS A 1 324 ? 2.585 31.212 -1.521 1.00 23.30 309 CYS A O 1
ATOM 2409 N N . SER A 1 325 ? 3.386 32.674 0.012 1.00 21.40 310 SER A N 1
ATOM 2410 C CA . SER A 1 325 ? 4.816 32.484 -0.298 1.00 21.99 310 SER A CA 1
ATOM 2411 C C . SER A 1 325 ? 5.642 33.096 0.825 1.00 20.48 310 SER A C 1
ATOM 2412 O O . SER A 1 325 ? 5.152 34.014 1.498 1.00 21.80 310 SER A O 1
ATOM 2415 N N . SER A 1 326 ? 6.859 32.582 0.988 1.00 20.65 311 SER A N 1
ATOM 2416 C CA . SER A 1 326 ? 7.943 33.209 1.770 1.00 21.26 311 SER A CA 1
ATOM 2417 C C . SER A 1 326 ? 8.892 33.931 0.819 1.00 20.38 311 SER A C 1
ATOM 2418 O O . SER A 1 326 ? 9.382 33.289 -0.127 1.00 22.13 311 SER A O 1
ATOM 2421 N N . THR A 1 327 ? 9.148 35.207 1.088 1.00 20.27 312 THR A N 1
ATOM 2422 C CA . THR A 1 327 ? 10.077 36.055 0.301 1.00 21.00 312 THR A CA 1
ATOM 2423 C C . THR A 1 327 ? 11.499 35.979 0.884 1.00 20.00 312 THR A C 1
ATOM 2424 O O . THR A 1 327 ? 12.334 36.786 0.467 1.00 20.34 312 THR A O 1
ATOM 2428 N N . LYS A 1 328 ? 11.800 35.030 1.777 1.00 20.04 313 LYS A N 1
ATOM 2429 C CA . LYS A 1 328 ? 13.133 34.992 2.441 1.00 20.57 313 LYS A CA 1
ATOM 2430 C C . LYS A 1 328 ? 14.216 34.540 1.447 1.00 19.69 313 LYS A C 1
ATOM 2431 O O . LYS A 1 328 ? 15.400 34.764 1.762 1.00 20.66 313 LYS A O 1
ATOM 2437 N N . TYR A 1 329 ? 13.861 33.972 0.286 1.00 19.59 314 TYR A N 1
ATOM 2438 C CA . TYR A 1 329 ? 14.855 33.674 -0.787 1.00 21.01 314 TYR A CA 1
ATOM 2439 C C . TYR A 1 329 ? 15.312 34.977 -1.473 1.00 20.72 314 TYR A C 1
ATOM 2440 O O . TYR A 1 329 ? 16.297 34.923 -2.244 1.00 23.05 314 TYR A O 1
ATOM 2449 N N . LEU A 1 330 ? 14.657 36.114 -1.201 1.00 20.82 315 LEU A N 1
ATOM 2450 C CA . LEU A 1 330 ? 15.032 37.446 -1.753 1.00 21.26 315 LEU A CA 1
ATOM 2451 C C . LEU A 1 330 ? 15.732 38.287 -0.685 1.00 20.14 315 LEU A C 1
ATOM 2452 O O . LEU A 1 330 ? 16.829 38.790 -0.960 1.00 23.41 315 LEU A O 1
ATOM 2457 N N . THR A 1 331 ? 15.108 38.471 0.480 1.00 19.00 316 THR A N 1
ATOM 2458 C CA . THR A 1 331 ? 15.650 39.309 1.580 1.00 19.48 316 THR A CA 1
ATOM 2459 C C . THR A 1 331 ? 16.647 38.537 2.457 1.00 18.97 316 THR A C 1
ATOM 2460 O O . THR A 1 331 ? 17.434 39.191 3.166 1.00 19.79 316 THR A O 1
ATOM 2464 N N . GLY A 1 332 ? 16.577 37.209 2.470 1.00 19.07 317 GLY A N 1
ATOM 2465 C CA . GLY A 1 332 ? 17.110 36.419 3.586 1.00 19.01 317 GLY A CA 1
ATOM 2466 C C . GLY A 1 332 ? 16.180 36.490 4.785 1.00 18.73 317 GLY A C 1
ATOM 2467 O O . GLY A 1 332 ? 15.186 37.262 4.781 1.00 19.58 317 GLY A O 1
ATOM 2468 N N . HIS A 1 333 ? 16.463 35.662 5.772 1.00 18.34 318 HIS A N 1
ATOM 2469 C CA . HIS A 1 333 ? 15.852 35.741 7.111 1.00 17.48 318 HIS A CA 1
ATOM 2470 C C . HIS A 1 333 ? 16.521 36.907 7.833 1.00 16.65 318 HIS A C 1
ATOM 2471 O O . HIS A 1 333 ? 17.711 36.766 8.196 1.00 16.75 318 HIS A O 1
ATOM 2478 N N . THR A 1 334 ? 15.821 38.031 7.982 1.00 17.29 319 THR A N 1
ATOM 2479 C CA . THR A 1 334 ? 16.386 39.264 8.593 1.00 17.26 319 THR A CA 1
ATOM 2480 C C . THR A 1 334 ? 16.193 39.242 10.118 1.00 16.68 319 THR A C 1
ATOM 2481 O O . THR A 1 334 ? 16.422 40.279 10.758 1.00 16.44 319 THR A O 1
ATOM 2485 N N . LEU A 1 335 ? 15.857 38.077 10.679 1.00 17.60 320 LEU A N 1
ATOM 2486 C CA . LEU A 1 335 ? 15.910 37.816 12.139 1.00 17.98 320 LEU A CA 1
ATOM 2487 C C . LEU A 1 335 ? 14.978 38.812 12.849 1.00 16.79 320 LEU A C 1
ATOM 2488 O O . LEU A 1 335 ? 13.771 38.815 12.512 1.00 19.05 320 LEU A O 1
ATOM 2493 N N . GLY A 1 336 ? 15.470 39.614 13.790 1.00 17.36 321 GLY A N 1
ATOM 2494 C CA . GLY A 1 336 ? 14.640 40.597 14.512 1.00 17.61 321 GLY A CA 1
ATOM 2495 C C . GLY A 1 336 ? 13.908 41.541 13.572 1.00 17.24 321 GLY A C 1
ATOM 2496 O O . GLY A 1 336 ? 12.816 42.021 13.930 1.00 19.56 321 GLY A O 1
ATOM 2497 N N . ALA A 1 337 ? 14.466 41.811 12.396 1.00 16.36 322 ALA A N 1
ATOM 2498 C CA . ALA A 1 337 ? 13.896 42.770 11.422 1.00 17.87 322 ALA A CA 1
ATOM 2499 C C . ALA A 1 337 ? 12.811 42.135 10.540 1.00 17.03 322 ALA A C 1
ATOM 2500 O O . ALA A 1 337 ? 12.162 42.893 9.793 1.00 18.55 322 ALA A O 1
ATOM 2502 N N . ALA A 1 338 ? 12.618 40.816 10.594 1.00 16.89 323 ALA A N 1
ATOM 2503 C CA . ALA A 1 338 ? 11.798 40.069 9.610 1.00 18.57 323 ALA A CA 1
ATOM 2504 C C . ALA A 1 338 ? 10.332 40.521 9.679 1.00 19.21 323 ALA A C 1
ATOM 2505 O O . ALA A 1 338 ? 9.734 40.725 8.613 1.00 20.79 323 ALA A O 1
ATOM 2507 N N . GLY A 1 339 ? 9.775 40.681 10.880 1.00 19.19 324 GLY A N 1
ATOM 2508 C CA . GLY A 1 339 ? 8.349 41.005 11.059 1.00 20.72 324 GLY A CA 1
ATOM 2509 C C . GLY A 1 339 ? 7.983 42.300 10.361 1.00 18.93 324 GLY A C 1
ATOM 2510 O O . GLY A 1 339 ? 6.991 42.340 9.602 1.00 21.04 324 GLY A O 1
ATOM 2511 N N . ALA A 1 340 ? 8.764 43.349 10.585 1.00 18.25 325 ALA A N 1
ATOM 2512 C CA . ALA A 1 340 ? 8.476 44.691 10.020 1.00 18.70 325 ALA A CA 1
ATOM 2513 C C . ALA A 1 340 ? 8.884 44.732 8.542 1.00 19.19 325 ALA A C 1
ATOM 2514 O O . ALA A 1 340 ? 8.192 45.379 7.763 1.00 20.45 325 ALA A O 1
ATOM 2516 N N . CYS A 1 341 ? 9.986 44.076 8.170 1.00 18.68 326 CYS A N 1
ATOM 2517 C CA . CYS A 1 341 ? 10.422 43.984 6.752 1.00 19.00 326 CYS A CA 1
ATOM 2518 C C . CYS A 1 341 ? 9.265 43.415 5.915 1.00 19.19 326 CYS A C 1
ATOM 2519 O O . CYS A 1 341 ? 8.860 44.027 4.908 1.00 19.41 326 CYS A O 1
ATOM 2522 N N . GLU A 1 342 ? 8.701 42.294 6.352 1.00 18.63 327 GLU A N 1
ATOM 2523 C CA . GLU A 1 342 ? 7.661 41.574 5.572 1.00 19.70 327 GLU A CA 1
ATOM 2524 C C . GLU A 1 342 ? 6.335 42.344 5.647 1.00 20.23 327 GLU A C 1
ATOM 2525 O O . GLU A 1 342 ? 5.630 42.357 4.631 1.00 20.62 327 GLU A O 1
ATOM 2531 N N . ALA A 1 343 ? 6.026 43.019 6.756 1.00 20.03 328 ALA A N 1
ATOM 2532 C CA . ALA A 1 343 ? 4.840 43.906 6.820 1.00 20.59 328 ALA A CA 1
ATOM 2533 C C . ALA A 1 343 ? 5.015 45.038 5.793 1.00 21.18 328 ALA A C 1
ATOM 2534 O O . ALA A 1 343 ? 4.050 45.372 5.061 1.00 21.84 328 ALA A O 1
ATOM 2536 N N . GLY A 1 344 ? 6.226 45.588 5.708 1.00 20.70 329 GLY A N 1
ATOM 2537 C CA . GLY A 1 344 ? 6.568 46.620 4.718 1.00 20.30 329 GLY A CA 1
ATOM 2538 C C . GLY A 1 344 ? 6.387 46.115 3.295 1.00 21.07 329 GLY A C 1
ATOM 2539 O O . GLY A 1 344 ? 5.820 46.860 2.476 1.00 22.30 329 GLY A O 1
ATOM 2540 N N . LEU A 1 345 ? 6.846 44.901 2.982 1.00 21.30 330 LEU A N 1
ATOM 2541 C CA . LEU A 1 345 ? 6.665 44.337 1.615 1.00 22.58 330 LEU A CA 1
ATOM 2542 C C . LEU A 1 345 ? 5.166 44.208 1.330 1.00 21.76 330 LEU A C 1
ATOM 2543 O O . LEU A 1 345 ? 4.750 44.510 0.197 1.00 23.02 330 LEU A O 1
ATOM 2548 N N . CYS A 1 346 ? 4.380 43.780 2.320 1.00 21.29 331 CYS A N 1
ATOM 2549 C CA . CYS A 1 346 ? 2.910 43.620 2.177 1.00 22.20 331 CYS A CA 1
ATOM 2550 C C . CYS A 1 346 ? 2.272 44.988 1.922 1.00 21.39 331 CYS A C 1
ATOM 2551 O O . CYS A 1 346 ? 1.362 45.070 1.076 1.00 23.34 331 CYS A O 1
ATOM 2554 N N . TRP A 1 347 ? 2.739 46.030 2.612 1.00 22.54 332 TRP A N 1
ATOM 2555 C CA . TRP A 1 347 ? 2.262 47.421 2.399 1.00 22.38 332 TRP A CA 1
ATOM 2556 C C . TRP A 1 347 ? 2.550 47.864 0.957 1.00 23.03 332 TRP A C 1
ATOM 2557 O O . TRP A 1 347 ? 1.678 48.521 0.359 1.00 24.79 332 TRP A O 1
ATOM 2568 N N . LEU A 1 348 ? 3.703 47.481 0.403 1.00 23.26 333 LEU A N 1
ATOM 2569 C CA . LEU A 1 348 ? 4.089 47.825 -0.992 1.00 24.52 333 LEU A CA 1
ATOM 2570 C C . LEU A 1 348 ? 3.183 47.083 -1.985 1.00 25.52 333 LEU A C 1
ATOM 2571 O O . LEU A 1 348 ? 2.772 47.707 -2.962 1.00 27.21 333 LEU A O 1
ATOM 2576 N N . LEU A 1 349 ? 2.909 45.794 -1.759 1.00 25.74 334 LEU A N 1
ATOM 2577 C CA . LEU A 1 349 ? 1.996 44.999 -2.623 1.00 26.30 334 LEU A CA 1
ATOM 2578 C C . LEU A 1 349 ? 0.661 45.745 -2.724 1.00 26.56 334 LEU A C 1
ATOM 2579 O O . LEU A 1 349 ? 0.133 45.854 -3.837 1.00 28.73 334 LEU A O 1
ATOM 2584 N N . LEU A 1 350 ? 0.141 46.230 -1.596 1.00 25.81 335 LEU A N 1
ATOM 2585 C CA . LEU A 1 350 ? -1.190 46.884 -1.541 1.00 28.21 335 LEU A CA 1
ATOM 2586 C C . LEU A 1 350 ? -1.125 48.266 -2.196 1.00 28.82 335 LEU A C 1
ATOM 2587 O O . LEU A 1 350 ? -2.013 48.555 -3.010 1.00 33.47 335 LEU A O 1
ATOM 2592 N N . THR A 1 351 ? -0.158 49.109 -1.833 1.00 29.09 336 THR A N 1
ATOM 2593 C CA . THR A 1 351 ? -0.156 50.538 -2.251 1.00 29.81 336 THR A CA 1
ATOM 2594 C C . THR A 1 351 ? 0.266 50.662 -3.717 1.00 32.26 336 THR A C 1
ATOM 2595 O O . THR A 1 351 ? -0.178 51.628 -4.348 1.00 37.45 336 THR A O 1
ATOM 2599 N N . ARG A 1 352 ? 1.076 49.730 -4.238 1.00 31.28 337 ARG A N 1
ATOM 2600 C CA . ARG A 1 352 ? 1.609 49.808 -5.625 1.00 34.30 337 ARG A CA 1
ATOM 2601 C C . ARG A 1 352 ? 0.957 48.756 -6.529 1.00 33.18 337 ARG A C 1
ATOM 2602 O O . ARG A 1 352 ? 1.327 48.705 -7.720 1.00 37.22 337 ARG A O 1
ATOM 2610 N N . HIS A 1 353 ? -0.028 48.016 -6.016 1.00 34.34 338 HIS A N 1
ATOM 2611 C CA . HIS A 1 353 ? -0.830 47.035 -6.791 1.00 37.11 338 HIS A CA 1
ATOM 2612 C C . HIS A 1 353 ? 0.125 46.085 -7.515 1.00 31.95 338 HIS A C 1
ATOM 2613 O O . HIS A 1 353 ? -0.008 45.915 -8.739 1.00 38.68 338 HIS A O 1
ATOM 2620 N N . LEU A 1 354 ? 1.071 45.506 -6.778 1.00 33.17 339 LEU A N 1
ATOM 2621 C CA . LEU A 1 354 ? 2.120 44.624 -7.345 1.00 31.63 339 LEU A CA 1
ATOM 2622 C C . LEU A 1 354 ? 1.556 43.218 -7.487 1.00 30.08 339 LEU A C 1
ATOM 2623 O O . LEU A 1 354 ? 0.690 42.806 -6.717 1.00 30.30 339 LEU A O 1
ATOM 2628 N N . PRO A 1 355 ? 2.046 42.433 -8.468 1.00 30.35 340 PRO A N 1
ATOM 2629 C CA . PRO A 1 355 ? 1.756 41.003 -8.504 1.00 29.89 340 PRO A CA 1
ATOM 2630 C C . PRO A 1 355 ? 2.351 40.297 -7.275 1.00 29.06 340 PRO A C 1
ATOM 2631 O O . PRO A 1 355 ? 3.346 40.759 -6.710 1.00 30.91 340 PRO A O 1
ATOM 2635 N N . LEU A 1 356 ? 1.713 39.204 -6.863 1.00 27.52 341 LEU A N 1
ATOM 2636 C CA . LEU A 1 356 ? 2.124 38.431 -5.671 1.00 28.72 341 LEU A CA 1
ATOM 2637 C C . LEU A 1 356 ? 3.402 37.672 -6.008 1.00 27.80 341 LEU A C 1
ATOM 2638 O O . LEU A 1 356 ? 3.515 37.091 -7.087 1.00 28.61 341 LEU A O 1
ATOM 2643 N N . PRO A 1 357 ? 4.398 37.673 -5.097 1.00 26.16 342 PRO A N 1
ATOM 2644 C CA . PRO A 1 357 ? 5.651 36.959 -5.326 1.00 26.81 342 PRO A CA 1
ATOM 2645 C C . PRO A 1 357 ? 5.462 35.436 -5.223 1.00 25.37 342 PRO A C 1
ATOM 2646 O O . PRO A 1 357 ? 4.844 34.963 -4.284 1.00 27.79 342 PRO A O 1
ATOM 2650 N N . ALA A 1 358 ? 5.978 34.707 -6.211 1.00 26.74 343 ALA A N 1
ATOM 2651 C CA . ALA A 1 358 ? 5.952 33.229 -6.258 1.00 27.27 343 ALA A CA 1
ATOM 2652 C C . ALA A 1 358 ? 6.902 32.678 -5.194 1.00 25.74 343 ALA A C 1
ATOM 2653 O O . ALA A 1 358 ? 7.835 33.393 -4.770 1.00 26.68 343 ALA A O 1
ATOM 2655 N N . GLN A 1 359 ? 6.666 31.445 -4.760 1.00 27.63 344 GLN A N 1
ATOM 2656 C CA . GLN A 1 359 ? 7.700 30.648 -4.061 1.00 27.25 344 GLN A CA 1
ATOM 2657 C C . GLN A 1 359 ? 8.726 30.218 -5.110 1.00 28.04 344 GLN A C 1
ATOM 2658 O O . GLN A 1 359 ? 8.331 29.927 -6.249 1.00 28.37 344 GLN A O 1
ATOM 2664 N N . ASP A 1 360 ? 10.000 30.188 -4.741 1.00 26.01 345 ASP A N 1
ATOM 2665 C CA . ASP A 1 360 ? 11.080 29.792 -5.678 1.00 26.25 345 ASP A CA 1
ATOM 2666 C C . ASP A 1 360 ? 11.151 28.262 -5.736 1.00 26.58 345 ASP A C 1
ATOM 2667 O O . ASP A 1 360 ? 11.695 27.657 -4.800 1.00 27.80 345 ASP A O 1
ATOM 2672 N N . PHE A 1 361 ? 10.620 27.665 -6.804 1.00 28.80 346 PHE A N 1
ATOM 2673 C CA . PHE A 1 361 ? 10.678 26.199 -7.053 1.00 30.07 346 PHE A CA 1
ATOM 2674 C C . PHE A 1 361 ? 11.601 25.900 -8.244 1.00 33.22 346 PHE A C 1
ATOM 2675 O O . PHE A 1 361 ? 11.575 24.762 -8.764 1.00 40.00 346 PHE A O 1
ATOM 2683 N N . THR A 1 362 ? 12.367 26.898 -8.668 1.00 32.13 347 THR A N 1
ATOM 2684 C CA . THR A 1 362 ? 13.270 26.795 -9.838 1.00 34.14 347 THR A CA 1
ATOM 2685 C C . THR A 1 362 ? 14.520 25.973 -9.526 1.00 36.71 347 THR A C 1
ATOM 2686 O O . THR A 1 362 ? 15.234 25.679 -10.469 1.00 39.58 347 THR A O 1
ATOM 2690 N N . ARG A 1 363 ? 14.802 25.672 -8.260 1.00 37.76 348 ARG A N 1
ATOM 2691 C CA . ARG A 1 363 ? 16.027 24.906 -7.916 1.00 37.00 348 ARG A CA 1
ATOM 2692 C C . ARG A 1 363 ? 15.708 23.456 -7.527 1.00 41.91 348 ARG A C 1
ATOM 2693 O O . ARG A 1 363 ? 15.786 22.604 -8.406 1.00 49.19 348 ARG A O 1
ATOM 2701 N N . SER A 1 364 ? 15.373 23.148 -6.280 1.00 40.93 349 SER A N 1
ATOM 2702 C CA . SER A 1 364 ? 15.147 21.716 -5.956 1.00 41.11 349 SER A CA 1
ATOM 2703 C C . SER A 1 364 ? 13.687 21.272 -6.105 1.00 42.14 349 SER A C 1
ATOM 2704 O O . SER A 1 364 ? 13.429 20.086 -6.135 1.00 45.78 349 SER A O 1
ATOM 2707 N N . GLY A 1 365 ? 12.775 22.213 -6.200 1.00 36.68 350 GLY A N 1
ATOM 2708 C CA . GLY A 1 365 ? 11.338 21.914 -6.358 1.00 38.11 350 GLY A CA 1
ATOM 2709 C C . GLY A 1 365 ? 10.657 21.698 -5.013 1.00 33.43 350 GLY A C 1
ATOM 2710 O O . GLY A 1 365 ? 11.357 21.547 -3.998 1.00 31.27 350 GLY A O 1
ATOM 2711 N N . ILE A 1 366 ? 9.327 21.687 -5.002 1.00 32.68 351 ILE A N 1
ATOM 2712 C CA . ILE A 1 366 ? 8.504 21.622 -3.756 1.00 30.48 351 ILE A CA 1
ATOM 2713 C C . ILE A 1 366 ? 8.789 20.312 -3.008 1.00 28.52 351 ILE A C 1
ATOM 2714 O O . ILE A 1 366 ? 9.070 19.283 -3.659 1.00 33.00 351 ILE A O 1
ATOM 2719 N N . ASP A 1 367 ? 8.730 20.362 -1.675 1.00 27.85 352 ASP A N 1
ATOM 2720 C CA . ASP A 1 367 ? 8.813 19.169 -0.799 1.00 29.31 352 ASP A CA 1
ATOM 2721 C C . ASP A 1 367 ? 7.508 18.390 -0.959 1.00 29.10 352 ASP A C 1
ATOM 2722 O O . ASP A 1 367 ? 6.444 18.931 -0.593 1.00 32.36 352 ASP A O 1
ATOM 2727 N N . ILE A 1 368 ? 7.590 17.180 -1.513 1.00 30.77 353 ILE A N 1
ATOM 2728 C CA . ILE A 1 368 ? 6.399 16.361 -1.888 1.00 34.47 353 ILE A CA 1
ATOM 2729 C C . ILE A 1 368 ? 5.704 15.801 -0.640 1.00 36.06 353 ILE A C 1
ATOM 2730 O O . ILE A 1 368 ? 4.597 15.274 -0.803 1.00 41.71 353 ILE A O 1
ATOM 2735 N N . ALA A 1 369 ? 6.305 15.903 0.551 1.00 35.49 354 ALA A N 1
ATOM 2736 C CA . ALA A 1 369 ? 5.726 15.388 1.817 1.00 39.28 354 ALA A CA 1
ATOM 2737 C C . ALA A 1 369 ? 4.810 16.440 2.458 1.00 38.17 354 ALA A C 1
ATOM 2738 O O . ALA A 1 369 ? 4.024 16.068 3.347 1.00 39.70 354 ALA A O 1
ATOM 2740 N N . LEU A 1 370 ? 4.885 17.704 2.032 1.00 33.32 355 LEU A N 1
ATOM 2741 C CA . LEU A 1 370 ? 4.090 18.795 2.652 1.00 33.23 355 LEU A CA 1
ATOM 2742 C C . LEU A 1 370 ? 2.666 18.772 2.106 1.00 33.51 355 LEU A C 1
ATOM 2743 O O . LEU A 1 370 ? 2.445 18.507 0.927 1.00 33.71 355 LEU A O 1
ATOM 2748 N N . PRO A 1 371 ? 1.651 19.049 2.951 1.00 32.51 356 PRO A N 1
ATOM 2749 C CA . PRO A 1 371 ? 0.283 19.197 2.463 1.00 34.58 356 PRO A CA 1
ATOM 2750 C C . PRO A 1 371 ? 0.166 20.427 1.551 1.00 34.35 356 PRO A C 1
ATOM 2751 O O . PRO A 1 371 ? 0.905 21.392 1.745 1.00 36.10 356 PRO A O 1
ATOM 2755 N N . ALA A 1 372 ? -0.739 20.356 0.570 1.00 35.37 357 ALA A N 1
ATOM 2756 C CA . ALA A 1 372 ? -1.147 21.497 -0.282 1.00 35.68 357 ALA A CA 1
ATOM 2757 C C . ALA A 1 372 ? -1.609 22.631 0.638 1.00 35.17 357 ALA A C 1
ATOM 2758 O O . ALA A 1 372 ? -2.423 22.358 1.541 1.00 35.07 357 ALA A O 1
ATOM 2760 N N . CYS A 1 373 ? -1.083 23.843 0.457 1.00 30.56 358 CYS A N 1
ATOM 2761 C CA . CYS A 1 373 ? -1.444 25.008 1.302 1.00 30.82 358 CYS A CA 1
ATOM 2762 C C . CYS A 1 373 ? -1.423 26.308 0.488 1.00 27.46 358 CYS A C 1
ATOM 2763 O O . CYS A 1 373 ? -1.394 27.368 1.108 1.00 31.06 358 CYS A O 1
ATOM 2766 N N . GLY A 1 374 ? -1.504 26.222 -0.845 1.00 31.70 359 GLY A N 1
ATOM 2767 C CA . GLY A 1 374 ? -1.675 27.383 -1.741 1.00 32.51 359 GLY A CA 1
ATOM 2768 C C . GLY A 1 374 ? -0.363 28.080 -2.075 1.00 28.54 359 GLY A C 1
ATOM 2769 O O . GLY A 1 374 ? -0.412 29.246 -2.523 1.00 29.29 359 GLY A O 1
ATOM 2770 N N . LEU A 1 375 ? 0.777 27.411 -1.900 1.00 27.49 360 LEU A N 1
ATOM 2771 C CA . LEU A 1 375 ? 2.094 27.993 -2.266 1.00 26.26 360 LEU A CA 1
ATOM 2772 C C . LEU A 1 375 ? 2.064 28.398 -3.747 1.00 24.29 360 LEU A C 1
ATOM 2773 O O . LEU A 1 375 ? 1.675 27.578 -4.587 1.00 30.95 360 LEU A O 1
ATOM 2778 N N . LEU A 1 376 ? 2.414 29.648 -4.043 1.00 26.66 361 LEU A N 1
ATOM 2779 C CA . LEU A 1 376 ? 2.414 30.193 -5.425 1.00 26.47 361 LEU A CA 1
ATOM 2780 C C . LEU A 1 376 ? 3.552 29.569 -6.246 1.00 27.62 361 LEU A C 1
ATOM 2781 O O . LEU A 1 376 ? 4.717 29.690 -5.842 1.00 27.66 361 LEU A O 1
ATOM 2786 N N . THR A 1 377 ? 3.189 28.928 -7.359 1.00 29.51 362 THR A N 1
ATOM 2787 C CA . THR A 1 377 ? 4.171 28.366 -8.317 1.00 32.59 362 THR A CA 1
ATOM 2788 C C . THR A 1 377 ? 4.505 29.425 -9.363 1.00 33.97 362 THR A C 1
ATOM 2789 O O . THR A 1 377 ? 5.457 29.253 -10.074 1.00 39.02 362 THR A O 1
ATOM 2793 N N . GLN A 1 378 ? 3.730 30.491 -9.410 1.00 33.52 363 GLN A N 1
ATOM 2794 C CA . GLN A 1 378 ? 4.003 31.605 -10.333 1.00 35.16 363 GLN A CA 1
ATOM 2795 C C . GLN A 1 378 ? 3.368 32.868 -9.772 1.00 33.57 363 GLN A C 1
ATOM 2796 O O . GLN A 1 378 ? 2.476 32.762 -8.972 1.00 33.83 363 GLN A O 1
ATOM 2802 N N . SER A 1 379 ? 3.833 34.012 -10.230 1.00 32.81 364 SER A N 1
ATOM 2803 C CA . SER A 1 379 ? 3.276 35.316 -9.816 1.00 34.34 364 SER A CA 1
ATOM 2804 C C . SER A 1 379 ? 1.831 35.454 -10.317 1.00 36.04 364 SER A C 1
ATOM 2805 O O . SER A 1 379 ? 1.519 34.934 -11.379 1.00 38.61 364 SER A O 1
ATOM 2808 N N . GLN A 1 380 ? 0.983 36.117 -9.546 1.00 36.12 365 GLN A N 1
ATOM 2809 C CA . GLN A 1 380 ? -0.416 36.333 -9.979 1.00 35.12 365 GLN A CA 1
ATOM 2810 C C . GLN A 1 380 ? -0.966 37.584 -9.300 1.00 35.49 365 GLN A C 1
ATOM 2811 O O . GLN A 1 380 ? -0.394 38.034 -8.322 1.00 32.40 365 GLN A O 1
ATOM 2817 N N . PRO A 1 381 ? -2.040 38.206 -9.813 1.00 36.42 366 PRO A N 1
ATOM 2818 C CA . PRO A 1 381 ? -2.580 39.386 -9.177 1.00 35.83 366 PRO A CA 1
ATOM 2819 C C . PRO A 1 381 ? -3.244 39.080 -7.831 1.00 32.99 366 PRO A C 1
ATOM 2820 O O . PRO A 1 381 ? -3.668 38.011 -7.611 1.00 34.50 366 PRO A O 1
ATOM 2824 N N . LEU A 1 382 ? -3.218 40.067 -6.954 1.00 31.28 367 LEU A N 1
ATOM 2825 C CA . LEU A 1 382 ? -3.939 40.017 -5.660 1.00 31.98 367 LEU A CA 1
ATOM 2826 C C . LEU A 1 382 ? -5.430 40.221 -5.950 1.00 32.22 367 LEU A C 1
ATOM 2827 O O . LEU A 1 382 ? -5.782 41.239 -6.593 1.00 34.36 367 LEU A O 1
ATOM 2832 N N . GLU A 1 383 ? -6.270 39.271 -5.537 1.00 30.52 368 GLU A N 1
ATOM 2833 C CA . GLU A 1 383 ? -7.707 39.240 -5.914 1.00 32.73 368 GLU A CA 1
ATOM 2834 C C . GLU A 1 383 ? -8.577 39.842 -4.803 1.00 32.44 368 GLU A C 1
ATOM 2835 O O . GLU A 1 383 ? -9.742 40.144 -5.095 1.00 39.66 368 GLU A O 1
ATOM 2841 N N . LYS A 1 384 ? -8.050 39.976 -3.585 1.00 33.83 369 LYS A N 1
ATOM 2842 C CA . LYS A 1 384 ? -8.754 40.569 -2.415 1.00 37.30 369 LYS A CA 1
ATOM 2843 C C . LYS A 1 384 ? -7.819 41.566 -1.737 1.00 33.23 369 LYS A C 1
ATOM 2844 O O . LYS A 1 384 ? -6.647 41.269 -1.555 1.00 38.65 369 LYS A O 1
ATOM 2850 N N . PRO A 1 385 ? -8.288 42.771 -1.340 1.00 36.37 370 PRO A N 1
ATOM 2851 C CA . PRO A 1 385 ? -7.400 43.812 -0.817 1.00 34.16 370 PRO A CA 1
ATOM 2852 C C . PRO A 1 385 ? -7.046 43.647 0.668 1.00 30.66 370 PRO A C 1
ATOM 2853 O O . PRO A 1 385 ? -7.025 44.632 1.379 1.00 29.02 370 PRO A O 1
ATOM 2857 N N . ILE A 1 386 ? -6.757 42.414 1.096 1.00 28.76 371 ILE A N 1
ATOM 2858 C CA . ILE A 1 386 ? -6.363 42.092 2.496 1.00 27.91 371 ILE A CA 1
ATOM 2859 C C . ILE A 1 386 ? -5.201 41.097 2.439 1.00 27.26 371 ILE A C 1
ATOM 2860 O O . ILE A 1 386 ? -5.311 40.073 1.735 1.00 28.05 371 ILE A O 1
ATOM 2865 N N . VAL A 1 387 ? -4.133 41.377 3.173 1.00 25.00 372 VAL A N 1
ATOM 2866 C CA . VAL A 1 387 ? -2.929 40.502 3.203 1.00 25.69 372 VAL A CA 1
ATOM 2867 C C . VAL A 1 387 ? -2.540 40.249 4.656 1.00 23.00 372 VAL A C 1
ATOM 2868 O O . VAL A 1 387 ? -2.799 41.124 5.519 1.00 26.38 372 VAL A O 1
ATOM 2872 N N . MET A 1 388 ? -1.921 39.093 4.887 1.00 22.35 373 MET A N 1
ATOM 2873 C CA . MET A 1 388 ? -1.449 38.626 6.215 1.00 21.27 373 MET A CA 1
ATOM 2874 C C . MET A 1 388 ? 0.058 38.371 6.146 1.00 21.48 373 MET A C 1
ATOM 2875 O O . MET A 1 388 ? 0.532 37.862 5.109 1.00 23.66 373 MET A O 1
ATOM 2880 N N . SER A 1 389 ? 0.778 38.737 7.208 1.00 20.51 374 SER A N 1
ATOM 2881 C CA . SER A 1 389 ? 2.216 38.410 7.374 1.00 20.09 374 SER A CA 1
ATOM 2882 C C . SER A 1 389 ? 2.440 37.749 8.738 1.00 19.33 374 SER A C 1
ATOM 2883 O O . SER A 1 389 ? 2.084 38.347 9.757 1.00 20.54 374 SER A O 1
ATOM 2886 N N . ASN A 1 390 ? 3.028 36.554 8.743 1.00 20.15 375 ASN A N 1
ATOM 2887 C CA . ASN A 1 390 ? 3.261 35.770 9.983 1.00 20.67 375 ASN A CA 1
ATOM 2888 C C . ASN A 1 390 ? 4.754 35.669 10.298 1.00 20.67 375 ASN A C 1
ATOM 2889 O O . ASN A 1 390 ? 5.580 35.627 9.351 1.00 20.45 375 ASN A O 1
ATOM 2894 N N . SER A 1 391 ? 5.066 35.637 11.596 1.00 19.39 376 SER A N 1
ATOM 2895 C CA . SER A 1 391 ? 6.435 35.469 12.142 1.00 19.46 376 SER A CA 1
ATOM 2896 C C . SER A 1 391 ? 6.410 34.482 13.318 1.00 20.73 376 SER A C 1
ATOM 2897 O O . SER A 1 391 ? 5.644 34.710 14.272 1.00 21.24 376 SER A O 1
ATOM 2900 N N . PHE A 1 392 ? 7.264 33.454 13.279 1.00 23.13 377 PHE A N 1
ATOM 2901 C CA . PHE A 1 392 ? 7.371 32.406 14.335 1.00 26.98 377 PHE A CA 1
ATOM 2902 C C . PHE A 1 392 ? 8.822 32.311 14.815 1.00 29.09 377 PHE A C 1
ATOM 2903 O O . PHE A 1 392 ? 9.667 31.825 14.040 1.00 37.71 377 PHE A O 1
ATOM 2911 N N . ALA A 1 393 ? 9.086 32.717 16.060 1.00 23.67 378 ALA A N 1
ATOM 2912 C CA . ALA A 1 393 ? 10.433 33.060 16.581 1.00 24.98 378 ALA A CA 1
ATOM 2913 C C . ALA A 1 393 ? 10.938 32.089 17.657 1.00 21.87 378 ALA A C 1
ATOM 2914 O O . ALA A 1 393 ? 10.137 31.320 18.209 1.00 25.10 378 ALA A O 1
ATOM 2916 N N . PHE A 1 394 ? 12.246 32.159 17.971 1.00 22.62 379 PHE A N 1
ATOM 2917 C CA . PHE A 1 394 ? 12.842 31.481 19.145 1.00 22.30 379 PHE A CA 1
ATOM 2918 C C . PHE A 1 394 ? 12.056 31.877 20.401 1.00 23.42 379 PHE A C 1
ATOM 2919 O O . PHE A 1 394 ? 11.435 32.981 20.460 1.00 24.06 379 PHE A O 1
ATOM 2927 N N . GLY A 1 395 ? 12.059 30.983 21.392 1.00 22.20 380 GLY A N 1
ATOM 2928 C CA . GLY A 1 395 ? 11.231 31.123 22.605 1.00 24.26 380 GLY A CA 1
ATOM 2929 C C . GLY A 1 395 ? 9.763 30.919 22.270 1.00 24.09 380 GLY A C 1
ATOM 2930 O O . GLY A 1 395 ? 8.893 31.376 23.075 1.00 25.37 380 GLY A O 1
ATOM 2931 N N . GLY A 1 396 ? 9.480 30.278 21.125 1.00 23.89 381 GLY A N 1
ATOM 2932 C CA . GLY A 1 396 ? 8.111 29.975 20.642 1.00 23.75 381 GLY A CA 1
ATOM 2933 C C . GLY A 1 396 ? 7.222 31.209 20.512 1.00 22.69 381 GLY A C 1
ATOM 2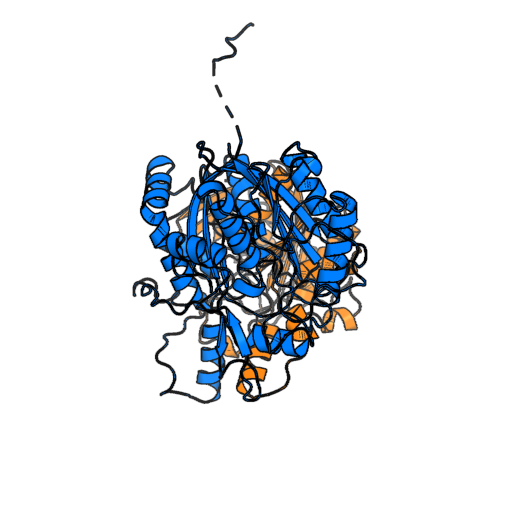934 O O . GLY A 1 396 ? 6.017 31.093 20.752 1.00 22.84 381 GLY A O 1
ATOM 2935 N N . ASN A 1 397 ? 7.775 32.351 20.114 1.00 20.25 382 ASN A N 1
ATOM 2936 C CA . ASN A 1 397 ? 7.061 33.653 20.128 1.00 18.81 382 ASN A CA 1
ATOM 2937 C C . ASN A 1 397 ? 6.481 33.938 18.735 1.00 18.35 382 ASN A C 1
ATOM 2938 O O . ASN A 1 397 ? 7.271 34.094 17.771 1.00 19.27 382 ASN A O 1
ATOM 2943 N N . ASN A 1 398 ? 5.149 34.040 18.630 1.00 18.99 383 ASN A N 1
ATOM 2944 C CA . ASN A 1 398 ? 4.424 34.085 17.334 1.00 19.11 383 ASN A CA 1
ATOM 2945 C C . ASN A 1 398 ? 3.665 35.408 17.168 1.00 19.35 383 ASN A C 1
ATOM 2946 O O . ASN A 1 398 ? 3.031 35.868 18.145 1.00 19.26 383 ASN A O 1
ATOM 2951 N N . THR A 1 399 ? 3.668 35.951 15.948 1.00 18.39 384 THR A N 1
ATOM 2952 C CA . THR A 1 399 ? 2.829 37.118 15.560 1.00 19.66 384 THR A CA 1
ATOM 2953 C C . THR A 1 399 ? 2.166 36.859 14.207 1.00 18.80 384 THR A C 1
ATOM 2954 O O . THR A 1 399 ? 2.745 36.153 13.346 1.00 19.75 384 THR A O 1
ATOM 2958 N N . SER A 1 400 ? 0.990 37.454 14.039 1.00 18.48 385 SER A N 1
ATOM 2959 C CA . SER A 1 400 ? 0.224 37.534 12.776 1.00 19.74 385 SER A CA 1
ATOM 2960 C C . SER A 1 400 ? -0.257 38.973 12.609 1.00 20.48 385 SER A C 1
ATOM 2961 O O . SER A 1 400 ? -0.850 39.501 13.566 1.00 21.33 385 SER A O 1
ATOM 2964 N N . LEU A 1 401 ? 0.007 39.576 11.450 1.00 19.22 386 LEU A N 1
ATOM 2965 C CA . LEU A 1 401 ? -0.441 40.955 11.114 1.00 20.19 386 LEU A CA 1
ATOM 2966 C C . LEU A 1 401 ? -1.313 40.902 9.863 1.00 21.08 386 LEU A C 1
ATOM 2967 O O . LEU A 1 401 ? -0.950 40.182 8.913 1.00 21.73 386 LEU A O 1
ATOM 2972 N N . ILE A 1 402 ? -2.401 41.673 9.866 1.00 21.55 387 ILE A N 1
ATOM 2973 C CA . ILE A 1 402 ? -3.320 41.799 8.704 1.00 22.18 387 ILE A CA 1
ATOM 2974 C C . ILE A 1 402 ? -3.399 43.272 8.298 1.00 21.97 387 ILE A C 1
ATOM 2975 O O . ILE A 1 402 ? -3.758 44.113 9.134 1.00 23.49 387 ILE A O 1
ATOM 2980 N N . LEU A 1 403 ? -3.071 43.545 7.039 1.00 22.13 388 LEU A N 1
ATOM 2981 C CA . LEU A 1 403 ? -3.139 44.890 6.418 1.00 22.96 388 LEU A CA 1
ATOM 2982 C C . LEU A 1 403 ? -4.251 44.866 5.371 1.00 25.05 388 LEU A C 1
ATOM 2983 O O . LEU A 1 403 ? -4.434 43.819 4.725 1.00 25.48 388 LEU A O 1
ATOM 2988 N N . GLY A 1 404 ? -4.925 45.995 5.174 1.00 26.28 389 GLY A N 1
ATOM 2989 C CA . GLY A 1 404 ? -6.021 46.095 4.197 1.00 29.93 389 GLY A CA 1
ATOM 2990 C C . GLY A 1 404 ? -6.161 47.486 3.633 1.00 29.18 389 GLY A C 1
ATOM 2991 O O . GLY A 1 404 ? -5.790 48.448 4.321 1.00 32.81 389 GLY A O 1
ATOM 2992 N N . VAL A 1 405 ? -6.701 47.583 2.418 1.00 35.58 390 VAL A N 1
ATOM 2993 C CA . VAL A 1 405 ? -7.129 48.877 1.812 1.00 38.50 390 VAL A CA 1
ATOM 2994 C C . VAL A 1 405 ? -8.300 49.384 2.658 1.00 42.36 390 VAL A C 1
ATOM 2995 O O . VAL A 1 405 ? -9.259 48.613 2.848 1.00 48.90 390 VAL A O 1
ATOM 2999 N N . ALA A 1 406 ? -8.190 50.608 3.178 1.00 44.14 391 ALA A N 1
ATOM 3000 C CA . ALA A 1 406 ? -9.191 51.251 4.059 1.00 49.04 391 ALA A CA 1
ATOM 3001 C C . ALA A 1 406 ? -10.469 51.508 3.254 1.00 54.40 391 ALA A C 1
ATOM 3002 O O . ALA A 1 406 ? -10.409 51.901 2.085 1.00 55.56 391 ALA A O 1
ATOM 3005 N N . LYS B 2 2 ? 1.623 58.936 31.299 1.0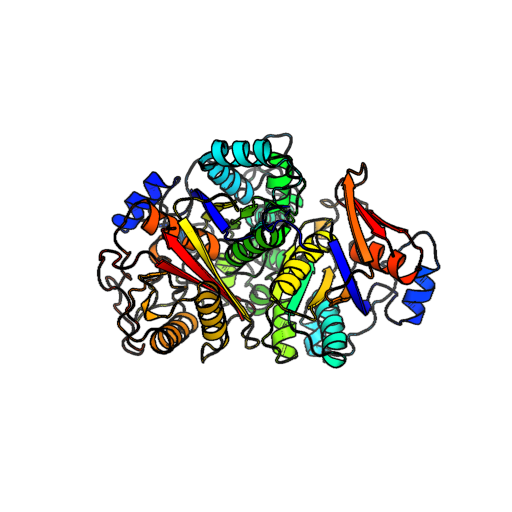0 50.11 2 LYS B N 1
ATOM 3006 C CA . LYS B 2 2 ? 1.068 58.563 32.618 1.00 49.62 2 LYS B CA 1
ATOM 3007 C C . LYS B 2 2 ? 0.432 57.174 32.585 1.00 45.96 2 LYS B C 1
ATOM 3008 O O . LYS B 2 2 ? -0.263 56.821 31.649 1.00 51.89 2 LYS B O 1
ATOM 3014 N N . LEU B 2 3 ? 0.627 56.446 33.676 1.00 37.33 3 LEU B N 1
ATOM 3015 C CA . LEU B 2 3 ? -0.011 55.121 33.776 1.00 35.19 3 LEU B CA 1
ATOM 3016 C C . LEU B 2 3 ? -0.541 54.879 35.189 1.00 30.55 3 LEU B C 1
ATOM 3017 O O . LEU B 2 3 ? -0.112 55.524 36.102 1.00 29.93 3 LEU B O 1
ATOM 3022 N N . THR B 2 4 ? -1.557 54.045 35.264 1.00 29.78 4 THR B N 1
ATOM 3023 C CA . THR B 2 4 ? -2.144 53.613 36.552 1.00 28.65 4 THR B CA 1
ATOM 3024 C C . THR B 2 4 ? -2.291 52.099 36.495 1.00 27.09 4 THR B C 1
ATOM 3025 O O . THR B 2 4 ? -2.648 51.563 35.414 1.00 29.63 4 THR B O 1
ATOM 3029 N N . LEU B 2 5 ? -1.984 51.436 37.601 1.00 25.96 5 LEU B N 1
ATOM 3030 C CA . LEU B 2 5 ? -2.141 49.969 37.700 1.00 26.80 5 LEU B CA 1
ATOM 3031 C C . LEU B 2 5 ? -2.254 49.558 39.166 1.00 24.06 5 LEU B C 1
ATOM 3032 O O . LEU B 2 5 ? -2.048 50.406 40.069 1.00 25.87 5 LEU B O 1
ATOM 3037 N N . ASP B 2 6 ? -2.610 48.297 39.364 1.00 24.56 6 ASP B N 1
ATOM 3038 C CA . ASP B 2 6 ? -2.530 47.619 40.675 1.00 23.12 6 ASP B CA 1
ATOM 3039 C C . ASP B 2 6 ? -1.345 46.656 40.626 1.00 20.19 6 ASP B C 1
ATOM 3040 O O . ASP B 2 6 ? -1.056 46.076 39.554 1.00 21.56 6 ASP B O 1
ATOM 3045 N N . ILE B 2 7 ? -0.655 46.528 41.750 1.00 22.77 7 ILE B N 1
ATOM 3046 C CA . ILE B 2 7 ? 0.374 45.475 41.949 1.00 22.65 7 ILE B CA 1
ATOM 3047 C C . ILE B 2 7 ? -0.089 44.623 43.124 1.00 24.87 7 ILE B C 1
ATOM 3048 O O . ILE B 2 7 ? -0.243 45.168 44.234 1.00 30.31 7 ILE B O 1
ATOM 3053 N N . THR B 2 8 ? -0.318 43.336 42.883 1.00 23.51 8 THR B N 1
ATOM 3054 C CA . THR B 2 8 ? -1.037 42.476 43.852 1.00 25.91 8 THR B CA 1
ATOM 3055 C C . THR B 2 8 ? -0.094 41.435 44.469 1.00 23.45 8 THR B C 1
ATOM 3056 O O . THR B 2 8 ? -0.523 40.772 45.404 1.00 27.03 8 THR B O 1
ATOM 3060 N N . ASP B 2 9 ? 1.139 41.283 43.974 1.00 21.52 9 ASP B N 1
ATOM 3061 C CA . ASP B 2 9 ? 2.116 40.323 44.545 1.00 19.92 9 ASP B CA 1
ATOM 3062 C C . ASP B 2 9 ? 3.487 40.660 43.962 1.00 19.49 9 ASP B C 1
ATOM 3063 O O . ASP B 2 9 ? 3.573 41.412 42.961 1.00 19.39 9 ASP B O 1
ATOM 3068 N N . TRP B 2 10 ? 4.522 40.108 44.574 1.00 17.38 10 TRP B N 1
ATOM 3069 C CA . TRP B 2 10 ? 5.922 40.377 44.192 1.00 17.91 10 TRP B CA 1
ATOM 3070 C C . TRP B 2 10 ? 6.823 39.264 44.723 1.00 17.95 10 TRP B C 1
ATOM 3071 O O . TRP B 2 10 ? 6.443 38.551 45.670 1.00 19.10 10 TRP B O 1
ATOM 3082 N N . GLN B 2 11 ? 7.999 39.162 44.115 1.00 17.58 11 GLN B N 1
ATOM 3083 C CA . GLN B 2 11 ? 9.070 38.221 44.515 1.00 17.99 11 GLN B CA 1
ATOM 3084 C C . GLN B 2 11 ? 10.369 38.789 43.964 1.00 17.64 11 GLN B C 1
ATOM 3085 O O . GLN B 2 11 ? 10.395 39.121 42.772 1.00 19.17 11 GLN B O 1
ATOM 3091 N N . ALA B 2 12 ? 11.404 38.903 44.788 1.00 16.73 12 ALA B N 1
ATOM 3092 C CA . ALA B 2 12 ? 12.653 39.545 44.331 1.00 15.96 12 ALA B CA 1
ATOM 3093 C C . ALA B 2 12 ? 13.885 38.920 44.974 1.00 16.16 12 ALA B C 1
ATOM 3094 O O . ALA B 2 12 ? 13.808 38.396 46.099 1.00 17.26 12 ALA B O 1
ATOM 3096 N N . ILE B 2 13 ? 15.005 39.036 44.273 1.00 16.29 13 ILE B N 1
ATOM 3097 C CA . ILE B 2 13 ? 16.314 38.559 44.785 1.00 16.41 13 ILE B CA 1
ATOM 3098 C C . ILE B 2 13 ? 17.406 39.509 44.296 1.00 16.30 13 ILE B C 1
ATOM 3099 O O . ILE B 2 13 ? 17.439 39.865 43.101 1.00 17.59 13 ILE B O 1
ATOM 3104 N N . ALA B 2 14 ? 18.268 39.912 45.221 1.00 19.45 14 ALA B N 1
ATOM 3105 C CA . ALA B 2 14 ? 19.452 40.743 44.936 1.00 19.08 14 ALA B CA 1
ATOM 3106 C C . ALA B 2 14 ? 20.517 40.388 45.959 1.00 20.97 14 ALA B C 1
ATOM 3107 O O . ALA B 2 14 ? 20.238 39.659 46.917 1.00 22.08 14 ALA B O 1
ATOM 3109 N N . PRO B 2 15 ? 21.777 40.837 45.783 1.00 21.01 15 PRO B N 1
ATOM 3110 C CA . PRO B 2 15 ? 22.816 40.498 46.754 1.00 23.05 15 PRO B CA 1
ATOM 3111 C C . PRO B 2 15 ? 22.358 40.837 48.185 1.00 22.96 15 PRO B C 1
ATOM 3112 O O . PRO B 2 15 ? 22.013 41.977 48.436 1.00 24.41 15 PRO B O 1
ATOM 3116 N N . GLY B 2 16 ? 22.288 39.827 49.060 1.00 24.14 16 GLY B N 1
ATOM 3117 C CA . GLY B 2 16 ? 21.947 39.997 50.489 1.00 26.26 16 GLY B CA 1
ATOM 3118 C C . GLY B 2 16 ? 20.450 40.125 50.764 1.00 25.59 16 GLY B C 1
ATOM 3119 O O . GLY B 2 16 ? 20.091 40.303 51.950 1.00 27.86 16 GLY B O 1
ATOM 3120 N N . LEU B 2 17 ? 19.598 40.040 49.739 1.00 21.78 17 LEU B N 1
ATOM 3121 C CA . LEU B 2 17 ? 18.143 40.325 49.847 1.00 22.82 17 LEU B CA 1
ATOM 3122 C C . LEU B 2 17 ? 17.334 39.247 49.120 1.00 20.16 17 LEU B C 1
ATOM 3123 O O . LEU B 2 17 ? 17.379 39.192 47.893 1.00 20.85 17 LEU B O 1
ATOM 3128 N N . SER B 2 18 ? 16.585 38.434 49.856 1.00 21.16 18 SER B N 1
ATOM 3129 C CA . SER B 2 18 ? 15.660 37.448 49.234 1.00 23.15 18 SER B CA 1
ATOM 3130 C C . SER B 2 18 ? 14.418 37.257 50.104 1.00 21.40 18 SER B C 1
ATOM 3131 O O . SER B 2 18 ? 13.320 37.196 49.535 1.00 26.36 18 SER B O 1
ATOM 3134 N N . LEU B 2 19 ? 14.588 37.156 51.416 1.00 21.30 19 LEU B N 1
ATOM 3135 C CA . LEU B 2 19 ? 13.461 36.920 52.353 1.00 22.53 19 LEU B CA 1
ATOM 3136 C C . LEU B 2 19 ? 12.639 38.207 52.467 1.00 21.10 19 LEU B C 1
ATOM 3137 O O . LEU B 2 19 ? 13.211 39.308 52.414 1.00 20.29 19 LEU B O 1
ATOM 3142 N N . THR B 2 20 ? 11.332 38.074 52.650 1.00 21.14 20 THR B N 1
ATOM 3143 C CA . THR B 2 20 ? 10.438 39.237 52.838 1.00 21.65 20 THR B CA 1
ATOM 3144 C C . THR B 2 20 ? 11.020 40.155 53.920 1.00 20.31 20 THR B C 1
ATOM 3145 O O . THR B 2 20 ? 11.052 41.381 53.698 1.00 21.19 20 THR B O 1
ATOM 3149 N N . GLU B 2 21 ? 11.462 39.601 55.054 1.00 20.56 21 GLU B N 1
ATOM 3150 C CA . GLU B 2 21 ? 11.954 40.417 56.198 1.00 21.19 21 GLU B CA 1
ATOM 3151 C C . GLU B 2 21 ? 13.203 41.214 55.783 1.00 20.84 21 GLU B C 1
ATOM 3152 O O . GLU B 2 21 ? 13.358 42.353 56.261 1.00 22.63 21 GLU B O 1
ATOM 3158 N N . GLU B 2 22 ? 14.040 40.661 54.905 1.00 20.35 22 GLU B N 1
ATOM 3159 C CA . GLU B 2 22 ? 15.267 41.353 54.420 1.00 21.73 22 GLU B CA 1
ATOM 3160 C C . GLU B 2 22 ? 14.854 42.558 53.565 1.00 20.96 22 GLU B C 1
ATOM 3161 O O . GLU B 2 22 ? 15.403 43.657 53.767 1.00 21.82 22 GLU B O 1
ATOM 3167 N N . TRP B 2 23 ? 13.918 42.356 52.641 1.00 19.83 23 TRP B N 1
ATOM 3168 C CA . TRP B 2 23 ? 13.395 43.434 51.765 1.00 19.91 23 TRP B CA 1
ATOM 3169 C C . TRP B 2 23 ? 12.732 44.520 52.615 1.00 20.30 23 TRP B C 1
ATOM 3170 O O . TRP B 2 23 ? 12.958 45.704 52.338 1.00 19.72 23 TRP B O 1
ATOM 3181 N N . LYS B 2 24 ? 11.922 44.132 53.597 1.00 21.10 24 LYS B N 1
ATOM 3182 C CA . LYS B 2 24 ? 11.188 45.113 54.428 1.00 23.18 24 LYS B CA 1
ATOM 3183 C C . LYS B 2 24 ? 12.200 45.940 55.232 1.00 24.19 24 LYS B C 1
ATOM 3184 O O . LYS B 2 24 ? 12.057 47.165 55.239 1.00 24.79 24 LYS B O 1
ATOM 3190 N N . ALA B 2 25 ? 13.200 45.306 55.851 1.00 23.33 25 ALA B N 1
ATOM 3191 C CA . ALA B 2 25 ? 14.235 46.005 56.649 1.00 25.15 25 ALA B CA 1
ATOM 3192 C C . ALA B 2 25 ? 14.989 46.973 55.734 1.00 24.53 25 ALA B C 1
ATOM 3193 O O . ALA B 2 25 ? 15.280 48.110 56.141 1.00 26.26 25 ALA B O 1
ATOM 3195 N N . TRP B 2 26 ? 15.318 46.512 54.533 1.00 23.58 26 TRP B N 1
ATOM 3196 C CA . TRP B 2 26 ? 16.060 47.309 53.528 1.00 22.56 26 TRP B CA 1
ATOM 3197 C C . TRP B 2 26 ? 15.243 48.539 53.116 1.00 22.73 26 TRP B C 1
ATOM 3198 O O . TRP B 2 26 ? 15.835 49.614 53.003 1.00 24.39 26 TRP B O 1
ATOM 3209 N N . SER B 2 27 ? 13.927 48.400 52.923 1.00 23.97 27 SER B N 1
ATOM 3210 C CA . SER B 2 27 ? 13.027 49.523 52.543 1.00 23.86 27 SER B CA 1
ATOM 3211 C C . SER B 2 27 ? 12.985 50.576 53.660 1.00 25.53 27 SER B C 1
ATOM 3212 O O . SER B 2 27 ? 12.705 51.743 53.345 1.00 29.57 27 SER B O 1
ATOM 3215 N N . ALA B 2 28 ? 13.259 50.191 54.912 1.00 27.08 28 ALA B N 1
ATOM 3216 C CA . ALA B 2 28 ? 13.289 51.111 56.073 1.00 31.64 28 ALA B CA 1
ATOM 3217 C C . ALA B 2 28 ? 14.614 51.888 56.134 1.00 33.59 28 ALA B C 1
ATOM 3218 O O . ALA B 2 28 ? 14.671 52.852 56.911 1.00 39.14 28 ALA B O 1
ATOM 3220 N N . THR B 2 29 ? 15.628 51.506 55.347 1.00 32.64 29 THR B N 1
ATOM 3221 C CA . THR B 2 29 ? 17.002 52.084 55.392 1.00 38.82 29 THR B CA 1
ATOM 3222 C C . THR B 2 29 ? 17.183 53.109 54.267 1.00 36.19 29 THR B C 1
ATOM 3223 O O . THR B 2 29 ? 16.800 52.803 53.135 1.00 34.61 29 THR B O 1
ATOM 3227 N N . LEU B 2 30 ? 17.787 54.263 54.579 1.00 40.72 30 LEU B N 1
ATOM 3228 C CA . LEU B 2 30 ? 18.198 55.307 53.598 1.00 41.14 30 LEU B CA 1
ATOM 3229 C C . LEU B 2 30 ? 19.699 55.559 53.729 1.00 43.42 30 LEU B C 1
ATOM 3230 O O . LEU B 2 30 ? 20.223 55.590 54.838 1.00 51.09 30 LEU B O 1
ATOM 3235 N N . PRO B 2 31 ? 20.446 55.745 52.615 1.00 44.23 31 PRO B N 1
ATOM 3236 C CA . PRO B 2 31 ? 19.893 55.652 51.262 1.00 42.43 31 PRO B CA 1
ATOM 3237 C C . PRO B 2 31 ? 19.634 54.194 50.853 1.00 38.47 31 PRO B C 1
ATOM 3238 O O . PRO B 2 31 ? 20.125 53.308 51.516 1.00 42.97 31 PRO B O 1
ATOM 3242 N N . ALA B 2 32 ? 18.854 53.991 49.790 1.00 35.23 32 ALA B N 1
ATOM 3243 C CA . ALA B 2 32 ? 18.616 52.673 49.158 1.00 34.26 32 ALA B CA 1
ATOM 3244 C C . ALA B 2 32 ? 19.925 52.229 48.500 1.00 34.49 32 ALA B C 1
ATOM 3245 O O . ALA B 2 32 ? 20.411 52.972 47.636 1.00 35.93 32 ALA B O 1
ATOM 3247 N N . ALA B 2 33 ? 20.492 51.094 48.913 1.00 33.58 33 ALA B N 1
ATOM 3248 C CA . ALA B 2 33 ? 21.829 50.647 48.461 1.00 33.18 33 ALA B CA 1
ATOM 3249 C C . ALA B 2 33 ? 21.967 49.124 48.494 1.00 30.81 33 ALA B C 1
ATOM 3250 O O . ALA B 2 33 ? 21.343 48.461 49.347 1.00 32.69 33 ALA B O 1
ATOM 3252 N N . ILE B 2 34 ? 22.795 48.606 47.587 1.00 28.29 34 ILE B N 1
ATOM 3253 C CA . ILE B 2 34 ? 23.125 47.160 47.467 1.00 26.77 34 ILE B CA 1
ATOM 3254 C C . ILE B 2 34 ? 24.626 47.010 47.696 1.00 28.78 34 ILE B C 1
ATOM 3255 O O . ILE B 2 34 ? 25.393 47.783 47.083 1.00 31.30 34 ILE B O 1
ATOM 3260 N N . ASP B 2 35 ? 25.022 46.048 48.532 1.00 30.24 35 ASP B N 1
ATOM 3261 C CA . ASP B 2 35 ? 26.435 45.614 48.664 1.00 34.44 35 ASP B CA 1
ATOM 3262 C C . ASP B 2 35 ? 26.642 44.384 47.775 1.00 37.90 35 ASP B C 1
ATOM 3263 O O . ASP B 2 35 ? 26.163 43.289 48.147 1.00 37.64 35 ASP B O 1
ATOM 3268 N N . LYS B 2 36 ? 27.359 44.561 46.659 1.00 37.72 36 LYS B N 1
ATOM 3269 C CA . LYS B 2 36 ? 27.573 43.511 45.626 1.00 40.74 36 LYS B CA 1
ATOM 3270 C C . LYS B 2 36 ? 28.415 42.358 46.192 1.00 41.17 36 LYS B C 1
ATOM 3271 O O . LYS B 2 36 ? 28.453 41.309 45.534 1.00 47.29 36 LYS B O 1
ATOM 3277 N N . SER B 2 37 ? 29.044 42.530 47.360 1.00 43.59 37 SER B N 1
ATOM 3278 C CA . SER B 2 37 ? 29.840 41.476 48.046 1.00 50.25 37 SER B CA 1
ATOM 3279 C C . SER B 2 37 ? 28.930 40.543 48.866 1.00 48.69 37 SER B C 1
ATOM 3280 O O . SER B 2 37 ? 29.417 39.488 49.320 1.00 50.57 37 SER B O 1
ATOM 3283 N N . ARG B 2 38 ? 27.652 40.888 49.046 1.00 42.94 38 ARG B N 1
ATOM 3284 C CA . ARG B 2 38 ? 26.688 40.030 49.784 1.00 40.51 38 ARG B CA 1
ATOM 3285 C C . ARG B 2 38 ? 26.288 38.868 48.877 1.00 40.32 38 ARG B C 1
ATOM 3286 O O . ARG B 2 38 ? 26.137 39.048 47.669 1.00 41.08 38 ARG B O 1
ATOM 3294 N N . PRO B 2 39 ? 26.099 37.645 49.422 1.00 39.76 39 PRO B N 1
ATOM 3295 C CA . PRO B 2 39 ? 25.776 36.481 48.598 1.00 38.51 39 PRO B CA 1
ATOM 3296 C C . PRO B 2 39 ? 24.333 36.517 48.081 1.00 33.33 39 PRO B C 1
ATOM 3297 O O . PRO B 2 39 ? 23.499 37.162 48.698 1.00 34.95 39 PRO B O 1
ATOM 3301 N N . LEU B 2 40 ? 24.084 35.845 46.957 1.00 33.67 40 LEU B N 1
ATOM 3302 C CA . LEU B 2 40 ? 22.720 35.592 46.418 1.00 31.15 40 LEU B CA 1
ATOM 3303 C C . LEU B 2 40 ? 22.205 34.262 46.965 1.00 33.32 40 LEU B C 1
ATOM 3304 O O . LEU B 2 40 ? 22.991 33.299 46.976 1.00 35.83 40 LEU B O 1
ATOM 3309 N N . GLU B 2 41 ? 20.936 34.211 47.386 1.00 31.85 41 GLU B N 1
ATOM 3310 C CA . GLU B 2 41 ? 20.269 32.945 47.798 1.00 34.97 41 GLU B CA 1
ATOM 3311 C C . GLU B 2 41 ? 20.227 32.002 46.590 1.00 32.51 41 GLU B C 1
ATOM 3312 O O . GLU B 2 41 ? 20.251 32.504 45.453 1.00 31.40 41 GLU B O 1
ATOM 3318 N N . LYS B 2 42 ? 20.166 30.687 46.835 1.00 35.61 42 LYS B N 1
ATOM 3319 C CA . LYS B 2 42 ? 19.948 29.640 45.798 1.00 35.32 42 LYS B CA 1
ATOM 3320 C C . LYS B 2 42 ? 18.536 29.761 45.207 1.00 31.34 42 LYS B C 1
ATOM 3321 O O . LYS B 2 42 ? 17.622 30.199 45.928 1.00 32.64 42 LYS B O 1
ATOM 3327 N N . CYS B 2 43 ? 18.354 29.328 43.953 1.00 29.91 43 CYS B N 1
ATOM 3328 C CA . CYS B 2 43 ? 17.024 29.173 43.305 1.00 29.42 43 CYS B CA 1
ATOM 3329 C C . CYS B 2 43 ? 16.222 28.150 44.116 1.00 31.73 43 CYS B C 1
ATOM 3330 O O . CYS B 2 43 ? 16.827 27.184 44.590 1.00 38.58 43 CYS B O 1
ATOM 3333 N N . THR B 2 44 ? 14.931 28.401 44.336 1.00 30.86 44 THR B N 1
ATOM 3334 C CA . THR B 2 44 ? 14.046 27.552 45.178 1.00 33.73 44 THR B CA 1
ATOM 3335 C C . THR B 2 44 ? 13.043 26.767 44.321 1.00 29.74 44 THR B C 1
ATOM 3336 O O . THR B 2 44 ? 12.464 25.809 44.851 1.00 35.23 44 THR B O 1
ATOM 3340 N N . GLN B 2 45 ? 12.828 27.142 43.062 1.00 26.88 45 GLN B N 1
ATOM 3341 C CA . GLN B 2 45 ? 11.790 26.522 42.188 1.00 28.52 45 GLN B CA 1
ATOM 3342 C C . GLN B 2 45 ? 12.440 25.715 41.058 1.00 31.19 45 GLN B C 1
ATOM 3343 O O . GLN B 2 45 ? 11.700 25.017 40.320 1.00 34.52 45 GLN B O 1
ATOM 3349 N N . LEU B 2 46 ? 13.763 25.816 40.901 1.00 23.79 46 LEU B N 1
ATOM 3350 C CA . LEU B 2 46 ? 14.497 25.138 39.810 1.00 23.29 46 LEU B CA 1
ATOM 3351 C C . LEU B 2 46 ? 15.433 24.104 40.413 1.00 21.14 46 LEU B C 1
ATOM 3352 O O . LEU B 2 46 ? 16.088 24.366 41.421 1.00 23.82 46 LEU B O 1
ATOM 3357 N N . PRO B 2 47 ? 15.542 22.916 39.789 1.00 22.29 47 PRO B N 1
ATOM 3358 C CA . PRO B 2 47 ? 16.619 21.985 40.111 1.00 22.36 47 PRO B CA 1
ATOM 3359 C C . PRO B 2 47 ? 17.963 22.691 39.904 1.00 21.29 47 PRO B C 1
ATOM 3360 O O . PRO B 2 47 ? 18.083 23.480 38.971 1.00 22.45 47 PRO B O 1
ATOM 3364 N N . MET B 2 48 ? 18.944 22.398 40.751 1.00 20.12 48 MET B N 1
ATOM 3365 C CA . MET B 2 48 ? 20.246 23.103 40.686 1.00 22.35 48 MET B CA 1
ATOM 3366 C C . MET B 2 48 ? 20.849 22.935 39.283 1.00 22.10 48 MET B C 1
ATOM 3367 O O . MET B 2 48 ? 21.423 23.901 38.767 1.00 22.26 48 MET B O 1
ATOM 3372 N N . MET B 2 49 ? 20.750 21.760 38.662 1.00 20.14 49 MET B N 1
ATOM 3373 C CA . MET B 2 49 ? 21.351 21.587 37.309 1.00 22.22 49 MET B CA 1
ATOM 3374 C C . MET B 2 49 ? 20.712 22.588 36.334 1.00 22.32 49 MET B C 1
ATOM 3375 O O . MET B 2 49 ? 21.453 23.228 35.551 1.00 23.45 49 MET B O 1
ATOM 3380 N N . THR B 2 50 ? 19.386 22.730 36.370 1.00 21.45 50 THR B N 1
ATOM 3381 C CA . THR B 2 50 ? 18.648 23.688 35.509 1.00 21.46 50 THR B CA 1
ATOM 3382 C C . THR B 2 50 ? 19.100 25.115 35.809 1.00 21.12 50 THR B C 1
ATOM 3383 O O . THR B 2 50 ? 19.399 25.850 34.857 1.00 23.01 50 THR B O 1
ATOM 3387 N N . ALA B 2 51 ? 19.103 25.499 37.084 1.00 20.37 51 ALA B N 1
ATOM 3388 C CA . ALA B 2 51 ? 19.475 26.862 37.525 1.00 20.55 51 ALA B CA 1
ATOM 3389 C C . ALA B 2 51 ? 20.888 27.196 37.027 1.00 22.00 51 ALA B C 1
ATOM 3390 O O . ALA B 2 51 ? 21.094 28.307 36.518 1.00 23.78 51 ALA B O 1
ATOM 3392 N N . ARG B 2 52 ? 21.839 26.263 37.165 1.00 22.47 52 ARG B N 1
ATOM 3393 C CA . ARG B 2 52 ? 23.267 26.541 36.866 1.00 24.78 52 ARG B CA 1
ATOM 3394 C C . ARG B 2 52 ? 23.494 26.580 35.349 1.00 25.49 52 ARG B C 1
ATOM 3395 O O . ARG B 2 52 ? 24.514 27.154 34.926 1.00 28.16 52 ARG B O 1
ATOM 3403 N N . ARG B 2 53 ? 22.574 26.042 34.545 1.00 23.13 53 ARG B N 1
ATOM 3404 C CA . ARG B 2 53 ? 22.657 26.147 33.061 1.00 26.22 53 ARG B CA 1
ATOM 3405 C C . ARG B 2 53 ? 22.025 27.432 32.516 1.00 23.58 53 ARG B C 1
ATOM 3406 O O . ARG B 2 53 ? 22.302 27.787 31.347 1.00 27.73 53 ARG B O 1
ATOM 3414 N N . LEU B 2 54 ? 21.219 28.113 33.313 1.00 21.43 54 LEU B N 1
ATOM 3415 C CA . LEU B 2 54 ? 20.758 29.477 32.977 1.00 20.46 54 LEU B CA 1
ATOM 3416 C C . LEU B 2 54 ? 21.855 30.450 33.421 1.00 18.60 54 LEU B C 1
ATOM 3417 O O . LEU B 2 54 ? 22.643 30.098 34.313 1.00 21.85 54 LEU B O 1
ATOM 3422 N N . SER B 2 55 ? 21.901 31.647 32.846 1.00 17.13 55 SER B N 1
ATOM 3423 C CA . SER B 2 55 ? 22.918 32.657 33.212 1.00 18.34 55 SER B CA 1
ATOM 3424 C C . SER B 2 55 ? 22.576 33.277 34.575 1.00 18.25 55 SER B C 1
ATOM 3425 O O . SER B 2 55 ? 21.451 33.041 35.110 1.00 17.53 55 SER B O 1
ATOM 3428 N N . SER B 2 56 ? 23.502 34.050 35.130 1.00 19.21 56 SER B N 1
ATOM 3429 C CA . SER B 2 56 ? 23.444 34.563 36.526 1.00 18.63 56 SER B CA 1
ATOM 3430 C C . SER B 2 56 ? 22.147 35.340 36.789 1.00 19.01 56 SER B C 1
ATOM 3431 O O . SER B 2 56 ? 21.579 35.184 37.893 1.00 21.21 56 SER B O 1
ATOM 3434 N N . GLY B 2 57 ? 21.690 36.150 35.834 1.00 17.67 57 GLY B N 1
ATOM 3435 C CA . GLY B 2 57 ? 20.461 36.946 36.009 1.00 17.79 57 GLY B CA 1
ATOM 3436 C C . GLY B 2 57 ? 19.243 36.133 35.617 1.00 17.53 57 GLY B C 1
ATOM 3437 O O . GLY B 2 57 ? 18.223 36.175 36.341 1.00 16.95 57 GLY B O 1
ATOM 3438 N N . SER B 2 58 ? 19.326 35.439 34.484 1.00 16.75 58 SER B N 1
ATOM 3439 C CA . SER B 2 58 ? 18.218 34.612 33.948 1.00 16.37 58 SER B CA 1
ATOM 3440 C C . SER B 2 58 ? 17.717 33.627 35.010 1.00 16.12 58 SER B C 1
ATOM 3441 O O . SER B 2 58 ? 16.487 33.485 35.167 1.00 17.63 58 SER B O 1
ATOM 3444 N N . ARG B 2 59 ? 18.603 32.941 35.718 1.00 17.08 59 ARG B N 1
ATOM 3445 C CA . ARG B 2 59 ? 18.161 31.919 36.704 1.00 17.66 59 ARG B CA 1
ATOM 3446 C C . ARG B 2 59 ? 17.304 32.592 37.785 1.00 18.01 59 ARG B C 1
ATOM 3447 O O . ARG B 2 59 ? 16.290 31.996 38.176 1.00 19.08 59 ARG B O 1
ATOM 3455 N N . LEU B 2 60 ? 17.678 33.790 38.233 1.00 17.05 60 LEU B N 1
ATOM 3456 C CA . LEU B 2 60 ? 16.921 34.545 39.268 1.00 18.37 60 LEU B CA 1
ATOM 3457 C C . LEU B 2 60 ? 15.563 34.948 38.690 1.00 16.54 60 LEU B C 1
ATOM 3458 O O . LEU B 2 60 ? 14.541 34.867 39.420 1.00 17.91 60 LEU B O 1
ATOM 3463 N N . ALA B 2 61 ? 15.552 35.410 37.440 1.00 16.31 61 ALA B N 1
ATOM 3464 C CA . ALA B 2 61 ? 14.337 35.937 36.784 1.00 16.05 61 ALA B CA 1
ATOM 3465 C C . ALA B 2 61 ? 13.345 34.793 36.559 1.00 15.93 61 ALA B C 1
ATOM 3466 O O . ALA B 2 61 ? 12.141 34.977 36.791 1.00 17.01 61 ALA B O 1
ATOM 3468 N N . VAL B 2 62 ? 13.824 33.629 36.136 1.00 16.34 62 VAL B N 1
ATOM 3469 C CA . VAL B 2 62 ? 12.930 32.464 35.896 1.00 16.31 62 VAL B CA 1
ATOM 3470 C C . VAL B 2 62 ? 12.420 31.974 37.261 1.00 17.16 62 VAL B C 1
ATOM 3471 O O . VAL B 2 62 ? 11.210 31.690 37.391 1.00 18.50 62 VAL B O 1
ATOM 3475 N N . ASP B 2 63 ? 13.283 31.928 38.271 1.00 17.45 63 ASP B N 1
ATOM 3476 C CA . ASP B 2 63 ? 12.912 31.447 39.622 1.00 18.40 63 ASP B CA 1
ATOM 3477 C C . ASP B 2 63 ? 11.829 32.351 40.233 1.00 17.77 63 ASP B C 1
ATOM 3478 O O . ASP B 2 63 ? 10.818 31.827 40.736 1.00 20.19 63 ASP B O 1
ATOM 3483 N N . CYS B 2 64 ? 12.016 33.667 40.196 1.00 18.67 64 CYS B N 1
ATOM 3484 C CA . CYS B 2 64 ? 11.042 34.635 40.764 1.00 18.37 64 CYS B CA 1
ATOM 3485 C C . CYS B 2 64 ? 9.720 34.519 39.994 1.00 17.73 64 CYS B C 1
ATOM 3486 O O . CYS B 2 64 ? 8.656 34.561 40.641 1.00 20.03 64 CYS B O 1
ATOM 3489 N N . GLY B 2 65 ? 9.780 34.412 38.662 1.00 17.46 65 GLY B N 1
ATOM 3490 C CA . GLY B 2 65 ? 8.577 34.235 37.831 1.00 18.81 65 GLY B CA 1
ATOM 3491 C C . GLY B 2 65 ? 7.841 32.963 38.201 1.00 19.49 65 GLY B C 1
ATOM 3492 O O . GLY B 2 65 ? 6.619 33.018 38.356 1.00 20.73 65 GLY B O 1
ATOM 3493 N N . LEU B 2 66 ? 8.560 31.848 38.339 1.00 18.69 66 LEU B N 1
ATOM 3494 C CA . LEU B 2 66 ? 7.944 30.543 38.688 1.00 20.09 66 LEU B CA 1
ATOM 3495 C C . LEU B 2 66 ? 7.253 30.656 40.050 1.00 20.56 66 LEU B C 1
ATOM 3496 O O . LEU B 2 66 ? 6.132 30.105 40.204 1.00 22.18 66 LEU B O 1
ATOM 3501 N N . SER B 2 67 ? 7.880 31.327 41.014 1.00 19.94 67 SER B N 1
ATOM 3502 C CA . SER B 2 67 ? 7.301 31.511 42.372 1.00 21.59 67 SER B CA 1
ATOM 3503 C C . SER B 2 67 ? 5.914 32.155 42.239 1.00 20.96 67 SER B C 1
ATOM 3504 O O . SER B 2 67 ? 4.960 31.682 42.890 1.00 23.48 67 SER B O 1
ATOM 3507 N N . LEU B 2 68 ? 5.789 33.185 41.397 1.00 20.12 68 LEU B N 1
ATOM 3508 C CA . LEU B 2 68 ? 4.492 33.894 41.226 1.00 21.77 68 LEU B CA 1
ATOM 3509 C C . LEU B 2 68 ? 3.512 33.037 40.416 1.00 22.32 68 LEU B C 1
ATOM 3510 O O . LEU B 2 68 ? 2.309 33.035 40.782 1.00 24.38 68 LEU B O 1
ATOM 3515 N N . LEU B 2 69 ? 3.977 32.297 39.405 1.00 22.84 69 LEU B N 1
ATOM 3516 C CA . LEU B 2 69 ? 3.089 31.396 38.617 1.00 22.65 69 LEU B CA 1
ATOM 3517 C C . LEU B 2 69 ? 2.519 30.292 39.513 1.00 25.47 69 LEU B C 1
ATOM 3518 O O . LEU B 2 69 ? 1.404 29.822 39.225 1.00 27.00 69 LEU B O 1
ATOM 3523 N N . ARG B 2 70 ? 3.236 29.877 40.558 1.00 25.06 70 ARG B N 1
ATOM 3524 C CA . ARG B 2 70 ? 2.737 28.818 41.472 1.00 28.38 70 ARG B CA 1
ATOM 3525 C C . ARG B 2 70 ? 1.644 29.362 42.400 1.00 28.45 70 ARG B C 1
ATOM 3526 O O . ARG B 2 70 ? 0.887 28.531 42.921 1.00 32.26 70 ARG B O 1
ATOM 3534 N N . ARG B 2 71 ? 1.550 30.687 42.575 1.00 25.33 71 ARG B N 1
ATOM 3535 C CA . ARG B 2 71 ? 0.601 31.350 43.515 1.00 27.12 71 ARG B CA 1
ATOM 3536 C C . ARG B 2 71 ? -0.611 31.922 42.773 1.00 27.22 71 ARG B C 1
ATOM 3537 O O . ARG B 2 71 ? -1.606 32.241 43.443 1.00 29.15 71 ARG B O 1
ATOM 3545 N N . HIS B 2 72 ? -0.534 32.082 41.449 1.00 24.43 72 HIS B N 1
ATOM 3546 C CA . HIS B 2 72 ? -1.540 32.848 40.662 1.00 26.14 72 HIS B CA 1
ATOM 3547 C C . HIS B 2 72 ? -1.762 32.239 39.283 1.00 27.37 72 HIS B C 1
ATOM 3548 O O . HIS B 2 72 ? -0.791 31.758 38.681 1.00 29.14 72 HIS B O 1
ATOM 3555 N N . GLN B 2 73 ? -2.996 32.343 38.789 1.00 28.91 73 GLN B N 1
ATOM 3556 C CA . GLN B 2 73 ? -3.323 32.160 37.355 1.00 29.86 73 GLN B CA 1
ATOM 3557 C C . GLN B 2 73 ? -2.987 33.479 36.653 1.00 28.27 73 GLN B C 1
ATOM 3558 O O . GLN B 2 73 ? -3.631 34.485 36.973 1.00 30.63 73 GLN B O 1
ATOM 3564 N N . VAL B 2 74 ? -1.990 33.508 35.770 1.00 25.12 74 VAL B N 1
ATOM 3565 C CA . VAL B 2 74 ? -1.681 34.759 35.009 1.00 26.00 74 VAL B CA 1
ATOM 3566 C C . VAL B 2 74 ? -2.046 34.557 33.536 1.00 22.85 74 VAL B C 1
ATOM 3567 O O . VAL B 2 74 ? -2.193 33.398 33.099 1.00 27.10 74 VAL B O 1
ATOM 3571 N N . ASP B 2 75 ? -2.233 35.671 32.827 1.00 21.72 75 ASP B N 1
ATOM 3572 C CA . ASP B 2 75 ? -2.759 35.722 31.439 1.00 24.28 75 ASP B CA 1
ATOM 3573 C C . ASP B 2 75 ? -1.651 36.078 30.440 1.00 22.05 75 ASP B C 1
ATOM 3574 O O . ASP B 2 75 ? -1.816 35.757 29.262 1.00 24.55 75 ASP B O 1
ATOM 3579 N N . ALA B 2 76 ? -0.571 36.733 30.876 1.00 19.91 76 ALA B N 1
ATOM 3580 C CA . ALA B 2 76 ? 0.514 37.185 29.971 1.00 18.94 76 ALA B CA 1
ATOM 3581 C C . ALA B 2 76 ? 1.767 37.456 30.793 1.00 17.47 76 ALA B C 1
ATOM 3582 O O . ALA B 2 76 ? 1.649 37.628 32.035 1.00 18.79 76 ALA B O 1
ATOM 3584 N N . ILE B 2 77 ? 2.920 37.482 30.123 1.00 17.25 77 ILE B N 1
ATOM 3585 C CA . ILE B 2 77 ? 4.228 37.624 30.809 1.00 16.85 77 ILE B CA 1
ATOM 3586 C C . ILE B 2 77 ? 5.093 38.618 30.039 1.00 17.43 77 ILE B C 1
ATOM 3587 O O . ILE B 2 77 ? 5.247 38.465 28.810 1.00 19.10 77 ILE B O 1
ATOM 3592 N N . VAL B 2 78 ? 5.665 39.577 30.757 1.00 16.49 78 VAL B N 1
ATOM 3593 C CA . VAL B 2 78 ? 6.640 40.546 30.185 1.00 16.02 78 VAL B CA 1
ATOM 3594 C C . VAL B 2 78 ? 7.915 40.483 31.026 1.00 15.23 78 VAL B C 1
ATOM 3595 O O . VAL B 2 78 ? 7.833 40.665 32.244 1.00 16.57 78 VAL B O 1
ATOM 3599 N N . TYR B 2 79 ? 9.054 40.242 30.380 1.00 14.93 79 TYR B N 1
ATOM 3600 C CA . TYR B 2 79 ? 10.393 40.339 31.007 1.00 14.99 79 TYR B CA 1
ATOM 3601 C C . TYR B 2 79 ? 11.078 41.590 30.445 1.00 15.19 79 TYR B C 1
ATOM 3602 O O . TYR B 2 79 ? 10.881 41.946 29.262 1.00 16.70 79 TYR B O 1
ATOM 3611 N N . THR B 2 80 ? 11.843 42.270 31.294 1.00 14.90 80 THR B N 1
ATOM 3612 C CA . THR B 2 80 ? 12.620 43.467 30.919 1.00 15.69 80 THR B CA 1
ATOM 3613 C C . THR B 2 80 ? 14.060 43.270 31.373 1.00 15.09 80 THR B C 1
ATOM 3614 O O . THR B 2 80 ? 14.295 42.721 32.471 1.00 15.94 80 THR B O 1
ATOM 3618 N N . SER B 2 81 ? 15.000 43.730 30.555 1.00 14.64 81 SER B N 1
ATOM 3619 C CA . SER B 2 81 ? 16.428 43.719 30.940 1.00 15.56 81 SER B CA 1
ATOM 3620 C C . SER B 2 81 ? 17.169 44.711 30.063 1.00 14.12 81 SER B C 1
ATOM 3621 O O . SER B 2 81 ? 16.989 44.688 28.831 1.00 15.48 81 SER B O 1
ATOM 3624 N N . ARG B 2 82 ? 18.005 45.526 30.690 1.00 14.53 82 ARG B N 1
ATOM 3625 C CA . ARG B 2 82 ? 18.851 46.477 29.952 1.00 14.89 82 ARG B CA 1
ATOM 3626 C C . ARG B 2 82 ? 19.938 45.716 29.182 1.00 14.94 82 ARG B C 1
ATOM 3627 O O . ARG B 2 82 ? 20.093 45.961 27.988 1.00 15.98 82 ARG B O 1
ATOM 3635 N N . HIS B 2 83 ? 20.707 44.877 29.863 1.00 15.79 83 HIS B N 1
ATOM 3636 C CA . HIS B 2 83 ? 21.934 44.259 29.287 1.00 16.80 83 HIS B CA 1
ATOM 3637 C C . HIS B 2 83 ? 21.616 42.878 28.686 1.00 17.34 83 HIS B C 1
ATOM 3638 O O . HIS B 2 83 ? 22.452 42.370 27.949 1.00 17.32 83 HIS B O 1
ATOM 3645 N N . GLY B 2 84 ? 20.443 42.301 28.978 1.00 17.41 84 GLY B N 1
ATOM 3646 C CA . GLY B 2 84 ? 20.073 40.976 28.456 1.00 17.29 84 GLY B CA 1
ATOM 3647 C C . GLY B 2 84 ? 21.116 39.926 28.786 1.00 16.57 84 GLY B C 1
ATOM 3648 O O . GLY B 2 84 ? 21.690 39.963 29.894 1.00 17.04 84 GLY B O 1
ATOM 3649 N N . GLU B 2 85 ? 21.349 39.001 27.856 1.00 16.20 85 GLU B N 1
ATOM 3650 C CA . GLU B 2 85 ? 22.270 37.861 28.078 1.00 16.09 85 GLU B CA 1
ATOM 3651 C C . GLU B 2 85 ? 23.706 38.296 27.757 1.00 16.76 85 GLU B C 1
ATOM 3652 O O . GLU B 2 85 ? 24.352 37.666 26.909 1.00 17.33 85 GLU B O 1
ATOM 3658 N N . LEU B 2 86 ? 24.200 39.334 28.427 1.00 17.07 86 LEU B N 1
ATOM 3659 C CA . LEU B 2 86 ? 25.520 39.933 28.105 1.00 16.68 86 LEU B CA 1
ATOM 3660 C C . LEU B 2 86 ? 26.636 38.912 28.381 1.00 16.76 86 LEU B C 1
ATOM 3661 O O . LEU B 2 86 ? 27.606 38.874 27.601 1.00 17.35 86 LEU B O 1
ATOM 3666 N N . GLU B 2 87 ? 26.527 38.105 29.440 1.00 16.79 87 GLU B N 1
ATOM 3667 C CA . GLU B 2 87 ? 27.563 37.079 29.734 1.00 18.41 87 GLU B CA 1
ATOM 3668 C C . GLU B 2 87 ? 27.669 36.096 28.558 1.00 17.48 87 GLU B C 1
ATOM 3669 O O . GLU B 2 87 ? 28.793 35.794 28.131 1.00 20.37 87 GLU B O 1
ATOM 3675 N N . ARG B 2 88 ? 26.547 35.612 28.033 1.00 16.93 88 ARG B N 1
ATOM 3676 C CA . ARG B 2 88 ? 26.566 34.650 26.900 1.00 16.73 88 ARG B CA 1
ATOM 3677 C C . ARG B 2 88 ? 27.094 35.344 25.645 1.00 16.79 88 ARG B C 1
ATOM 3678 O O . ARG B 2 88 ? 27.883 34.734 24.915 1.00 18.54 88 ARG B O 1
ATOM 3686 N N . ASN B 2 89 ? 26.640 36.567 25.384 1.00 17.24 89 ASN B N 1
ATOM 3687 C CA . ASN B 2 89 ? 27.092 37.362 24.214 1.00 18.15 89 ASN B CA 1
ATOM 3688 C C . ASN B 2 89 ? 28.619 37.471 24.284 1.00 16.44 89 ASN B C 1
ATOM 3689 O O . ASN B 2 89 ? 29.291 37.215 23.274 1.00 18.03 89 ASN B O 1
ATOM 3694 N N . TYR B 2 90 ? 29.148 37.871 25.436 1.00 17.58 90 TYR B N 1
ATOM 3695 C CA . TYR B 2 90 ? 30.610 38.051 25.626 1.00 18.48 90 TYR B CA 1
ATOM 3696 C C . TYR B 2 90 ? 31.343 36.719 25.371 1.00 17.72 90 TYR B C 1
ATOM 3697 O O . TYR B 2 90 ? 32.370 36.716 24.657 1.00 18.59 90 TYR B O 1
ATOM 3706 N N . GLN B 2 91 ? 30.845 35.610 25.923 1.00 18.92 91 GLN B N 1
ATOM 3707 C CA . GLN B 2 91 ? 31.425 34.256 25.708 1.00 18.42 91 GLN B CA 1
ATOM 3708 C C . GLN B 2 91 ? 31.492 33.958 24.205 1.00 17.70 91 GLN B C 1
ATOM 3709 O O . GLN B 2 91 ? 32.523 33.452 23.722 1.00 18.96 91 GLN B O 1
ATOM 3715 N N . ILE B 2 92 ? 30.423 34.255 23.473 1.00 17.60 92 ILE B N 1
ATOM 3716 C CA . ILE B 2 92 ? 30.346 33.920 22.025 1.00 17.68 92 ILE B CA 1
ATOM 3717 C C . ILE B 2 92 ? 31.279 34.852 21.242 1.00 17.75 92 ILE B C 1
ATOM 3718 O O . ILE B 2 92 ? 31.936 34.367 20.296 1.00 17.91 92 ILE B O 1
ATOM 3723 N N . LEU B 2 93 ? 31.364 36.127 21.611 1.00 15.87 93 LEU B N 1
ATOM 3724 C CA . LEU B 2 93 ? 32.288 37.055 20.915 1.00 17.40 93 LEU B CA 1
ATOM 3725 C C . LEU B 2 93 ? 33.728 36.597 21.181 1.00 17.72 93 LEU B C 1
ATOM 3726 O O . LEU B 2 93 ? 34.559 36.698 20.260 1.00 18.76 93 LEU B O 1
ATOM 3731 N N . GLN B 2 94 ? 34.011 36.060 22.369 1.00 17.45 94 GLN B N 1
ATOM 3732 C CA . GLN B 2 94 ? 35.347 35.491 22.678 1.00 19.32 94 GLN B CA 1
ATOM 3733 C C . GLN B 2 94 ? 35.557 34.216 21.847 1.00 20.14 94 GLN B C 1
ATOM 3734 O O . GLN B 2 94 ? 36.674 34.043 21.323 1.00 20.18 94 GLN B O 1
ATOM 3740 N N . ASN B 2 95 ? 34.541 33.360 21.684 1.00 18.71 95 ASN B N 1
ATOM 3741 C CA . ASN B 2 95 ? 34.677 32.159 20.808 1.00 19.37 95 ASN B CA 1
ATOM 3742 C C . ASN B 2 95 ? 35.099 32.631 19.403 1.00 19.84 95 ASN B C 1
ATOM 3743 O O . ASN B 2 95 ? 36.001 32.019 18.801 1.00 21.70 95 ASN B O 1
ATOM 3748 N N . LEU B 2 96 ? 34.442 33.674 18.877 1.00 17.48 96 LEU B N 1
ATOM 3749 C CA . LEU B 2 96 ? 34.739 34.202 17.517 1.00 19.49 96 LEU B CA 1
ATOM 3750 C C . LEU B 2 96 ? 36.171 34.760 17.485 1.00 21.13 96 LEU B C 1
ATOM 3751 O O . LEU B 2 96 ? 36.882 34.476 16.514 1.00 23.45 96 LEU B O 1
ATOM 3756 N N . ALA B 2 97 ? 36.596 35.515 18.501 1.00 20.00 97 ALA B N 1
ATOM 3757 C CA . ALA B 2 97 ? 37.952 36.117 18.545 1.00 22.37 97 ALA B CA 1
ATOM 3758 C C . ALA B 2 97 ? 39.003 34.997 18.574 1.00 23.44 97 ALA B C 1
ATOM 3759 O O . ALA B 2 97 ? 40.056 35.132 17.914 1.00 27.21 97 ALA B O 1
ATOM 3761 N N . GLN B 2 98 ? 38.726 33.915 19.303 1.00 24.06 98 GLN B N 1
ATOM 3762 C CA . GLN B 2 98 ? 39.718 32.830 19.540 1.00 29.43 98 GLN B CA 1
ATOM 3763 C C . GLN B 2 98 ? 39.574 31.717 18.495 1.00 32.16 98 GLN B C 1
ATOM 3764 O O . GLN B 2 98 ? 40.330 30.743 18.591 1.00 36.67 98 GLN B O 1
ATOM 3770 N N . GLN B 2 99 ? 38.645 31.860 17.543 1.00 29.62 99 GLN B N 1
ATOM 3771 C CA . GLN B 2 99 ? 38.353 30.855 16.486 1.00 34.39 99 GLN B CA 1
ATOM 3772 C C . GLN B 2 99 ? 38.023 29.506 17.142 1.00 32.75 99 GLN B C 1
ATOM 3773 O O . GLN B 2 99 ? 38.546 28.460 16.681 1.00 33.63 99 GLN B O 1
ATOM 3779 N N . GLU B 2 100 ? 37.172 29.546 18.173 1.00 28.50 100 GLU B N 1
ATOM 3780 C CA . GLU B 2 100 ? 36.644 28.367 18.908 1.00 29.83 100 GLU B CA 1
ATOM 3781 C C . GLU B 2 100 ? 35.202 28.097 18.475 1.00 28.05 100 GLU B C 1
ATOM 3782 O O . GLU B 2 100 ? 34.484 29.051 18.125 1.00 28.40 100 GLU B O 1
ATOM 3788 N N . SER B 2 101 ? 34.771 26.844 18.572 1.00 29.01 101 SER B N 1
ATOM 3789 C CA . SER B 2 101 ? 33.372 26.443 18.289 1.00 30.83 101 SER B CA 1
ATOM 3790 C C . SER B 2 101 ? 32.433 27.148 19.273 1.00 27.79 101 SER B C 1
ATOM 3791 O O . SER B 2 101 ? 32.777 27.273 20.468 1.00 30.42 101 SER B O 1
ATOM 3794 N N . ILE B 2 102 ? 31.279 27.578 18.777 1.00 25.56 102 ILE B N 1
ATOM 3795 C CA . ILE B 2 102 ? 30.176 28.147 19.600 1.00 22.58 102 ILE B CA 1
ATOM 3796 C C . ILE B 2 102 ? 29.287 27.000 20.087 1.00 21.80 102 ILE B C 1
ATOM 3797 O O . ILE B 2 102 ? 28.972 26.094 19.283 1.00 23.95 102 ILE B O 1
ATOM 3802 N N . SER B 2 103 ? 28.891 27.033 21.359 1.00 21.70 103 SER B N 1
ATOM 3803 C CA . SER B 2 103 ? 27.906 26.074 21.911 1.00 22.89 103 SER B CA 1
ATOM 3804 C C . SER B 2 103 ? 26.535 26.407 21.328 1.00 22.19 103 SER B C 1
ATOM 3805 O O . SER B 2 103 ? 26.062 27.528 21.495 1.00 21.65 103 SER B O 1
ATOM 3808 N N . PRO B 2 104 ? 25.843 25.477 20.629 1.00 22.95 104 PRO B N 1
ATOM 3809 C CA . PRO B 2 104 ? 24.526 25.790 20.082 1.00 23.56 104 PRO B CA 1
ATOM 3810 C C . PRO B 2 104 ? 23.526 26.174 21.183 1.00 22.81 104 PRO B C 1
ATOM 3811 O O . PRO B 2 104 ? 22.708 27.048 20.948 1.00 21.60 104 PRO B O 1
ATOM 3815 N N . THR B 2 105 ? 23.591 25.543 22.354 1.00 21.56 105 THR B N 1
ATOM 3816 C CA . THR B 2 105 ? 22.662 25.884 23.464 1.00 20.98 105 THR B CA 1
ATOM 3817 C C . THR B 2 105 ? 22.977 27.299 23.961 1.00 20.03 105 THR B C 1
ATOM 3818 O O . THR B 2 105 ? 22.040 28.073 24.191 1.00 20.14 105 THR B O 1
ATOM 3822 N N . ASN B 2 106 ? 24.256 27.639 24.115 1.00 19.54 106 ASN B N 1
ATOM 3823 C CA . ASN B 2 106 ? 24.681 28.989 24.557 1.00 18.62 106 ASN B CA 1
ATOM 3824 C C . ASN B 2 106 ? 24.118 30.013 23.564 1.00 17.91 106 ASN B C 1
ATOM 3825 O O . ASN B 2 106 ? 23.572 31.051 23.992 1.00 19.45 106 ASN B O 1
ATOM 3830 N N . PHE B 2 107 ? 24.236 29.741 22.268 1.00 17.62 107 PHE B N 1
ATOM 3831 C CA . PHE B 2 107 ? 23.698 30.659 21.237 1.00 17.98 107 PHE B CA 1
ATOM 3832 C C . PHE B 2 107 ? 22.163 30.775 21.357 1.00 17.61 107 PHE B C 1
ATOM 3833 O O . PHE B 2 107 ? 21.636 31.905 21.395 1.00 18.49 107 PHE B O 1
ATOM 3841 N N . ALA B 2 108 ? 21.439 29.667 21.394 1.00 18.49 108 ALA B N 1
ATOM 3842 C CA . ALA B 2 108 ? 19.959 29.694 21.455 1.00 20.87 108 ALA B CA 1
ATOM 3843 C C . ALA B 2 108 ? 19.509 30.472 22.703 1.00 19.16 108 ALA B C 1
ATOM 3844 O O . ALA B 2 108 ? 18.506 31.184 22.622 1.00 21.48 108 ALA B O 1
ATOM 3846 N N . MET B 2 109 ? 20.218 30.336 23.826 1.00 18.25 109 MET B N 1
ATOM 3847 C CA . MET B 2 109 ? 19.839 30.968 25.114 1.00 18.56 109 MET B CA 1
ATOM 3848 C C . MET B 2 109 ? 20.343 32.422 25.174 1.00 17.18 109 MET B C 1
ATOM 3849 O O . MET B 2 109 ? 20.017 33.114 26.147 1.00 17.89 109 MET B O 1
ATOM 3854 N N . SER B 2 110 ? 21.060 32.903 24.156 1.00 17.85 110 SER B N 1
ATOM 3855 C CA . SER B 2 110 ? 21.604 34.289 24.132 1.00 17.97 110 SER B CA 1
ATOM 3856 C C . SER B 2 110 ? 20.524 35.287 23.710 1.00 18.11 110 SER B C 1
ATOM 3857 O O . SER B 2 110 ? 20.737 36.501 23.923 1.00 19.32 110 SER B O 1
ATOM 3860 N N . VAL B 2 111 ? 19.411 34.817 23.136 1.00 18.14 111 VAL B N 1
ATOM 3861 C CA . VAL B 2 111 ? 18.295 35.733 22.758 1.00 18.39 111 VAL B CA 1
ATOM 3862 C C . VAL B 2 111 ? 17.738 36.366 24.041 1.00 15.86 111 VAL B C 1
ATOM 3863 O O . VAL B 2 111 ? 17.681 35.703 25.099 1.00 16.56 111 VAL B O 1
ATOM 3867 N N . HIS B 2 112 ? 17.361 37.638 23.962 1.00 17.35 112 HIS B N 1
ATOM 3868 C CA . HIS B 2 112 ? 16.894 38.395 25.147 1.00 16.78 112 HIS B CA 1
ATOM 3869 C C . HIS B 2 112 ? 15.704 37.670 25.787 1.00 16.76 112 HIS B C 1
ATOM 3870 O O . HIS B 2 112 ? 15.623 37.633 27.032 1.00 17.75 112 HIS B O 1
ATOM 3877 N N . ASN B 2 113 ? 14.812 37.115 24.960 1.00 16.23 113 ASN B N 1
ATOM 3878 C CA . ASN B 2 113 ? 13.575 36.456 25.453 1.00 17.09 113 ASN B CA 1
ATOM 3879 C C . ASN B 2 113 ? 13.860 35.017 25.896 1.00 16.41 113 ASN B C 1
ATOM 3880 O O . ASN B 2 113 ? 12.891 34.300 26.121 1.00 17.40 113 ASN B O 1
ATOM 3885 N N . SER B 2 114 ? 15.111 34.580 26.074 1.00 16.43 114 SER B N 1
ATOM 3886 C CA . SER B 2 114 ? 15.318 33.182 26.539 1.00 16.86 114 SER B CA 1
ATOM 3887 C C . SER B 2 114 ? 14.758 33.009 27.957 1.00 17.17 114 SER B C 1
ATOM 3888 O O . SER B 2 114 ? 14.219 31.933 28.250 1.00 18.51 114 SER B O 1
ATOM 3891 N N . SER B 2 115 ? 14.830 34.022 28.812 1.00 16.25 115 SER B N 1
ATOM 3892 C CA . SER B 2 115 ? 14.290 33.937 30.196 1.00 15.26 115 SER B CA 1
ATOM 3893 C C . SER B 2 115 ? 12.774 33.713 30.150 1.00 16.70 115 SER B C 1
ATOM 3894 O O . SER B 2 115 ? 12.289 32.722 30.739 1.00 17.51 115 SER B O 1
ATOM 3897 N N . VAL B 2 116 ? 12.028 34.595 29.491 1.00 17.22 116 VAL B N 1
ATOM 3898 C CA . VAL B 2 116 ? 10.541 34.441 29.459 1.00 18.17 116 VAL B CA 1
ATOM 3899 C C . VAL B 2 116 ? 10.187 33.171 28.672 1.00 18.35 116 VAL B C 1
ATOM 3900 O O . VAL B 2 116 ? 9.245 32.476 29.067 1.00 19.21 116 VAL B O 1
ATOM 3904 N N . GLY B 2 117 ? 10.913 32.858 27.597 1.00 17.77 117 GLY B N 1
ATOM 3905 C CA . GLY B 2 117 ? 10.649 31.633 26.822 1.00 19.64 117 GLY B CA 1
ATOM 3906 C C . GLY B 2 117 ? 10.846 30.403 27.693 1.00 19.71 117 GLY B C 1
ATOM 3907 O O . GLY B 2 117 ? 9.959 29.525 27.720 1.00 21.32 117 GLY B O 1
ATOM 3908 N N . ASN B 2 118 ? 11.967 30.330 28.405 1.00 19.28 118 ASN B N 1
ATOM 3909 C CA . ASN B 2 118 ? 12.265 29.190 29.313 1.00 20.72 118 ASN B CA 1
ATOM 3910 C C . ASN B 2 118 ? 11.183 29.109 30.400 1.00 20.34 118 ASN B C 1
ATOM 3911 O O . ASN B 2 118 ? 10.776 27.986 30.740 1.00 21.62 118 ASN B O 1
ATOM 3916 N N . LEU B 2 119 ? 10.708 30.242 30.915 1.00 18.59 119 LEU B N 1
ATOM 3917 C CA . LEU B 2 119 ? 9.634 30.216 31.938 1.00 18.79 119 LEU B CA 1
ATOM 3918 C C . LEU B 2 119 ? 8.384 29.552 31.341 1.00 19.80 119 LEU B C 1
ATOM 3919 O O . LEU B 2 119 ? 7.795 28.685 32.013 1.00 21.66 119 LEU B O 1
ATOM 3924 N N . THR B 2 120 ? 7.970 29.936 30.133 1.00 20.57 120 THR B N 1
ATOM 3925 C CA . THR B 2 120 ? 6.731 29.376 29.520 1.00 21.34 120 THR B CA 1
ATOM 3926 C C . THR B 2 120 ? 6.903 27.865 29.341 1.00 21.44 120 THR B C 1
ATOM 3927 O O . THR B 2 120 ? 5.940 27.137 29.560 1.00 23.10 120 THR B O 1
ATOM 3931 N N . ILE B 2 121 ? 8.100 27.407 28.978 1.00 21.69 121 ILE B N 1
ATOM 3932 C CA . ILE B 2 121 ? 8.356 25.961 28.720 1.00 21.60 121 ILE B CA 1
ATOM 3933 C C . ILE B 2 121 ? 8.312 25.208 30.054 1.00 21.85 121 ILE B C 1
ATOM 3934 O O . ILE B 2 121 ? 7.594 24.184 30.129 1.00 23.78 121 ILE B O 1
ATOM 3939 N N . VAL B 2 122 ? 9.027 25.703 31.068 1.00 22.58 122 VAL B N 1
ATOM 3940 C CA . VAL B 2 122 ? 9.155 25.025 32.389 1.00 22.89 122 VAL B CA 1
ATOM 3941 C C . VAL B 2 122 ? 7.783 24.985 33.074 1.00 23.94 122 VAL B C 1
ATOM 3942 O O . VAL B 2 122 ? 7.455 23.938 33.679 1.00 25.78 122 VAL B O 1
ATOM 3946 N N . ALA B 2 123 ? 6.986 26.051 32.948 1.00 24.13 123 ALA B N 1
ATOM 3947 C CA . ALA B 2 123 ? 5.654 26.157 33.595 1.00 25.04 123 ALA B CA 1
ATOM 3948 C C . ALA B 2 123 ? 4.542 25.566 32.714 1.00 28.18 123 ALA B C 1
ATOM 3949 O O . ALA B 2 123 ? 3.382 25.584 33.176 1.00 30.17 123 ALA B O 1
ATOM 3951 N N . LYS B 2 124 ? 4.859 25.075 31.510 1.00 24.39 124 LYS B N 1
ATOM 3952 C CA . LYS B 2 124 ? 3.854 24.547 30.547 1.00 27.08 124 LYS B CA 1
ATOM 3953 C C . LYS B 2 124 ? 2.738 25.589 30.393 1.00 25.89 124 LYS B C 1
ATOM 3954 O O . LYS B 2 124 ? 1.541 25.237 30.523 1.00 28.58 124 LYS B O 1
ATOM 3960 N N . ALA B 2 125 ? 3.123 26.843 30.151 1.00 24.85 125 ALA B N 1
ATOM 3961 C CA . ALA B 2 125 ? 2.225 28.020 30.185 1.00 25.75 125 ALA B CA 1
ATOM 3962 C C . ALA B 2 125 ? 2.239 28.726 28.833 1.00 24.08 125 ALA B C 1
ATOM 3963 O O . ALA B 2 125 ? 3.031 29.640 28.628 1.00 24.06 125 ALA B O 1
ATOM 3965 N N . PRO B 2 126 ? 1.391 28.309 27.862 1.00 24.25 126 PRO B N 1
ATOM 3966 C CA . PRO B 2 126 ? 1.352 28.920 26.531 1.00 24.28 126 PRO B CA 1
ATOM 3967 C C . PRO B 2 126 ? 0.651 30.284 26.567 1.00 23.50 126 PRO B C 1
ATOM 3968 O O . PRO B 2 126 ? -0.428 30.437 26.003 1.00 25.53 126 PRO B O 1
ATOM 3972 N N . LEU B 2 127 ? 1.280 31.232 27.256 1.00 22.59 127 LEU B N 1
ATOM 3973 C CA . LEU B 2 127 ? 0.749 32.594 27.472 1.00 23.12 127 LEU B CA 1
ATOM 3974 C C . LEU B 2 127 ? 1.479 33.565 26.553 1.00 21.79 127 LEU B C 1
ATOM 3975 O O . LEU B 2 127 ? 2.676 33.353 26.261 1.00 23.53 127 LEU B O 1
ATOM 3980 N N . VAL B 2 128 ? 0.780 34.604 26.129 1.00 22.11 128 VAL B N 1
ATOM 3981 C CA . VAL B 2 128 ? 1.398 35.733 25.385 1.00 20.08 128 VAL B CA 1
ATOM 3982 C C . VAL B 2 128 ? 2.614 36.192 26.195 1.00 18.11 128 VAL B C 1
ATOM 3983 O O . VAL B 2 128 ? 2.491 36.392 27.430 1.00 18.94 128 VAL B O 1
ATOM 3987 N N . SER B 2 129 ? 3.758 36.329 25.526 1.00 17.71 129 SER B N 1
ATOM 3988 C CA . SER B 2 129 ? 5.033 36.698 26.169 1.00 18.37 129 SER B CA 1
ATOM 3989 C C . SER B 2 129 ? 5.691 37.822 25.378 1.00 18.29 129 SER B C 1
ATOM 3990 O O . SER B 2 129 ? 5.565 37.867 24.136 1.00 19.58 129 SER B O 1
ATOM 3993 N N . SER B 2 130 ? 6.353 38.709 26.108 1.00 16.31 130 SER B N 1
ATOM 3994 C CA . SER B 2 130 ? 7.141 39.812 25.518 1.00 16.88 130 SER B CA 1
ATOM 3995 C C . SER B 2 130 ? 8.418 39.991 26.324 1.00 16.56 130 SER B C 1
ATOM 3996 O O . SER B 2 130 ? 8.480 39.569 27.495 1.00 16.56 130 SER B O 1
ATOM 3999 N N . SER B 2 131 ? 9.403 40.603 25.688 1.00 15.27 131 SER B N 1
ATOM 4000 C CA . SER B 2 131 ? 10.735 40.821 26.288 1.00 15.00 131 SER B CA 1
ATOM 4001 C C . SER B 2 131 ? 11.215 42.182 25.785 1.00 14.87 131 SER B C 1
ATOM 4002 O O . SER B 2 131 ? 11.203 42.385 24.559 1.00 16.18 131 SER B O 1
ATOM 4005 N N . VAL B 2 132 ? 11.528 43.083 26.718 1.00 14.58 132 VAL B N 1
ATOM 4006 C CA . VAL B 2 132 ? 11.774 44.523 26.425 1.00 15.46 132 VAL B CA 1
ATOM 4007 C C . VAL B 2 132 ? 13.168 44.931 26.895 1.00 14.84 132 VAL B C 1
ATOM 4008 O O . VAL B 2 132 ? 13.577 44.548 27.986 1.00 16.49 132 VAL B O 1
ATOM 4012 N N . SER B 2 133 ? 13.818 45.779 26.103 1.00 14.08 133 SER B N 1
ATOM 4013 C CA . SER B 2 133 ? 15.069 46.464 26.479 1.00 15.40 133 SER B CA 1
ATOM 4014 C C . SER B 2 133 ? 14.911 47.944 26.128 1.00 14.84 133 SER B C 1
ATOM 4015 O O . SER B 2 133 ? 14.424 48.254 25.015 1.00 16.33 133 SER B O 1
ATOM 4018 N N . ALA B 2 134 ? 15.303 48.823 27.043 1.00 15.00 134 ALA B N 1
ATOM 4019 C CA . ALA B 2 134 ? 15.195 50.285 26.831 1.00 15.58 134 ALA B CA 1
ATOM 4020 C C . ALA B 2 134 ? 16.280 51.016 27.620 1.00 16.67 134 ALA B C 1
ATOM 4021 O O . ALA B 2 134 ? 16.007 52.083 28.212 1.00 18.59 134 ALA B O 1
ATOM 4023 N N . GLY B 2 135 ? 17.485 50.465 27.623 1.00 15.99 135 GLY B N 1
ATOM 4024 C CA . GLY B 2 135 ? 18.608 51.111 28.313 1.00 17.33 135 GLY B CA 1
ATOM 4025 C C . GLY B 2 135 ? 18.340 51.219 29.810 1.00 16.31 135 GLY B C 1
ATOM 4026 O O . GLY B 2 135 ? 17.739 50.310 30.397 1.00 16.72 135 GLY B O 1
ATOM 4027 N N . ILE B 2 136 ? 18.725 52.333 30.411 1.00 17.88 136 ILE B N 1
ATOM 4028 C CA . ILE B 2 136 ? 18.519 52.603 31.862 1.00 18.27 136 ILE B CA 1
ATOM 4029 C C . ILE B 2 136 ? 17.028 52.448 32.204 1.00 18.66 136 ILE B C 1
ATOM 4030 O O . ILE B 2 136 ? 16.723 51.996 33.317 1.00 20.12 136 ILE B O 1
ATOM 4035 N N . ASP B 2 137 ? 16.141 52.816 31.280 1.00 18.46 137 ASP B N 1
ATOM 4036 C CA . ASP B 2 137 ? 14.678 52.878 31.533 1.00 18.69 137 ASP B CA 1
ATOM 4037 C C . ASP B 2 137 ? 13.966 51.580 31.123 1.00 17.15 137 ASP B C 1
ATOM 4038 O O . ASP B 2 137 ? 12.758 51.629 30.889 1.00 17.32 137 ASP B O 1
ATOM 4043 N N . SER B 2 138 ? 14.655 50.445 31.083 1.00 15.73 138 SER B N 1
ATOM 4044 C CA . SER B 2 138 ? 14.038 49.152 30.688 1.00 17.08 138 SER B CA 1
ATOM 4045 C C . SER B 2 138 ? 12.826 48.834 31.586 1.00 15.50 138 SER B C 1
ATOM 4046 O O . SER B 2 138 ? 11.763 48.420 31.073 1.00 17.03 138 SER B O 1
ATOM 4049 N N . PHE B 2 139 ? 12.959 48.997 32.894 1.00 15.98 139 PHE B N 1
ATOM 4050 C CA . PHE B 2 139 ? 11.854 48.730 33.858 1.00 16.88 139 PHE B CA 1
ATOM 4051 C C . PHE B 2 139 ? 10.668 49.659 33.561 1.00 16.64 139 PHE B C 1
ATOM 4052 O O . PHE B 2 139 ? 9.543 49.199 33.324 1.00 16.91 139 PHE B O 1
ATOM 4060 N N . GLN B 2 140 ? 10.899 50.967 33.568 1.00 16.30 140 GLN B N 1
ATOM 4061 C CA . GLN B 2 140 ? 9.772 51.939 33.470 1.00 17.10 140 GLN B CA 1
ATOM 4062 C C . GLN B 2 140 ? 9.116 51.843 32.094 1.00 18.15 140 GLN B C 1
ATOM 4063 O O . GLN B 2 140 ? 7.878 51.852 32.029 1.00 19.54 140 GLN B O 1
ATOM 4069 N N . GLN B 2 141 ? 9.902 51.789 31.018 1.00 17.28 141 GLN B N 1
ATOM 4070 C CA . GLN B 2 141 ? 9.324 51.691 29.654 1.00 18.63 141 GLN B CA 1
ATOM 4071 C C . GLN B 2 141 ? 8.618 50.336 29.502 1.00 17.80 141 GLN B C 1
ATOM 4072 O O . GLN B 2 141 ? 7.585 50.279 28.824 1.00 21.09 141 GLN B O 1
ATOM 4078 N N . GLY B 2 142 ? 9.158 49.272 30.092 1.00 17.61 142 GLY B N 1
ATOM 4079 C CA . GLY B 2 142 ? 8.554 47.929 30.008 1.00 18.51 142 GLY B CA 1
ATOM 4080 C C . GLY B 2 142 ? 7.172 47.879 30.636 1.00 18.94 142 GLY B C 1
ATOM 4081 O O . GLY B 2 142 ? 6.351 47.057 30.203 1.00 20.20 142 GLY B O 1
ATOM 4082 N N . LEU B 2 143 ? 6.903 48.727 31.628 1.00 18.58 143 LEU B N 1
ATOM 4083 C CA . LEU B 2 143 ? 5.545 48.833 32.216 1.00 18.94 143 LEU B CA 1
ATOM 4084 C C . LEU B 2 143 ? 4.550 49.258 31.131 1.00 18.82 143 LEU B C 1
ATOM 4085 O O . LEU B 2 143 ? 3.409 48.802 31.196 1.00 20.69 143 LEU B O 1
ATOM 4090 N N . PHE B 2 144 ? 4.960 50.053 30.137 1.00 19.45 144 PHE B N 1
ATOM 4091 C CA . PHE B 2 144 ? 4.053 50.423 29.019 1.00 20.00 144 PHE B CA 1
ATOM 4092 C C . PHE B 2 144 ? 3.710 49.167 28.214 1.00 18.73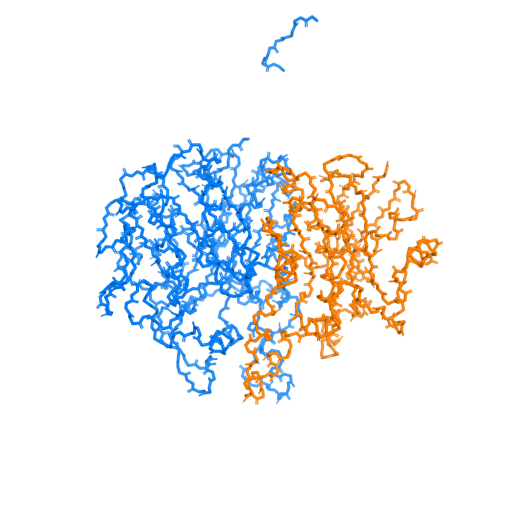 144 PHE B C 1
ATOM 4093 O O . PHE B 2 144 ? 2.561 49.039 27.787 1.00 20.03 144 PHE B O 1
ATOM 4101 N N . GLU B 2 145 ? 4.682 48.280 27.979 1.00 18.60 145 GLU B N 1
ATOM 4102 C CA . GLU B 2 145 ? 4.430 47.000 27.261 1.00 18.33 145 GLU B CA 1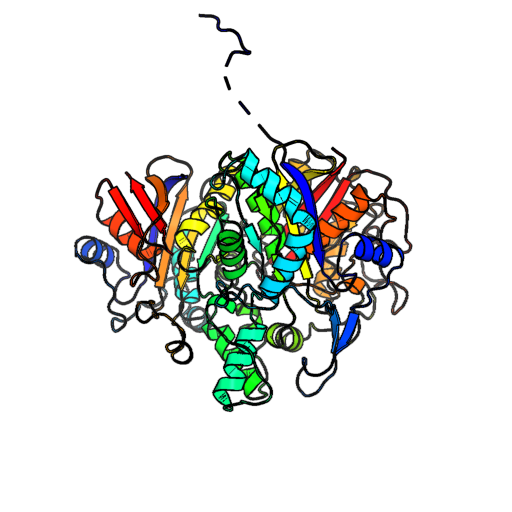
ATOM 4103 C C . GLU B 2 145 ? 3.419 46.169 28.063 1.00 18.13 145 GLU B C 1
ATOM 4104 O O . GLU B 2 145 ? 2.448 45.677 27.457 1.00 19.72 145 GLU B O 1
ATOM 4110 N N . ALA B 2 146 ? 3.588 46.060 29.383 1.00 18.44 146 ALA B N 1
ATOM 4111 C CA . ALA B 2 146 ? 2.634 45.345 30.254 1.00 20.16 146 ALA B CA 1
ATOM 4112 C C . ALA B 2 146 ? 1.240 45.981 30.126 1.00 20.67 146 ALA B C 1
ATOM 4113 O O . ALA B 2 146 ? 0.276 45.240 30.000 1.00 20.72 146 ALA B O 1
ATOM 4115 N N . LEU B 2 147 ? 1.142 47.312 30.138 1.00 18.39 147 LEU B N 1
ATOM 4116 C CA . LEU B 2 147 ? -0.162 48.017 30.053 1.00 21.60 147 LEU B CA 1
ATOM 4117 C C . LEU B 2 147 ? -0.824 47.746 28.698 1.00 19.74 147 LEU B C 1
ATOM 4118 O O . LEU B 2 147 ? -2.072 47.646 28.676 1.00 21.86 147 LEU B O 1
ATOM 4123 N N . THR B 2 148 ? -0.061 47.607 27.605 1.00 19.13 148 THR B N 1
ATOM 4124 C CA . THR B 2 148 ? -0.659 47.265 26.285 1.00 19.82 148 THR B CA 1
ATOM 4125 C C . THR B 2 148 ? -1.339 45.899 26.400 1.00 18.92 148 THR B C 1
ATOM 4126 O O . THR B 2 148 ? -2.381 45.714 25.765 1.00 21.72 148 THR B O 1
ATOM 4130 N N . LEU B 2 149 ? -0.766 44.968 27.157 1.00 19.59 149 LEU B N 1
ATOM 4131 C CA . LEU B 2 149 ? -1.329 43.596 27.269 1.00 20.29 149 LEU B CA 1
ATOM 4132 C C . LEU B 2 149 ? -2.581 43.623 28.146 1.00 20.13 149 LEU B C 1
ATOM 4133 O O . LEU B 2 149 ? -3.531 42.911 27.822 1.00 22.57 149 LEU B O 1
ATOM 4138 N N . ILE B 2 150 ? -2.583 44.422 29.207 1.00 20.12 150 ILE B N 1
ATOM 4139 C CA . ILE B 2 150 ? -3.801 44.606 30.047 1.00 21.79 150 ILE B CA 1
ATOM 4140 C C . ILE B 2 150 ? -4.883 45.229 29.161 1.00 23.12 150 ILE B C 1
ATOM 4141 O O . ILE B 2 150 ? -6.044 44.746 29.169 1.00 24.07 150 ILE B O 1
ATOM 4146 N N . HIS B 2 151 ? -4.525 46.257 28.395 1.00 22.02 151 HIS B N 1
ATOM 4147 C CA . HIS B 2 151 ? -5.469 46.937 27.466 1.00 23.31 151 HIS B CA 1
ATOM 4148 C C . HIS B 2 151 ? -6.076 45.896 26.509 1.00 22.71 151 HIS B C 1
ATOM 4149 O O . HIS B 2 151 ? -7.296 45.963 26.238 1.00 24.61 151 HIS B O 1
ATOM 4156 N N . ALA B 2 152 ? -5.267 44.944 26.032 1.00 22.01 152 ALA B N 1
ATOM 4157 C CA . ALA B 2 152 ? -5.684 43.941 25.028 1.00 23.69 152 ALA B CA 1
ATOM 4158 C C . ALA B 2 152 ? -6.475 42.797 25.681 1.00 23.61 152 ALA B C 1
ATOM 4159 O O . ALA B 2 152 ? -6.826 41.866 24.942 1.00 27.82 152 ALA B O 1
ATOM 4161 N N . GLY B 2 153 ? -6.745 42.854 26.993 1.00 24.38 153 GLY B N 1
ATOM 4162 C CA . GLY B 2 153 ? -7.627 41.900 27.692 1.00 26.23 153 GLY B CA 1
ATOM 4163 C C . GLY B 2 153 ? -6.922 40.897 28.594 1.00 25.07 153 GLY B C 1
ATOM 4164 O O . GLY B 2 153 ? -7.618 39.984 29.094 1.00 30.30 153 GLY B O 1
ATOM 4165 N N . HIS B 2 154 ? -5.617 41.027 28.832 1.00 24.84 154 HIS B N 1
ATOM 4166 C CA . HIS B 2 154 ? -4.882 40.140 29.772 1.00 28.13 154 HIS B CA 1
ATOM 4167 C C . HIS B 2 154 ? -5.000 40.713 31.184 1.00 29.30 154 HIS B C 1
ATOM 4168 O O . HIS B 2 154 ? -4.362 41.740 31.434 1.00 37.67 154 HIS B O 1
ATOM 4175 N N . ARG B 2 155 ? -5.786 40.066 32.047 1.00 29.70 155 ARG B N 1
ATOM 4176 C CA . ARG B 2 155 ? -6.216 40.587 33.376 1.00 34.33 155 ARG B CA 1
ATOM 4177 C C . ARG B 2 155 ? -5.002 40.654 34.304 1.00 31.17 155 ARG B C 1
ATOM 4178 O O . ARG B 2 155 ? -4.826 41.683 34.996 1.00 34.93 155 ARG B O 1
ATOM 4186 N N . LYS B 2 156 ? -4.207 39.583 34.330 1.00 25.05 156 LYS B N 1
ATOM 4187 C CA . LYS B 2 156 ? -3.069 39.441 35.268 1.00 24.24 156 LYS B CA 1
ATOM 4188 C C . LYS B 2 156 ? -1.796 39.256 34.443 1.00 22.16 156 LYS B C 1
ATOM 4189 O O . LYS B 2 156 ? -1.695 38.277 33.680 1.00 24.01 156 LYS B O 1
ATOM 4195 N N . VAL B 2 157 ? -0.869 40.195 34.569 1.00 19.83 157 VAL B N 1
ATOM 4196 C CA . VAL B 2 157 ? 0.397 40.162 33.791 1.00 18.79 157 VAL B CA 1
ATOM 4197 C C . VAL B 2 157 ? 1.553 39.981 34.771 1.00 17.29 157 VAL B C 1
ATOM 4198 O O . VAL B 2 157 ? 1.739 40.826 35.656 1.00 19.58 157 VAL B O 1
ATOM 4202 N N . LEU B 2 158 ? 2.288 38.885 34.620 1.00 17.44 158 LEU B N 1
ATOM 4203 C CA . LEU B 2 158 ? 3.574 38.691 35.334 1.00 17.26 158 LEU B CA 1
ATOM 4204 C C . LEU B 2 158 ? 4.638 39.569 34.665 1.00 16.51 158 LEU B C 1
ATOM 4205 O O . LEU B 2 158 ? 4.840 39.455 33.444 1.00 18.33 158 LEU B O 1
ATOM 4210 N N . PHE B 2 159 ? 5.288 40.413 35.451 1.00 16.54 159 PHE B N 1
ATOM 4211 C CA . PHE B 2 159 ? 6.292 41.396 34.977 1.00 15.77 159 PHE B CA 1
ATOM 4212 C C . PHE B 2 159 ? 7.598 41.153 35.728 1.00 16.00 159 PHE B C 1
ATOM 4213 O O . PHE B 2 159 ? 7.600 41.262 36.955 1.00 18.21 159 PHE B O 1
ATOM 4221 N N . VAL B 2 160 ? 8.685 40.864 35.020 1.00 15.42 160 VAL B N 1
ATOM 4222 C CA . VAL B 2 160 ? 9.975 40.553 35.693 1.00 16.05 160 VAL B CA 1
ATOM 4223 C C . VAL B 2 160 ? 11.091 41.382 35.056 1.00 14.81 160 VAL B C 1
ATOM 4224 O O . VAL B 2 160 ? 11.322 41.238 33.844 1.00 16.10 160 VAL B O 1
ATOM 4228 N N . ASP B 2 161 ? 11.746 42.212 35.867 1.00 15.07 161 ASP B N 1
ATOM 4229 C CA . ASP B 2 161 ? 12.959 42.968 35.474 1.00 15.25 161 ASP B CA 1
ATOM 4230 C C . ASP B 2 161 ? 14.165 42.213 36.027 1.00 15.48 161 ASP B C 1
ATOM 4231 O O . ASP B 2 161 ? 14.116 41.756 37.177 1.00 16.21 161 ASP B O 1
ATOM 4236 N N . PHE B 2 162 ? 15.241 42.116 35.257 1.00 14.26 162 PHE B N 1
ATOM 4237 C CA . PHE B 2 162 ? 16.440 41.404 35.751 1.00 14.27 162 PHE B CA 1
ATOM 4238 C C . PHE B 2 162 ? 17.688 41.886 35.025 1.00 14.47 162 PHE B C 1
ATOM 4239 O O . PHE B 2 162 ? 17.617 42.421 33.905 1.00 15.13 162 PHE B O 1
ATOM 4247 N N . GLU B 2 163 ? 18.827 41.658 35.674 1.00 15.70 163 GLU B N 1
ATOM 4248 C CA . GLU B 2 163 ? 20.151 41.696 35.007 1.00 15.66 163 GLU B CA 1
ATOM 4249 C C . GLU B 2 163 ? 20.987 40.530 35.508 1.00 16.00 163 GLU B C 1
ATOM 4250 O O . GLU B 2 163 ? 20.837 40.133 36.681 1.00 16.25 163 GLU B O 1
ATOM 4256 N N . GLY B 2 164 ? 21.893 40.069 34.651 1.00 16.02 164 GLY B N 1
ATOM 4257 C CA . GLY B 2 164 ? 23.008 39.206 35.059 1.00 15.71 164 GLY B CA 1
ATOM 4258 C C . GLY B 2 164 ? 24.195 40.053 35.461 1.00 16.31 164 GLY B C 1
ATOM 4259 O O . GLY B 2 164 ? 24.195 41.291 35.234 1.00 18.37 164 GLY B O 1
ATOM 4260 N N . GLU B 2 165 ? 25.207 39.395 36.000 1.00 16.53 165 GLU B N 1
ATOM 4261 C CA . GLU B 2 165 ? 26.509 40.024 36.297 1.00 18.66 165 GLU B CA 1
ATOM 4262 C C . GLU B 2 165 ? 27.055 40.633 35.004 1.00 18.70 165 GLU B C 1
ATOM 4263 O O . GLU B 2 165 ? 26.903 40.015 33.929 1.00 20.94 165 GLU B O 1
ATOM 4269 N N . ILE B 2 166 ? 27.624 41.831 35.085 1.00 19.22 166 ILE B N 1
ATOM 4270 C CA . ILE B 2 166 ? 28.341 42.429 33.924 1.00 19.16 166 ILE B CA 1
ATOM 4271 C C . ILE B 2 166 ? 29.766 41.890 33.948 1.00 19.29 166 ILE B C 1
ATOM 4272 O O . ILE B 2 166 ? 30.487 42.100 34.920 1.00 21.21 166 ILE B O 1
ATOM 4277 N N . PRO B 2 167 ? 30.225 41.188 32.887 1.00 18.81 167 PRO B N 1
ATOM 4278 C CA . PRO B 2 167 ? 31.605 40.707 32.838 1.00 20.14 167 PRO B CA 1
ATOM 4279 C C . PRO B 2 167 ? 32.604 41.846 33.082 1.00 21.80 167 PRO B C 1
ATOM 4280 O O . PRO B 2 167 ? 32.381 42.946 32.598 1.00 21.92 167 PRO B O 1
ATOM 4284 N N . GLY B 2 168 ? 33.682 41.542 33.809 1.00 22.08 168 GLY B N 1
ATOM 4285 C CA . GLY B 2 168 ? 34.765 42.495 34.124 1.00 23.32 168 GLY B CA 1
ATOM 4286 C C . GLY B 2 168 ? 35.323 43.158 32.873 1.00 22.47 168 GLY B C 1
ATOM 4287 O O . GLY B 2 168 ? 35.709 44.337 32.949 1.00 24.39 168 GLY B O 1
ATOM 4288 N N . PHE B 2 169 ? 35.324 42.448 31.745 1.00 21.12 169 PHE B N 1
ATOM 4289 C CA . PHE B 2 169 ? 35.767 42.982 30.432 1.00 22.56 169 PHE B CA 1
ATOM 4290 C C . PHE B 2 169 ? 35.125 44.357 30.161 1.00 22.74 169 PHE B C 1
ATOM 4291 O O . PHE B 2 169 ? 35.803 45.232 29.596 1.00 23.98 169 PHE B O 1
ATOM 4299 N N . TYR B 2 170 ? 33.846 44.546 30.508 1.00 22.03 170 TYR B N 1
ATOM 4300 C CA . TYR B 2 170 ? 33.069 45.764 30.155 1.00 21.06 170 TYR B CA 1
ATOM 4301 C C . TYR B 2 170 ? 33.207 46.879 31.201 1.00 22.95 170 TYR B C 1
ATOM 4302 O O . TYR B 2 170 ? 32.680 47.975 30.938 1.00 23.06 170 TYR B O 1
ATOM 4311 N N . HIS B 2 171 ? 33.885 46.657 32.328 1.00 24.66 171 HIS B N 1
ATOM 4312 C CA . HIS B 2 171 ? 33.896 47.637 33.449 1.00 25.97 171 HIS B CA 1
ATOM 4313 C C . HIS B 2 171 ? 34.539 48.959 33.006 1.00 29.20 171 HIS B C 1
ATOM 4314 O O . HIS B 2 171 ? 34.139 49.995 33.552 1.00 30.62 171 HIS B O 1
ATOM 4321 N N . ASN B 2 172 ? 35.447 48.948 32.022 1.00 26.58 172 ASN B N 1
ATOM 4322 C CA . ASN B 2 172 ? 36.091 50.190 31.518 1.00 30.80 172 ASN B CA 1
ATOM 4323 C C . ASN B 2 172 ? 35.232 50.928 30.475 1.00 25.65 172 ASN B C 1
ATOM 4324 O O . ASN B 2 172 ? 35.657 52.048 30.097 1.00 33.17 172 ASN B O 1
ATOM 4329 N N . VAL B 2 173 ? 34.116 50.364 29.984 1.00 24.14 173 VAL B N 1
ATOM 4330 C CA . VAL B 2 173 ? 33.271 51.039 28.946 1.00 23.34 173 VAL B CA 1
ATOM 4331 C C . VAL B 2 173 ? 31.869 51.337 29.494 1.00 24.26 173 VAL B C 1
ATOM 4332 O O . VAL B 2 173 ? 31.038 51.881 28.739 1.00 25.35 173 VAL B O 1
ATOM 4336 N N . ILE B 2 174 ? 31.617 51.047 30.768 1.00 25.18 174 ILE B N 1
ATOM 4337 C CA . ILE B 2 174 ? 30.348 51.456 31.444 1.00 27.05 174 ILE B CA 1
ATOM 4338 C C . ILE B 2 174 ? 30.660 52.572 32.445 1.00 29.27 174 ILE B C 1
ATOM 4339 O O . ILE B 2 174 ? 31.828 52.711 32.880 1.00 33.76 174 ILE B O 1
ATOM 4344 N N . ASP B 2 175 ? 29.647 53.364 32.772 1.00 29.08 175 ASP B N 1
ATOM 4345 C CA . ASP B 2 175 ? 29.719 54.437 33.795 1.00 30.05 175 ASP B CA 1
ATOM 4346 C C . ASP B 2 175 ? 30.173 53.818 35.122 1.00 29.18 175 ASP B C 1
ATOM 4347 O O . ASP B 2 175 ? 29.787 52.667 35.405 1.00 29.60 175 ASP B O 1
ATOM 4352 N N . ALA B 2 176 ? 30.960 54.552 35.906 1.00 30.32 176 ALA B N 1
ATOM 4353 C CA . ALA B 2 176 ? 31.461 54.132 37.235 1.00 32.46 176 ALA B CA 1
ATOM 4354 C C . ALA B 2 176 ? 30.287 53.788 38.160 1.00 30.02 176 ALA B C 1
ATOM 4355 O O . ALA B 2 176 ? 30.466 52.952 39.064 1.00 35.05 176 ALA B O 1
ATOM 4357 N N . LYS B 2 177 ? 29.123 54.404 37.936 1.00 32.48 177 LYS B N 1
ATOM 4358 C CA . LYS B 2 177 ? 27.922 54.239 38.797 1.00 32.35 177 LYS B CA 1
ATOM 4359 C C . LYS B 2 177 ? 27.151 52.968 38.425 1.00 26.22 177 LYS B C 1
ATOM 4360 O O . LYS B 2 177 ? 26.355 52.517 39.247 1.00 28.73 177 LYS B O 1
ATOM 4366 N N . THR B 2 178 ? 27.345 52.423 37.226 1.00 25.22 178 THR B N 1
ATOM 4367 C CA . THR B 2 178 ? 26.486 51.339 36.687 1.00 25.30 178 THR B CA 1
ATOM 4368 C C . THR B 2 178 ? 26.547 50.132 37.622 1.00 24.62 178 THR B C 1
ATOM 4369 O O . THR B 2 178 ? 27.622 49.591 37.879 1.00 25.82 178 THR B O 1
ATOM 4373 N N . PRO B 2 179 ? 25.390 49.635 38.113 1.00 22.82 179 PRO B N 1
ATOM 4374 C CA . PRO B 2 179 ? 25.348 48.370 38.844 1.00 24.44 179 PRO B CA 1
ATOM 4375 C C . PRO B 2 179 ? 25.858 47.209 37.980 1.00 21.60 179 PRO B C 1
ATOM 4376 O O . PRO B 2 179 ? 25.574 47.189 36.791 1.00 21.94 179 PRO B O 1
ATOM 4380 N N . THR B 2 180 ? 26.603 46.278 38.576 1.00 21.98 180 THR B N 1
ATOM 4381 C CA . THR B 2 180 ? 27.242 45.169 37.821 1.00 21.90 180 THR B CA 1
ATOM 4382 C C . THR B 2 180 ? 26.845 43.802 38.378 1.00 19.91 180 THR B C 1
ATOM 4383 O O . THR B 2 180 ? 27.373 42.811 37.852 1.00 20.26 180 THR B O 1
ATOM 4387 N N . TYR B 2 181 ? 25.963 43.747 39.384 1.00 19.51 181 TYR B N 1
ATOM 4388 C CA . TYR B 2 181 ? 25.567 42.494 40.075 1.00 19.71 181 TYR B CA 1
ATOM 4389 C C . TYR B 2 181 ? 24.267 41.947 39.484 1.00 18.41 181 TYR B C 1
ATOM 4390 O O . TYR B 2 181 ? 23.457 42.681 38.916 1.00 18.42 181 TYR B O 1
ATOM 4399 N N . PRO B 2 182 ? 24.014 40.630 39.631 1.00 18.24 182 PRO B N 1
ATOM 4400 C CA . PRO B 2 182 ? 22.758 40.036 39.200 1.00 18.09 182 PRO B CA 1
ATOM 4401 C C . PRO B 2 182 ? 21.629 40.330 40.193 1.00 17.58 182 PRO B C 1
ATOM 4402 O O . PRO B 2 182 ? 21.873 40.416 41.389 1.00 18.98 182 PRO B O 1
ATOM 4406 N N . PHE B 2 183 ? 20.406 40.447 39.677 1.00 16.75 183 PHE B N 1
ATOM 4407 C CA . PHE B 2 183 ? 19.198 40.611 40.513 1.00 17.70 183 PHE B CA 1
ATOM 4408 C C . PHE B 2 183 ? 17.969 40.335 39.653 1.00 16.56 183 PHE B C 1
ATOM 4409 O O . PHE B 2 183 ? 18.050 40.353 38.412 1.00 16.75 183 PHE B O 1
ATOM 4417 N N . ALA B 2 184 ? 16.834 40.103 40.311 1.00 15.72 184 ALA B N 1
ATOM 4418 C CA . ALA B 2 184 ? 15.531 40.070 39.620 1.00 15.66 184 ALA B CA 1
ATOM 4419 C C . ALA B 2 184 ? 14.432 40.606 40.539 1.00 15.35 184 ALA B C 1
ATOM 4420 O O . ALA B 2 184 ? 14.469 40.370 41.759 1.00 17.16 184 ALA B O 1
ATOM 4422 N N . VAL B 2 185 ? 13.498 41.333 39.933 1.00 15.20 185 VAL B N 1
ATOM 4423 C CA . VAL B 2 185 ? 12.277 41.840 40.604 1.00 16.17 185 VAL B CA 1
ATOM 4424 C C . VAL B 2 185 ? 11.065 41.386 39.789 1.00 15.88 185 VAL B C 1
ATOM 4425 O O . VAL B 2 185 ? 10.927 41.802 38.631 1.00 16.24 185 VAL B O 1
ATOM 4429 N N . ALA B 2 186 ? 10.219 40.545 40.382 1.00 16.43 186 ALA B N 1
ATOM 4430 C CA . ALA B 2 186 ? 8.960 40.080 39.760 1.00 16.96 186 ALA B CA 1
ATOM 4431 C C . ALA B 2 186 ? 7.768 40.752 40.443 1.00 16.44 186 ALA B C 1
ATOM 4432 O O . ALA B 2 186 ? 7.719 40.802 41.685 1.00 17.71 186 ALA B O 1
ATOM 4434 N N . LEU B 2 187 ? 6.850 41.254 39.625 1.00 17.11 187 LEU B N 1
ATOM 4435 C CA . LEU B 2 187 ? 5.605 41.924 40.066 1.00 16.48 187 LEU B CA 1
ATOM 4436 C C . LEU B 2 187 ? 4.406 41.272 39.384 1.00 16.55 187 LEU B C 1
ATOM 4437 O O . LEU B 2 187 ? 4.509 40.920 38.196 1.00 18.71 187 LEU B O 1
ATOM 4442 N N . LEU B 2 188 ? 3.287 41.160 40.096 1.00 17.57 188 LEU B N 1
ATOM 4443 C CA . LEU B 2 188 ? 2.018 40.758 39.457 1.00 17.91 188 LEU B CA 1
ATOM 4444 C C . LEU B 2 188 ? 1.183 42.020 39.227 1.00 18.28 188 LEU B C 1
ATOM 4445 O O . LEU B 2 188 ? 0.780 42.673 40.213 1.00 21.19 188 LEU B O 1
ATOM 4450 N N . LEU B 2 189 ? 0.984 42.363 37.959 1.00 19.16 189 LEU B N 1
ATOM 4451 C CA . LEU B 2 189 ? 0.284 43.604 37.550 1.00 19.62 189 LEU B CA 1
ATOM 4452 C C . LEU B 2 189 ? -1.163 43.288 37.176 1.00 19.73 189 LEU B C 1
ATOM 4453 O O . LEU B 2 189 ? -1.417 42.261 36.504 1.00 20.88 189 LEU B O 1
ATOM 4458 N N . GLU B 2 190 ? -2.071 44.179 37.569 1.00 21.45 190 GLU B N 1
ATOM 4459 C CA . GLU B 2 190 ? -3.507 44.095 37.209 1.00 22.50 190 GLU B CA 1
ATOM 4460 C C . GLU B 2 190 ? -4.020 45.482 36.836 1.00 23.82 190 GLU B C 1
ATOM 4461 O O . GLU B 2 190 ? -3.430 46.467 37.277 1.00 24.83 190 GLU B O 1
ATOM 4467 N N . GLN B 2 191 ? -5.104 45.532 36.060 1.00 25.13 191 GLN B N 1
ATOM 4468 C CA . GLN B 2 191 ? -5.850 46.782 35.796 1.00 27.58 191 GLN B CA 1
ATOM 4469 C C . GLN B 2 191 ? -6.306 47.368 37.139 1.00 26.53 191 GLN B C 1
ATOM 4470 O O . GLN B 2 191 ? -6.793 46.619 38.006 1.00 29.00 191 GLN B O 1
ATOM 4476 N N . GLY B 2 192 ? -6.113 48.668 37.319 1.00 29.96 192 GLY B N 1
ATOM 4477 C CA . GLY B 2 192 ? -6.521 49.373 38.545 1.00 30.32 192 GLY B CA 1
ATOM 4478 C C . GLY B 2 192 ? -5.846 50.721 38.649 1.00 30.90 192 GLY B C 1
ATOM 4479 O O . GLY B 2 192 ? -5.164 51.123 37.686 1.00 32.44 192 GLY B O 1
ATOM 4480 N N . ALA B 2 193 ? -6.025 51.390 39.785 1.00 31.87 193 ALA B N 1
ATOM 4481 C CA . ALA B 2 193 ? -5.522 52.758 40.025 1.00 35.40 193 ALA B CA 1
ATOM 4482 C C . ALA B 2 193 ? -4.906 52.864 41.422 1.00 31.75 193 ALA B C 1
ATOM 4483 O O . ALA B 2 193 ? -4.833 53.986 41.945 1.00 36.62 193 ALA B O 1
ATOM 4485 N N . GLY B 2 194 ? -4.459 51.742 41.995 1.00 30.69 194 GLY B N 1
ATOM 4486 C CA . GLY B 2 194 ? -3.725 51.725 43.274 1.00 29.94 194 GLY B CA 1
ATOM 4487 C C . GLY B 2 194 ? -2.472 52.577 43.193 1.00 25.29 194 GLY B C 1
ATOM 4488 O O . GLY B 2 194 ? -2.152 53.260 44.167 1.00 30.02 194 GLY B O 1
ATOM 4489 N N . LEU B 2 195 ? -1.804 52.547 42.043 1.00 25.31 195 LEU B N 1
ATOM 4490 C CA . LEU B 2 195 ? -0.561 53.311 41.788 1.00 25.09 195 LEU B CA 1
ATOM 4491 C C . LEU B 2 195 ? -0.746 54.110 40.502 1.00 24.42 195 LEU B C 1
ATOM 4492 O O . LEU B 2 195 ? -1.363 53.596 39.559 1.00 26.08 195 LEU B O 1
ATOM 4497 N N . SER B 2 196 ? -0.215 55.324 40.482 1.00 24.38 196 SER B N 1
ATOM 4498 C CA . SER B 2 196 ? -0.074 56.142 39.258 1.00 26.60 196 SER B CA 1
ATOM 4499 C C . SER B 2 196 ? 1.397 56.533 39.108 1.00 24.80 196 SER B C 1
ATOM 4500 O O . SER B 2 196 ? 2.116 56.668 40.119 1.00 24.72 196 SER B O 1
ATOM 4503 N N . CYS B 2 197 ? 1.822 56.698 37.868 1.00 23.93 197 CYS B N 1
ATOM 4504 C CA . CYS B 2 197 ? 3.194 57.107 37.532 1.00 23.88 197 CYS B CA 1
ATOM 4505 C C . CYS B 2 197 ? 3.143 58.125 36.397 1.00 25.25 197 CYS B C 1
ATOM 4506 O O . CYS B 2 197 ? 2.458 57.857 35.391 1.00 28.46 197 CYS B O 1
ATOM 4509 N N . THR B 2 198 ? 3.849 59.240 36.572 1.00 26.13 198 THR B N 1
ATOM 4510 C CA . THR B 2 198 ? 4.039 60.287 35.538 1.00 27.00 198 THR B CA 1
ATOM 4511 C C . THR B 2 198 ? 5.539 60.517 35.315 1.00 24.88 198 THR B C 1
ATOM 4512 O O . THR B 2 198 ? 6.299 60.565 36.295 1.00 27.67 198 THR B O 1
ATOM 4516 N N . LYS B 2 199 ? 5.943 60.655 34.057 1.00 27.01 199 LYS B N 1
ATOM 4517 C CA . LYS B 2 199 ? 7.358 60.885 33.659 1.00 26.54 199 LYS B CA 1
ATOM 4518 C C . LYS B 2 199 ? 7.659 62.390 33.653 1.00 25.43 199 LYS B C 1
ATOM 4519 O O . LYS B 2 199 ? 6.773 63.163 33.259 1.00 35.07 199 LYS B O 1
ATOM 4525 N N . GLN B 2 200 ? 8.869 62.770 34.081 1.00 28.84 200 GLN B N 1
ATOM 4526 C CA . GLN B 2 200 ? 9.399 64.164 34.031 1.00 31.72 200 GLN B CA 1
ATOM 4527 C C . GLN B 2 200 ? 10.838 64.144 33.511 1.00 31.41 200 GLN B C 1
ATOM 4528 O O . GLN B 2 200 ? 11.509 63.131 33.724 1.00 27.41 200 GLN B O 1
ATOM 4534 N N . SER B 2 201 ? 11.294 65.252 32.915 1.00 36.11 201 SER B N 1
ATOM 4535 C CA . SER B 2 201 ? 12.719 65.552 32.609 1.00 35.39 201 SER B CA 1
ATOM 4536 C C . SER B 2 201 ? 13.545 65.450 33.901 1.00 33.13 201 SER B C 1
ATOM 4537 O O . SER B 2 201 ? 12.989 65.745 34.985 1.00 41.67 201 SER B O 1
ATOM 4540 N N . SER B 2 202 ? 14.804 65.023 33.809 1.00 27.40 202 SER B N 1
ATOM 4541 C CA . SER B 2 202 ? 15.772 65.025 34.941 1.00 26.48 202 SER B CA 1
ATOM 4542 C C . SER B 2 202 ? 17.160 65.426 34.437 1.00 28.48 202 SER B C 1
ATOM 4543 O O . SER B 2 202 ? 17.391 65.349 33.222 1.00 31.22 202 SER B O 1
ATOM 4546 N N . MET B 2 203 ? 18.013 65.878 35.360 1.00 33.59 203 MET B N 1
ATOM 4547 C CA . MET B 2 203 ? 19.446 66.183 35.128 1.00 34.81 203 MET B CA 1
ATOM 4548 C C . MET B 2 203 ? 20.298 64.958 35.477 1.00 38.18 203 MET B C 1
ATOM 4549 O O . MET B 2 203 ? 21.510 65.038 35.291 1.00 43.94 203 MET B O 1
ATOM 4554 N N . GLU B 2 204 ? 19.693 63.893 36.008 1.00 41.65 204 GLU B N 1
ATOM 4555 C CA . GLU B 2 204 ? 20.415 62.669 36.450 1.00 44.38 204 GLU B CA 1
ATOM 4556 C C . GLU B 2 204 ? 20.514 61.693 35.270 1.00 34.46 204 GLU B C 1
ATOM 4557 O O . GLU B 2 204 ? 19.612 61.709 34.417 1.00 32.13 204 GLU B O 1
ATOM 4563 N N . THR B 2 205 ? 21.578 60.887 35.211 1.00 33.82 205 THR B N 1
ATOM 4564 C CA . THR B 2 205 ? 21.619 59.651 34.379 1.00 32.54 205 THR B CA 1
ATOM 4565 C C . THR B 2 205 ? 22.490 58.593 35.062 1.00 27.37 205 THR B C 1
ATOM 4566 O O . THR B 2 205 ? 23.060 58.873 36.131 1.00 32.73 205 THR B O 1
ATOM 4570 N N . GLU B 2 206 ? 22.546 57.404 34.456 1.00 26.11 206 GLU B N 1
ATOM 4571 C CA . GLU B 2 206 ? 23.262 56.209 34.974 1.00 25.50 206 GLU B CA 1
ATOM 4572 C C . GLU B 2 206 ? 23.084 56.162 36.489 1.00 25.56 206 GLU B C 1
ATOM 4573 O O . GLU B 2 206 ? 24.007 56.406 37.262 1.00 29.46 206 GLU B O 1
ATOM 4579 N N . PRO B 2 207 ? 21.866 55.827 36.962 1.00 24.90 207 PRO B N 1
ATOM 4580 C CA . PRO B 2 207 ? 21.641 55.635 38.391 1.00 24.22 207 PRO B CA 1
ATOM 4581 C C . PRO B 2 207 ? 22.521 54.501 38.933 1.00 24.28 207 PRO B C 1
ATOM 4582 O O . PRO B 2 207 ? 22.809 53.554 38.200 1.00 26.48 207 PRO B O 1
ATOM 4586 N N . SER B 2 208 ? 22.918 54.617 40.199 1.00 23.67 208 SER B N 1
ATOM 4587 C CA . SER B 2 208 ? 23.770 53.623 40.898 1.00 27.04 208 SER B CA 1
ATOM 4588 C C . SER B 2 208 ? 22.926 52.419 41.321 1.00 24.25 208 SER B C 1
ATOM 4589 O O . SER B 2 208 ? 23.508 51.354 41.558 1.00 28.10 208 SER B O 1
ATOM 4592 N N . LEU B 2 209 ? 21.606 52.591 41.424 1.00 24.16 209 LEU B N 1
ATOM 4593 C CA . LEU B 2 209 ? 20.661 51.511 41.798 1.00 22.21 209 LEU B CA 1
ATOM 4594 C C . LEU B 2 209 ? 19.728 51.261 40.615 1.00 21.04 209 LEU B C 1
ATOM 4595 O O . LEU B 2 209 ? 19.166 52.193 40.044 1.00 21.63 209 LEU B O 1
ATOM 4600 N N . PRO B 2 210 ? 19.531 49.991 40.201 1.00 20.37 210 PRO B N 1
ATOM 4601 C CA . PRO B 2 210 ? 18.620 49.694 39.098 1.00 20.04 210 PRO B CA 1
ATOM 4602 C C . PRO B 2 210 ? 17.195 50.212 39.369 1.00 20.18 210 PRO B C 1
ATOM 4603 O O . PRO B 2 210 ? 16.769 50.238 40.503 1.00 19.82 210 PRO B O 1
ATOM 4607 N N . GLN B 2 211 ? 16.500 50.637 38.318 1.00 18.99 211 GLN B N 1
ATOM 4608 C CA . GLN B 2 211 ? 15.127 51.197 38.413 1.00 18.17 211 GLN B CA 1
ATOM 4609 C C . GLN B 2 211 ? 14.206 50.261 39.204 1.00 17.99 211 GLN B C 1
ATOM 4610 O O . GLN B 2 211 ? 13.455 50.753 40.038 1.00 19.25 211 GLN B O 1
ATOM 4616 N N . SER B 2 212 ? 14.215 48.956 38.920 1.00 18.08 212 SER B N 1
ATOM 4617 C CA . SER B 2 212 ? 13.242 48.041 39.563 1.00 17.86 212 SER B CA 1
ATOM 4618 C C . SER B 2 212 ? 13.515 47.984 41.070 1.00 17.47 212 SER B C 1
ATOM 4619 O O . SER B 2 212 ? 12.548 47.784 41.837 1.00 18.86 212 SER B O 1
ATOM 4622 N N . LEU B 2 213 ? 14.776 48.169 41.486 1.00 17.22 213 LEU B N 1
ATOM 4623 C CA . LEU B 2 213 ? 15.137 48.185 42.930 1.00 18.17 213 LEU B CA 1
ATOM 4624 C C . LEU B 2 213 ? 14.828 49.553 43.549 1.00 18.33 213 LEU B C 1
ATOM 4625 O O . LEU B 2 213 ? 14.388 49.571 44.712 1.00 20.83 213 LEU B O 1
ATOM 4630 N N . GLN B 2 214 ? 15.025 50.654 42.813 1.00 19.32 214 GLN B N 1
ATOM 4631 C CA . GLN B 2 214 ? 14.523 51.991 43.240 1.00 20.83 214 GLN B CA 1
ATOM 4632 C C . GLN B 2 214 ? 13.017 51.883 43.493 1.00 19.37 214 GLN B C 1
ATOM 4633 O O . GLN B 2 214 ? 12.527 52.360 44.551 1.00 21.20 214 GLN B O 1
ATOM 4639 N N . PHE B 2 215 ? 12.309 51.250 42.560 1.00 19.79 215 PHE B N 1
ATOM 4640 C CA . PHE B 2 215 ? 10.839 51.078 42.649 1.00 19.42 215 PHE B CA 1
ATOM 4641 C C . PHE B 2 215 ? 10.482 50.262 43.900 1.00 19.00 215 PHE B C 1
ATOM 4642 O O . PHE B 2 215 ? 9.650 50.689 44.717 1.00 19.73 215 PHE B O 1
ATOM 4650 N N . LEU B 2 216 ? 11.075 49.081 44.038 1.00 20.08 216 LEU B N 1
ATOM 4651 C CA . LEU B 2 216 ? 10.748 48.168 45.155 1.00 20.69 216 LEU B CA 1
ATOM 4652 C C . LEU B 2 216 ? 11.005 48.885 46.487 1.00 21.08 216 LEU B C 1
ATOM 4653 O O . LEU B 2 216 ? 10.178 48.748 47.411 1.00 21.51 216 LEU B O 1
ATOM 4658 N N . HIS B 2 217 ? 12.107 49.627 46.600 1.00 20.54 217 HIS B N 1
ATOM 4659 C CA . HIS B 2 217 ? 12.444 50.361 47.845 1.00 22.59 217 HIS B CA 1
ATOM 4660 C C . HIS B 2 217 ? 11.305 51.331 48.180 1.00 22.78 217 HIS B C 1
ATOM 4661 O O . HIS B 2 217 ? 10.773 51.271 49.302 1.00 24.57 217 HIS B O 1
ATOM 4668 N N . GLY B 2 218 ? 10.940 52.191 47.229 1.00 22.34 218 GLY B N 1
ATOM 4669 C CA . GLY B 2 218 ? 9.897 53.212 47.426 1.00 23.88 218 GLY B CA 1
ATOM 4670 C C . GLY B 2 218 ? 8.544 52.583 47.679 1.00 23.82 218 GLY B C 1
ATOM 4671 O O . GLY B 2 218 ? 7.823 53.079 48.557 1.00 24.91 218 GLY B O 1
ATOM 4672 N N . TRP B 2 219 ? 8.209 51.523 46.937 1.00 20.98 219 TRP B N 1
ATOM 4673 C CA . TRP B 2 219 ? 6.892 50.846 47.058 1.00 22.70 219 TRP B CA 1
ATOM 4674 C C . TRP B 2 219 ? 6.776 50.148 48.422 1.00 23.00 219 TRP B C 1
ATOM 4675 O O . TRP B 2 219 ? 5.750 50.343 49.102 1.00 24.96 219 TRP B O 1
ATOM 4686 N N . LEU B 2 220 ? 7.792 49.390 48.840 1.00 21.91 220 LEU B N 1
ATOM 4687 C CA . LEU B 2 220 ? 7.754 48.676 50.144 1.00 22.78 220 LEU B CA 1
ATOM 4688 C C . LEU B 2 220 ? 7.795 49.681 51.303 1.00 24.69 220 LEU B C 1
ATOM 4689 O O . LEU B 2 220 ? 7.178 49.398 52.343 1.00 27.74 220 LEU B O 1
ATOM 4694 N N . ARG B 2 221 ? 8.495 50.809 51.137 1.00 24.61 221 ARG B N 1
ATOM 4695 C CA . ARG B 2 221 ? 8.693 51.808 52.216 1.00 27.61 221 ARG B CA 1
ATOM 4696 C C . ARG B 2 221 ? 7.334 52.437 52.577 1.00 27.97 221 ARG B C 1
ATOM 4697 O O . ARG B 2 221 ? 7.142 52.802 53.752 1.00 31.86 221 ARG B O 1
ATOM 4705 N N . GLY B 2 222 ? 6.425 52.546 51.603 1.00 29.44 222 GLY B N 1
ATOM 4706 C CA . GLY B 2 222 ? 5.003 52.872 51.819 1.00 31.55 222 GLY B CA 1
ATOM 4707 C C . GLY B 2 222 ? 4.700 54.363 51.853 1.00 32.97 222 GLY B C 1
ATOM 4708 O O . GLY B 2 222 ? 3.582 54.708 52.249 1.00 37.81 222 GLY B O 1
ATOM 4709 N N . GLU B 2 223 ? 5.611 55.240 51.424 1.00 36.52 223 GLU B N 1
ATOM 4710 C CA . GLU B 2 223 ? 5.308 56.698 51.404 1.00 39.97 223 GLU B CA 1
ATOM 4711 C C . GLU B 2 223 ? 4.377 56.995 50.218 1.00 34.10 223 GLU B C 1
ATOM 4712 O O . GLU B 2 223 ? 4.336 56.199 49.263 1.00 33.65 223 GLU B O 1
ATOM 4718 N N . GLN B 2 224 ? 3.645 58.104 50.295 1.00 31.76 224 GLN B N 1
ATOM 4719 C CA . GLN B 2 224 ? 2.574 58.470 49.331 1.00 32.73 224 GLN B CA 1
ATOM 4720 C C . GLN B 2 224 ? 3.180 58.750 47.952 1.00 29.67 224 GLN B C 1
ATOM 4721 O O . GLN B 2 224 ? 2.498 58.491 46.953 1.00 31.45 224 GLN B O 1
ATOM 4727 N N . HIS B 2 225 ? 4.404 59.279 47.917 1.00 28.48 225 HIS B N 1
ATOM 4728 C CA . HIS B 2 225 ? 5.117 59.678 46.681 1.00 27.15 225 HIS B CA 1
ATOM 4729 C C . HIS B 2 225 ? 6.546 59.130 46.732 1.00 25.35 225 HIS B C 1
ATOM 4730 O O . HIS B 2 225 ? 7.176 59.178 47.801 1.00 29.58 225 HIS B O 1
ATOM 4737 N N . PHE B 2 226 ? 7.037 58.625 45.609 1.00 26.28 226 PHE B N 1
ATOM 4738 C CA . PHE B 2 226 ? 8.444 58.185 45.471 1.00 26.55 226 PHE B CA 1
ATOM 4739 C C . PHE B 2 226 ? 8.844 58.331 44.005 1.00 26.11 226 PHE B C 1
ATOM 4740 O O . PHE B 2 226 ? 7.961 58.403 43.109 1.00 26.29 226 PHE B O 1
ATOM 4748 N N . VAL B 2 227 ? 10.150 58.425 43.781 1.00 28.48 227 VAL B N 1
ATOM 4749 C CA . VAL B 2 227 ? 10.727 58.724 42.443 1.00 28.03 227 VAL B CA 1
ATOM 4750 C C . VAL B 2 227 ? 11.656 57.585 42.027 1.00 24.81 227 VAL B C 1
ATOM 4751 O O . VAL B 2 227 ? 12.428 57.074 42.860 1.00 27.95 227 VAL B O 1
ATOM 4755 N N . VAL B 2 228 ? 11.557 57.221 40.759 1.00 22.39 228 VAL B N 1
ATOM 4756 C CA . VAL B 2 228 ? 12.500 56.306 40.065 1.00 21.67 228 VAL B CA 1
ATOM 4757 C C . VAL B 2 228 ? 13.238 57.144 39.019 1.00 22.10 228 VAL B C 1
ATOM 4758 O O . VAL B 2 228 ? 12.563 57.746 38.169 1.00 23.17 228 VAL B O 1
ATOM 4762 N N . SER B 2 229 ? 14.570 57.188 39.096 1.00 21.50 229 SER B N 1
ATOM 4763 C CA . SER B 2 229 ? 15.433 57.987 38.192 1.00 23.49 229 SER B CA 1
ATOM 4764 C C . SER B 2 229 ? 15.835 57.139 36.987 1.00 24.39 229 SER B C 1
ATOM 4765 O O . SER B 2 229 ? 16.049 55.916 37.133 1.00 24.39 229 SER B O 1
ATOM 4768 N N . GLY B 2 230 ? 15.904 57.777 35.829 1.00 24.37 230 GLY B N 1
ATOM 4769 C CA . GLY B 2 230 ? 16.295 57.111 34.588 1.00 24.26 230 GLY B CA 1
ATOM 4770 C C . GLY B 2 230 ? 17.345 57.907 33.857 1.00 23.70 230 GLY B C 1
ATOM 4771 O O . GLY B 2 230 ? 18.149 58.627 34.508 1.00 25.16 230 GLY B O 1
ATOM 4772 N N . ASP B 2 231 ? 17.324 57.780 32.539 1.00 23.01 231 ASP B N 1
ATOM 4773 C CA . ASP B 2 231 ? 18.269 58.440 31.613 1.00 21.93 231 ASP B CA 1
ATOM 4774 C C . ASP B 2 231 ? 17.755 59.849 31.327 1.00 22.21 231 ASP B C 1
ATOM 4775 O O . ASP B 2 231 ? 16.915 59.991 30.409 1.00 23.68 231 ASP B O 1
ATOM 4780 N N . HIS B 2 232 ? 18.243 60.844 32.084 1.00 24.38 232 HIS B N 1
ATOM 4781 C CA . HIS B 2 232 ? 17.805 62.262 32.016 1.00 24.70 232 HIS B CA 1
ATOM 4782 C C . HIS B 2 232 ? 16.278 62.325 32.093 1.00 24.42 232 HIS B C 1
ATOM 4783 O O . HIS B 2 232 ? 15.663 63.156 31.409 1.00 27.79 232 HIS B O 1
ATOM 4790 N N . CYS B 2 233 ? 15.680 61.441 32.885 1.00 23.16 233 CYS B N 1
ATOM 4791 C CA . CYS B 2 233 ? 14.232 61.500 33.193 1.00 25.22 233 CYS B CA 1
ATOM 4792 C C . CYS B 2 233 ? 14.010 60.903 34.565 1.00 23.42 233 CYS B C 1
ATOM 4793 O O . CYS B 2 233 ? 14.959 60.279 35.141 1.00 23.83 233 CYS B O 1
ATOM 4796 N N . GLN B 2 234 ? 12.833 61.171 35.107 1.00 26.34 234 GLN B N 1
ATOM 4797 C CA . GLN B 2 234 ? 12.416 60.556 36.378 1.00 27.90 234 GLN B CA 1
ATOM 4798 C C . GLN B 2 234 ? 10.931 60.236 36.284 1.00 25.18 234 GLN B C 1
ATOM 4799 O O . GLN B 2 234 ? 10.215 60.791 35.439 1.00 25.19 234 GLN B O 1
ATOM 4805 N N . TRP B 2 235 ? 10.522 59.322 37.134 1.00 23.28 235 TRP B N 1
ATOM 4806 C CA . TRP B 2 235 ? 9.187 58.693 37.105 1.00 22.38 235 TRP B CA 1
ATOM 4807 C C . TRP B 2 235 ? 8.586 58.882 38.495 1.00 20.40 235 TRP B C 1
ATOM 4808 O O . TRP B 2 235 ? 9.144 58.341 39.468 1.00 22.13 235 TRP B O 1
ATOM 4819 N N . ASN B 2 236 ? 7.551 59.715 38.559 1.00 23.18 236 ASN B N 1
ATOM 4820 C CA . ASN B 2 236 ? 6.901 60.172 39.812 1.00 23.61 236 ASN B CA 1
ATOM 4821 C C . ASN B 2 236 ? 5.754 59.220 40.139 1.00 24.02 236 ASN B C 1
ATOM 4822 O O . ASN B 2 236 ? 4.733 59.268 39.438 1.00 24.30 236 ASN B O 1
ATOM 4827 N N . TRP B 2 237 ? 5.963 58.357 41.133 1.00 23.53 237 TRP B N 1
ATOM 4828 C CA . TRP B 2 237 ? 4.969 57.359 41.593 1.00 22.48 237 TRP B CA 1
ATOM 4829 C C . TRP B 2 237 ? 4.145 57.956 42.730 1.00 23.15 237 TRP B C 1
ATOM 4830 O O . TRP B 2 237 ? 4.720 58.617 43.610 1.00 26.05 237 TRP B O 1
ATOM 4841 N N . SER B 2 238 ? 2.840 57.691 42.733 1.00 24.02 238 SER B N 1
ATOM 4842 C CA . SER B 2 238 ? 1.964 58.099 43.854 1.00 26.07 238 SER B CA 1
ATOM 4843 C C . SER B 2 238 ? 0.981 56.976 44.213 1.00 27.51 238 SER B C 1
ATOM 4844 O O . SER B 2 238 ? 0.523 56.254 43.301 1.00 28.09 238 SER B O 1
ATOM 4847 N N . ARG B 2 239 ? 0.729 56.827 45.516 1.00 31.17 239 ARG B N 1
ATOM 4848 C CA . ARG B 2 239 ? -0.276 55.916 46.123 1.00 34.96 239 ARG B CA 1
ATOM 4849 C C . ARG B 2 239 ? -1.507 56.731 46.505 1.00 40.89 239 ARG B C 1
ATOM 4850 O O . ARG B 2 239 ? -2.561 56.161 46.764 1.00 39.50 239 ARG B O 1
#

CATH classification: 3.40.47.10